Protein AF-0000000080279536 (afdb_homodimer)

Radius of gyration: 24.04 Å; Cα contacts (8 Å, |Δi|>4): 1475; chains: 2; bounding box: 51×72×48 Å

Secondary structure (DSSP, 8-state):
---EE-TT-EE-TTEEE-SS-EE-TT-EE-SSEEE-SS-EE-TT-EEEEPPS-TTS----TTTS---S-HHHH-SBEEE-SS-EE-TT-EEEPBSSS-EEE-SS-EE-TT-EE-TT-EE-TT-EE-TT-EE-TT-EE-TT-EEPTT-EE-TT-EE-TT-EEPTT-EE-S-B-TTEEEEETTEEEEEE-HHHHHHTT--HHHHHHHHHHHTTSSPPPTTTGGGG-STTHHHHHHHHHHS---/---EE-TT-EE-TTEEE-SS-EE-TT-EE-SSEEE-SS-EE-TT-EEEEPPS-TTS----TTTS---S-HHHH-SBEEE-SS-EE-TT-EEEPBSSS-EEE-SS-EE-TT-EE-TT-EE-TT-EE-TT-EE-TT-EE-TT-EEPTT-EE-TT-EE-TT-EEPTT-EE-SPBPTTEEEEETTEEEEEE-HHHHHHTT--HHHHHHHHHHHTTSSPPPTTTGGGG-STTHHHHHHHHHHS---

pLDDT: mean 96.36, std 4.26, range [58.25, 98.94]

InterPro domains:
  IPR010137 Acyl-[acyl-carrier-protein]--UDP-N-acetylglucosamine O-acyltransferase [PTHR43480] (77-205)
  IPR011004 Trimeric LpxA-like superfamily [SSF51161] (4-207)
  IPR018357 Hexapeptide transferase, conserved site [PS00101] (143-171)
  IPR029098 UDP N-acetylglucosamine O-acyltransferase, C-terminal [PF13720] (173-205)

Sequence (482 aa):
MVNRIHPTAVIGEGVELGDDNVIGPFTVIVGPTRVGDGNWIGPHVTIGTPGEDRGREHPAAWEAAPSGDPDHDGHGVVIGSRNRIREYVSVHQGTWRTTTIGDGGYFLRGSHIAHDCLVEDAVTVASNVITGGHCHIWSGANLGMGAILHQRVVIGPGAMVGMSSAVRKEVGAFTIAVGNPARVTGVNTVGLSRRGLDEATIEALGPWLKGKAGLPEDGLADRLPGDLSTLVKAWDARPREMVNRIHPTAVIGEGVELGDDNVIGPFTVIVGPTRVGDGNWIGPHVTIGTPGEDRGREHPAAWEAAPSGDPDHDGHGVVIGSRNRIREYVSVHQGTWRTTTIGDGGYFLRGSHIAHDCLVEDAVTVASNVITGGHCHIWSGANLGMGAILHQRVVIGPGAMVGMSSAVRKEVGAFTIAVGNPARVTGVNTVGLSRRGLDEATIEALGPWLKGKAGLPEDGLADRLPGDLSTLVKAWDARPRE

Foldseek 3Di:
DAEAAPPQEQEFALEAEEHQEYHEHPEYAFDVEYEYYNEYAYYAEYEEFAFPDPPAEGDPRSVPPDPPDCSHRNQTEYEYYNEYHYHQEYEYAANPHGHYHEEQEYHEHNEYHGHLEAHYANEYHYHNEYEAANEYEDAQEYEEACEYEDHNEYEAHNEYEYHNEYEDHHHFHQFYWYDDPTDTDGGNVVSLVVQPDDPVLCVQCRCVRVVNDADDPPCSLVPRDDCSSVRNVCRRVDDDD/DAEAADPQEQEFALEAEEHQEYAEHCEYAFDVEYEEYNEYHYYAEYEEFAFPDPPAEGDPRSVDPDPPDCSHRNQTEYEYHNEYHYHQEYEYAANPHGHYAEEQEYHEHNEYHGHLEAHYANEYHYACEYEAANEYEDAQEYEEACEYEDHNEYEAHNEYEYHNEDDDHHHFHQFYWYDDPTDTDGGNVVSLVVQPDDPVLCVQCVCVRVVNDADDPPCSLVPRDDCSSVRNVCRRPDDDD

Structure (mmCIF, N/CA/C/O backbone):
data_AF-0000000080279536-model_v1
#
loop_
_entity.id
_entity.type
_entity.pdbx_description
1 polymer 'UDP-N-acetylglucosamine acyltransferase'
#
loop_
_atom_site.group_PDB
_atom_site.id
_atom_site.type_symbol
_atom_site.label_atom_id
_atom_site.label_alt_id
_atom_site.label_comp_id
_atom_site.label_asym_id
_atom_site.label_entity_id
_atom_site.label_seq_id
_atom_site.pdbx_PDB_ins_code
_atom_site.Cartn_x
_atom_site.Cartn_y
_atom_site.Cartn_z
_atom_site.occupancy
_atom_site.B_iso_or_equiv
_atom_site.auth_seq_id
_atom_site.auth_comp_id
_atom_site.auth_asym_id
_atom_site.auth_atom_id
_atom_site.pdbx_PDB_model_num
ATOM 1 N N . MET A 1 1 ? -22.156 18.344 -7.152 1 75.94 1 MET A N 1
ATOM 2 C CA . MET A 1 1 ? -22.703 16.984 -7.184 1 75.94 1 MET A CA 1
ATOM 3 C C . MET A 1 1 ? -22.781 16.391 -5.781 1 75.94 1 MET A C 1
ATOM 5 O O . MET A 1 1 ? -22.031 16.812 -4.891 1 75.94 1 MET A O 1
ATOM 9 N N . VAL A 1 2 ? -23.688 15.508 -5.5 1 92.75 2 VAL A N 1
ATOM 10 C CA . VAL A 1 2 ? -24.062 15.008 -4.176 1 92.75 2 VAL A CA 1
ATOM 11 C C . VAL A 1 2 ? -23.016 13.992 -3.705 1 92.75 2 VAL A C 1
ATOM 13 O O . VAL A 1 2 ? -22.359 13.336 -4.52 1 92.75 2 VAL A O 1
ATOM 16 N N . ASN A 1 3 ? -22.656 14.086 -2.408 1 97.62 3 ASN A N 1
ATOM 17 C CA . ASN A 1 3 ? -21.812 13.062 -1.797 1 97.62 3 ASN A CA 1
ATOM 18 C C . ASN A 1 3 ? -22.469 11.688 -1.859 1 97.62 3 ASN A C 1
ATOM 20 O O . ASN A 1 3 ? -23.672 11.555 -1.677 1 97.62 3 ASN A O 1
ATOM 24 N N . ARG A 1 4 ? -21.781 10.719 -2.271 1 97.88 4 ARG A N 1
ATOM 25 C CA . ARG A 1 4 ? -22.188 9.32 -2.225 1 97.88 4 ARG A CA 1
ATOM 26 C C . ARG A 1 4 ? -21.562 8.609 -1.031 1 97.88 4 ARG A C 1
ATOM 28 O O . ARG A 1 4 ? -20.391 8.25 -1.064 1 97.88 4 ARG A O 1
ATOM 35 N N . ILE A 1 5 ? -22.281 8.32 0.027 1 98.5 5 ILE A N 1
ATOM 36 C CA . ILE A 1 5 ? -21.812 7.766 1.291 1 98.5 5 ILE A CA 1
ATOM 37 C C . ILE A 1 5 ? -22.453 6.395 1.519 1 98.5 5 ILE A C 1
ATOM 39 O O . ILE A 1 5 ? -23.672 6.273 1.58 1 98.5 5 ILE A O 1
ATOM 43 N N . HIS A 1 6 ? -21.672 5.359 1.586 1 98.62 6 HIS A N 1
ATOM 44 C CA . HIS A 1 6 ? -22.219 4.031 1.828 1 98.62 6 HIS A CA 1
ATOM 45 C C . HIS A 1 6 ? -23.031 3.998 3.121 1 98.62 6 HIS A C 1
ATOM 47 O O . HIS A 1 6 ? -22.625 4.594 4.125 1 98.62 6 HIS A O 1
ATOM 53 N N . PRO A 1 7 ? -24.062 3.287 3.207 1 98.06 7 PRO A N 1
ATOM 54 C CA . PRO A 1 7 ? -24.953 3.33 4.367 1 98.06 7 PRO A CA 1
ATOM 55 C C . PRO A 1 7 ? -24.297 2.811 5.641 1 98.06 7 PRO A C 1
ATOM 57 O O . PRO A 1 7 ? -24.734 3.131 6.746 1 98.06 7 PRO A O 1
ATOM 60 N N . THR A 1 8 ? -23.25 2.006 5.5 1 98.25 8 THR A N 1
ATOM 61 C CA . THR A 1 8 ? -22.625 1.446 6.695 1 98.25 8 THR A CA 1
ATOM 62 C C . THR A 1 8 ? -21.578 2.398 7.25 1 98.25 8 THR A C 1
ATOM 64 O O . THR A 1 8 ? -21 2.146 8.312 1 98.25 8 THR A O 1
ATOM 67 N N . ALA A 1 9 ? -21.25 3.453 6.555 1 98.5 9 ALA A N 1
ATOM 68 C CA . ALA A 1 9 ? -20.297 4.43 7.055 1 98.5 9 ALA A CA 1
ATOM 69 C C . ALA A 1 9 ? -20.844 5.188 8.258 1 98.5 9 ALA A C 1
ATOM 71 O O . ALA A 1 9 ? -22.062 5.398 8.359 1 98.5 9 ALA A O 1
ATOM 72 N N . VAL A 1 10 ? -19.953 5.559 9.148 1 98.5 10 VAL A N 1
ATOM 73 C CA . VAL A 1 10 ? -20.312 6.359 10.312 1 98.5 10 VAL A CA 1
ATOM 74 C C . VAL A 1 10 ? -19.766 7.777 10.156 1 98.5 10 VAL A C 1
ATOM 76 O O . VAL A 1 10 ? -18.547 7.977 10.117 1 98.5 10 VAL A O 1
ATOM 79 N N . ILE A 1 11 ? -20.672 8.758 10.047 1 98.38 11 ILE A N 1
ATOM 80 C CA . ILE A 1 11 ? -20.297 10.164 10 1 98.38 11 ILE A CA 1
ATOM 81 C C . ILE A 1 11 ? -20.734 10.859 11.289 1 98.38 11 ILE A C 1
ATOM 83 O O . ILE A 1 11 ? -21.938 11.047 11.523 1 98.38 11 ILE A O 1
ATOM 87 N N . GLY A 1 12 ? -19.734 11.164 12.039 1 97.75 12 GLY A N 1
ATOM 88 C CA . GLY A 1 12 ? -20.047 11.758 13.328 1 97.75 12 GLY A CA 1
ATOM 89 C C . GLY A 1 12 ? -20.422 13.219 13.242 1 97.75 12 GLY A C 1
ATOM 90 O O . GLY A 1 12 ? -20.219 13.859 12.211 1 97.75 12 GLY A O 1
ATOM 91 N N . GLU A 1 13 ? -20.922 13.719 14.398 1 96.75 13 GLU A N 1
ATOM 92 C CA . GLU A 1 13 ? -21.188 15.148 14.492 1 96.75 13 GLU A CA 1
ATOM 93 C C . GLU A 1 13 ? -19.891 15.961 14.391 1 96.75 13 GLU A C 1
ATOM 95 O O . GLU A 1 13 ? -18.828 15.5 14.805 1 96.75 13 GLU A O 1
ATOM 100 N N . GLY A 1 14 ? -19.969 17.094 13.797 1 96.75 14 GLY A N 1
ATOM 101 C CA . GLY A 1 14 ? -18.797 17.953 13.664 1 96.75 14 GLY A CA 1
ATOM 102 C C . GLY A 1 14 ? -18.031 17.719 12.383 1 96.75 14 GLY A C 1
ATOM 103 O O . GLY A 1 14 ? -17.016 18.375 12.133 1 96.75 14 GLY A O 1
ATOM 104 N N . VAL A 1 15 ? -18.516 16.766 11.594 1 98.44 15 VAL A N 1
ATOM 105 C CA . VAL A 1 15 ? -17.906 16.531 10.289 1 98.44 15 VAL A CA 1
ATOM 106 C C . VAL A 1 15 ? -18.578 17.406 9.234 1 98.44 15 VAL A C 1
ATOM 108 O O . VAL A 1 15 ? -19.812 17.438 9.156 1 98.44 15 VAL A O 1
ATOM 111 N N . GLU A 1 16 ? -17.797 18.109 8.531 1 98.38 16 GLU A N 1
ATOM 112 C CA . GLU A 1 16 ? -18.266 18.891 7.391 1 98.38 16 GLU A CA 1
ATOM 113 C C . GLU A 1 16 ? -17.703 18.344 6.078 1 98.38 16 GLU A C 1
ATOM 115 O O . GLU A 1 16 ? -16.484 18.219 5.918 1 98.38 16 GLU A O 1
ATOM 120 N N . LEU A 1 17 ? -18.547 18.031 5.141 1 98.56 17 LEU A N 1
ATOM 121 C CA . LEU A 1 17 ? -18.156 17.484 3.846 1 98.56 17 LEU A CA 1
ATOM 122 C C . LEU A 1 17 ? -18.453 18.484 2.727 1 98.56 17 LEU A C 1
ATOM 124 O O . LEU A 1 17 ? -19.516 19.094 2.709 1 98.56 17 LEU A O 1
ATOM 128 N N . GLY A 1 18 ? -17.453 18.641 1.876 1 98.69 18 GLY A N 1
ATOM 129 C CA . GLY A 1 18 ? -17.75 19.312 0.62 1 98.69 18 GLY A CA 1
ATOM 130 C C . GLY A 1 18 ? -18.641 18.5 -0.3 1 98.69 18 GLY A C 1
ATOM 131 O O . GLY A 1 18 ? -19.469 17.719 0.166 1 98.69 18 GLY A O 1
ATOM 132 N N . ASP A 1 19 ? -18.375 18.75 -1.648 1 98.38 19 ASP A N 1
ATOM 133 C CA . ASP A 1 19 ? -19.234 18.109 -2.631 1 98.38 19 ASP A CA 1
ATOM 134 C C . ASP A 1 19 ? -18.516 16.984 -3.359 1 98.38 19 ASP A C 1
ATOM 136 O O . ASP A 1 19 ? -17.281 16.969 -3.414 1 98.38 19 ASP A O 1
ATOM 140 N N . ASP A 1 20 ? -19.328 16.016 -3.855 1 98.12 20 ASP A N 1
ATOM 141 C CA . ASP A 1 20 ? -18.891 15 -4.812 1 98.12 20 ASP A CA 1
ATOM 142 C C . ASP A 1 20 ? -17.875 14.047 -4.184 1 98.12 20 ASP A C 1
ATOM 144 O O . ASP A 1 20 ? -16.891 13.656 -4.828 1 98.12 20 ASP A O 1
ATOM 148 N N . ASN A 1 21 ? -17.984 13.82 -2.885 1 98.62 21 ASN A N 1
ATOM 149 C CA . ASN A 1 21 ? -17.141 12.82 -2.221 1 98.62 21 ASN A CA 1
ATOM 150 C C . ASN A 1 21 ? -17.766 11.43 -2.299 1 98.62 21 ASN A C 1
ATOM 152 O O . ASN A 1 21 ? -19 11.297 -2.348 1 98.62 21 ASN A O 1
ATOM 156 N N . VAL A 1 22 ? -16.938 10.453 -2.428 1 98.38 22 VAL A N 1
ATOM 157 C CA . VAL A 1 22 ? -17.312 9.055 -2.293 1 98.38 22 VAL A CA 1
ATOM 158 C C . VAL A 1 22 ? -16.75 8.492 -0.985 1 98.38 22 VAL A C 1
ATOM 160 O O . VAL A 1 22 ? -15.562 8.617 -0.702 1 98.38 22 VAL A O 1
ATOM 163 N N . ILE A 1 23 ? -17.578 7.895 -0.128 1 98.75 23 ILE A N 1
ATOM 164 C CA . ILE A 1 23 ? -17.172 7.305 1.146 1 98.75 23 ILE A CA 1
ATOM 165 C C . ILE A 1 23 ? -17.625 5.848 1.209 1 98.75 23 ILE A C 1
ATOM 167 O O . ILE A 1 23 ? -18.828 5.562 1.137 1 98.75 23 ILE A O 1
ATOM 171 N N . GLY A 1 24 ? -16.719 4.945 1.405 1 98.69 24 GLY A N 1
ATOM 172 C CA . GLY A 1 24 ? -16.953 3.52 1.249 1 98.69 24 GLY A CA 1
ATOM 173 C C . GLY A 1 24 ? -17.484 2.861 2.506 1 98.69 24 GLY A C 1
ATOM 174 O O . GLY A 1 24 ? -17.672 3.525 3.527 1 98.69 24 GLY A O 1
ATOM 175 N N . PRO A 1 25 ? -17.719 1.528 2.393 1 98.88 25 PRO A N 1
ATOM 176 C CA . PRO A 1 25 ? -18.297 0.775 3.506 1 98.88 25 PRO A CA 1
ATOM 177 C C . PRO A 1 25 ? -17.422 0.78 4.75 1 98.88 25 PRO A C 1
ATOM 179 O O . PRO A 1 25 ? -16.188 0.668 4.641 1 98.88 25 PRO A O 1
ATOM 182 N N . PHE A 1 26 ? -18.047 0.975 5.918 1 98.88 26 PHE A N 1
ATOM 183 C CA . PHE A 1 26 ? -17.484 0.781 7.242 1 98.88 26 PHE A CA 1
ATOM 184 C C . PHE A 1 26 ? -16.422 1.838 7.535 1 98.88 26 PHE A C 1
ATOM 186 O O . PHE A 1 26 ? -15.594 1.667 8.438 1 98.88 26 PHE A O 1
ATOM 193 N N . THR A 1 27 ? -16.391 2.848 6.758 1 98.81 27 THR A N 1
ATOM 194 C CA . THR A 1 27 ? -15.555 4.012 7.035 1 98.81 27 THR A CA 1
ATOM 195 C C . THR A 1 27 ? -16.141 4.828 8.188 1 98.81 27 THR A C 1
ATOM 197 O O . THR A 1 27 ? -17.359 4.98 8.297 1 98.81 27 THR A O 1
ATOM 200 N N . VAL A 1 28 ? -15.242 5.305 9.016 1 98.88 28 VAL A N 1
ATOM 201 C CA . VAL A 1 28 ? -15.625 6.125 10.164 1 98.88 28 VAL A CA 1
ATOM 202 C C . VAL A 1 28 ? -14.945 7.492 10.07 1 98.88 28 VAL A C 1
ATOM 204 O O . VAL A 1 28 ? -13.719 7.582 10.023 1 98.88 28 VAL A O 1
ATOM 207 N N . ILE A 1 29 ? -15.727 8.547 10.016 1 98.88 29 ILE A N 1
ATOM 208 C CA . ILE A 1 29 ? -15.227 9.922 10.078 1 98.88 29 ILE A CA 1
ATOM 209 C C . ILE A 1 29 ? -15.898 10.656 11.234 1 98.88 29 ILE A C 1
ATOM 211 O O . ILE A 1 29 ? -17.125 10.758 11.289 1 98.88 29 ILE A O 1
ATOM 215 N N . VAL A 1 30 ? -15.094 11.125 12.133 1 98.44 30 VAL A N 1
ATOM 216 C CA . VAL A 1 30 ? -15.656 11.805 13.297 1 98.44 30 VAL A CA 1
ATOM 217 C C . VAL A 1 30 ? -15.109 13.227 13.375 1 98.44 30 VAL A C 1
ATOM 219 O O . VAL A 1 30 ? -14.07 13.539 12.781 1 98.44 30 VAL A O 1
ATOM 222 N N . GLY A 1 31 ? -15.758 14.07 14.117 1 96.81 31 GLY A N 1
ATOM 223 C CA . GLY A 1 31 ? -15.414 15.484 14.188 1 96.81 31 GLY A CA 1
ATOM 224 C C . GLY A 1 31 ? -14.555 15.836 15.383 1 96.81 31 GLY A C 1
ATOM 225 O O . GLY A 1 31 ? -14.469 15.062 16.344 1 96.81 31 GLY A O 1
ATOM 226 N N . PRO A 1 32 ? -13.992 17.109 15.305 1 97.31 32 PRO A N 1
ATOM 227 C CA . PRO A 1 32 ? -14.117 18.109 14.242 1 97.31 32 PRO A CA 1
ATOM 228 C C . PRO A 1 32 ? -13.297 17.75 13 1 97.31 32 PRO A C 1
ATOM 230 O O . PRO A 1 32 ? -12.086 17.547 13.102 1 97.31 32 PRO A O 1
ATOM 233 N N . THR A 1 33 ? -13.906 17.594 11.883 1 98.62 33 THR A N 1
ATOM 234 C CA . THR A 1 33 ? -13.25 17.234 10.633 1 98.62 33 THR A CA 1
ATOM 235 C C . THR A 1 33 ? -13.898 17.969 9.453 1 98.62 33 THR A C 1
ATOM 237 O O . THR A 1 33 ? -15.125 18.078 9.383 1 98.62 33 THR A O 1
ATOM 240 N N . ARG A 1 34 ? -13.086 18.594 8.648 1 98.88 34 ARG A N 1
ATOM 241 C CA . ARG A 1 34 ? -13.555 19.172 7.398 1 98.88 34 ARG A CA 1
ATOM 242 C C . ARG A 1 34 ? -12.914 18.484 6.199 1 98.88 34 ARG A C 1
ATOM 244 O O . ARG A 1 34 ? -11.695 18.344 6.133 1 98.88 34 ARG A O 1
ATOM 251 N N . VAL A 1 35 ? -13.711 18.047 5.234 1 98.88 35 VAL A N 1
ATOM 252 C CA . VAL A 1 35 ? -13.266 17.375 4.016 1 98.88 35 VAL A CA 1
ATOM 253 C C . VAL A 1 35 ? -13.727 18.172 2.793 1 98.88 35 VAL A C 1
ATOM 255 O O . VAL A 1 35 ? -14.906 18.547 2.695 1 98.88 35 VAL A O 1
ATOM 258 N N . GLY A 1 36 ? -12.859 18.469 1.903 1 98.88 36 GLY A N 1
ATOM 259 C CA . GLY A 1 36 ? -13.18 19.234 0.701 1 98.88 36 GLY A CA 1
ATOM 260 C C . GLY A 1 36 ? -14.008 18.438 -0.298 1 98.88 36 GLY A C 1
ATOM 261 O O . GLY A 1 36 ? -14.898 17.688 0.088 1 98.88 36 GLY A O 1
ATOM 262 N N . ASP A 1 37 ? -13.742 18.688 -1.622 1 98.81 37 ASP A N 1
ATOM 263 C CA . ASP A 1 37 ? -14.594 18.172 -2.688 1 98.81 37 ASP A CA 1
ATOM 264 C C . ASP A 1 37 ? -13.906 17.031 -3.43 1 98.81 37 ASP A C 1
ATOM 266 O O . ASP A 1 37 ? -12.68 17.031 -3.582 1 98.81 37 ASP A O 1
ATOM 270 N N . GLY A 1 38 ? -14.688 16.125 -3.924 1 98.44 38 GLY A N 1
ATOM 271 C CA . GLY A 1 38 ? -14.258 15.164 -4.926 1 98.44 38 GLY A CA 1
ATOM 272 C C . GLY A 1 38 ? -13.281 14.141 -4.387 1 98.44 38 GLY A C 1
ATOM 273 O O . GLY A 1 38 ? -12.383 13.695 -5.105 1 98.44 38 GLY A O 1
ATOM 274 N N . ASN A 1 39 ? -13.32 13.844 -3.104 1 98.75 39 ASN A N 1
ATOM 275 C CA . ASN A 1 39 ? -12.453 12.82 -2.523 1 98.75 39 ASN A CA 1
ATOM 276 C C . ASN A 1 39 ? -13.047 11.43 -2.684 1 98.75 39 ASN A C 1
ATOM 278 O O . ASN A 1 39 ? -14.266 11.258 -2.641 1 98.75 39 ASN A O 1
ATOM 282 N N . TRP A 1 40 ? -12.148 10.469 -3.008 1 98.56 40 TRP A N 1
ATOM 283 C CA . TRP A 1 40 ? -12.492 9.055 -2.932 1 98.56 40 TRP A CA 1
ATOM 284 C C . TRP A 1 40 ? -11.938 8.43 -1.654 1 98.56 40 TRP A C 1
ATOM 286 O O . TRP A 1 40 ? -10.727 8.273 -1.502 1 98.56 40 TRP A O 1
ATOM 296 N N . ILE A 1 41 ? -12.789 8.047 -0.722 1 98.88 41 ILE A N 1
ATOM 297 C CA . ILE A 1 41 ? -12.414 7.461 0.56 1 98.88 41 ILE A CA 1
ATOM 298 C C . ILE A 1 41 ? -12.93 6.023 0.637 1 98.88 41 ILE A C 1
ATOM 300 O O . ILE A 1 41 ? -14.141 5.797 0.718 1 98.88 41 ILE A O 1
ATOM 304 N N . GLY A 1 42 ? -12.062 5.086 0.677 1 98.38 42 GLY A N 1
ATOM 305 C CA . GLY A 1 42 ? -12.375 3.676 0.517 1 98.38 42 GLY A CA 1
ATOM 306 C C . GLY A 1 42 ? -12.938 3.041 1.776 1 98.38 42 GLY A C 1
ATOM 307 O O . GLY A 1 42 ? -13.25 3.74 2.742 1 98.38 42 GLY A O 1
ATOM 308 N N . PRO A 1 43 ? -13.062 1.7 1.73 1 98.81 43 PRO A N 1
ATOM 309 C CA . PRO A 1 43 ? -13.609 0.985 2.887 1 98.81 43 PRO A CA 1
ATOM 310 C C . PRO A 1 43 ? -12.664 0.994 4.086 1 98.81 43 PRO A C 1
ATOM 312 O O . PRO A 1 43 ? -11.438 0.979 3.914 1 98.81 43 PRO A O 1
ATOM 315 N N . HIS A 1 44 ? -13.242 0.994 5.262 1 98.88 44 HIS A N 1
ATOM 316 C CA . HIS A 1 44 ? -12.539 0.747 6.516 1 98.88 44 HIS A CA 1
ATOM 317 C C . HIS A 1 44 ? -11.539 1.86 6.816 1 98.88 44 HIS A C 1
ATOM 319 O O . HIS A 1 44 ? -10.555 1.643 7.527 1 98.88 44 HIS A O 1
ATOM 325 N N . VAL A 1 45 ? -11.773 3.045 6.258 1 98.94 45 VAL A N 1
ATOM 326 C CA . VAL A 1 45 ? -10.961 4.211 6.598 1 98.94 45 VAL A CA 1
ATOM 327 C C . VAL A 1 45 ? -11.461 4.812 7.914 1 98.94 45 VAL A C 1
ATOM 329 O O . VAL A 1 45 ? -12.656 4.797 8.195 1 98.94 45 VAL A O 1
ATOM 332 N N . THR A 1 46 ? -10.531 5.332 8.711 1 98.94 46 THR A N 1
ATOM 333 C CA . THR A 1 46 ? -10.883 6.02 9.945 1 98.94 46 THR A CA 1
ATOM 334 C C . THR A 1 46 ? -10.234 7.398 10.008 1 98.94 46 THR A C 1
ATOM 336 O O . THR A 1 46 ? -9.008 7.516 9.969 1 98.94 46 THR A O 1
ATOM 339 N N . ILE A 1 47 ? -11.023 8.484 10.156 1 98.88 47 ILE A N 1
ATOM 340 C CA . ILE A 1 47 ? -10.531 9.859 10.172 1 98.88 47 ILE A CA 1
ATOM 341 C C . ILE A 1 47 ? -11.086 10.586 11.398 1 98.88 47 ILE A C 1
ATOM 343 O O . ILE A 1 47 ? -12.281 10.531 11.672 1 98.88 47 ILE A O 1
ATOM 347 N N . GLY A 1 48 ? -10.172 11.195 12.133 1 98.56 48 GLY A N 1
ATOM 348 C CA . GLY A 1 48 ? -10.609 12.172 13.117 1 98.56 48 GLY A CA 1
ATOM 349 C C . GLY A 1 48 ? -10.57 11.648 14.539 1 98.56 48 GLY A C 1
ATOM 350 O O . GLY A 1 48 ? -10.898 12.375 15.477 1 98.56 48 GLY A O 1
ATOM 351 N N . THR A 1 49 ? -10.188 10.375 14.758 1 97.94 49 THR A N 1
ATOM 352 C CA . THR A 1 49 ? -10.055 9.875 16.125 1 97.94 49 THR A CA 1
ATOM 353 C C . THR A 1 49 ? -8.945 10.617 16.859 1 97.94 49 THR A C 1
ATOM 355 O O . THR A 1 49 ? -8.125 11.297 16.234 1 97.94 49 THR A O 1
ATOM 358 N N . PRO A 1 50 ? -8.891 10.547 18.203 1 97.06 50 PRO A N 1
ATOM 359 C CA . PRO A 1 50 ? -7.934 11.32 19 1 97.06 50 PRO A CA 1
ATOM 360 C C . PRO A 1 50 ? -6.484 11.031 18.625 1 97.06 50 PRO A C 1
ATOM 362 O O . PRO A 1 50 ? -6.152 9.898 18.25 1 97.06 50 PRO A O 1
ATOM 365 N N . GLY A 1 51 ? -5.688 12.055 18.75 1 96.81 51 GLY A N 1
ATOM 366 C CA . GLY A 1 51 ? -4.258 11.844 18.578 1 96.81 51 GLY A CA 1
ATOM 367 C C . GLY A 1 51 ? -3.684 10.859 19.594 1 96.81 51 GLY A C 1
ATOM 368 O O . GLY A 1 51 ? -4.285 10.617 20.641 1 96.81 51 GLY A O 1
ATOM 369 N N . GLU A 1 52 ? -2.641 10.258 19.188 1 94.38 52 GLU A N 1
ATOM 370 C CA . GLU A 1 52 ? -1.996 9.297 20.078 1 94.38 52 GLU A CA 1
ATOM 371 C C . GLU A 1 52 ? -1.182 10.008 21.156 1 94.38 52 GLU A C 1
ATOM 373 O O . GLU A 1 52 ? 0.045 10.094 21.062 1 94.38 52 GLU A O 1
ATOM 378 N N . ASP A 1 53 ? -1.808 10.547 22.016 1 93.75 53 ASP A N 1
ATOM 379 C CA . ASP A 1 53 ? -1.294 11.203 23.219 1 93.75 53 ASP A CA 1
ATOM 380 C C . ASP A 1 53 ? -1.923 10.609 24.469 1 93.75 53 ASP A C 1
ATOM 382 O O . ASP A 1 53 ? -3.072 10.914 24.797 1 93.75 53 ASP A O 1
ATOM 386 N N . ARG A 1 54 ? -1.131 9.797 25.078 1 92.62 54 ARG A N 1
ATOM 387 C CA . ARG A 1 54 ? -1.607 9.008 26.219 1 92.62 54 ARG A CA 1
ATOM 388 C C . ARG A 1 54 ? -2.176 9.906 27.312 1 92.62 54 ARG A C 1
ATOM 390 O O . ARG A 1 54 ? -3.051 9.492 28.062 1 92.62 54 ARG A O 1
ATOM 397 N N . GLY A 1 55 ? -1.677 11.094 27.375 1 91.19 55 GLY A N 1
ATOM 398 C CA . GLY A 1 55 ? -2.039 12 28.453 1 91.19 55 GLY A CA 1
ATOM 399 C C . GLY A 1 55 ? -3.273 12.828 28.141 1 91.19 55 GLY A C 1
ATOM 400 O O . GLY A 1 55 ? -3.744 13.586 28.984 1 91.19 55 GLY A O 1
ATOM 401 N N . ARG A 1 56 ? -3.814 12.711 27.078 1 92.12 56 ARG A N 1
ATOM 402 C CA . ARG A 1 56 ? -4.965 13.516 26.688 1 92.12 56 ARG A CA 1
ATOM 403 C C . ARG A 1 56 ? -6.238 12.672 26.656 1 92.12 56 ARG A C 1
ATOM 405 O O . ARG A 1 56 ? -6.172 11.445 26.672 1 92.12 56 ARG A O 1
ATOM 412 N N . GLU A 1 57 ? -7.328 13.336 26.609 1 91.62 57 GLU A N 1
ATOM 413 C CA . GLU A 1 57 ? -8.617 12.648 26.547 1 91.62 57 GLU A CA 1
ATOM 414 C C . GLU A 1 57 ? -8.781 11.93 25.219 1 91.62 57 GLU A C 1
ATOM 416 O O . GLU A 1 57 ? -8.234 12.352 24.188 1 91.62 57 GLU A O 1
ATOM 421 N N . HIS A 1 58 ? -9.484 10.844 25.25 1 95.12 58 HIS A N 1
ATOM 422 C CA . HIS A 1 58 ? -9.867 10.07 24.078 1 95.12 58 HIS A CA 1
ATOM 423 C C . HIS A 1 58 ? -11.391 9.977 23.938 1 95.12 58 HIS A C 1
ATOM 425 O O . HIS A 1 58 ? -11.977 8.945 24.266 1 95.12 58 HIS A O 1
ATOM 431 N N . PRO A 1 59 ? -12 11.086 23.5 1 92.75 59 PRO A N 1
ATOM 432 C CA . PRO A 1 59 ? -13.469 11.094 23.406 1 92.75 59 PRO A CA 1
ATOM 433 C C . PRO A 1 59 ? -14 10.109 22.375 1 92.75 59 PRO A C 1
ATOM 435 O O . PRO A 1 59 ? -13.352 9.859 21.359 1 92.75 59 PRO A O 1
ATOM 438 N N . ALA A 1 60 ? -15.172 9.539 22.672 1 93.94 60 ALA A N 1
ATOM 439 C CA . ALA A 1 60 ? -15.914 8.727 21.703 1 93.94 60 ALA A CA 1
ATOM 440 C C . ALA A 1 60 ? -16.781 9.609 20.812 1 93.94 60 ALA A C 1
ATOM 442 O O . ALA A 1 60 ? -18 9.625 20.953 1 93.94 60 ALA A O 1
ATOM 443 N N . ALA A 1 61 ? -16.188 10.172 19.891 1 92.94 61 ALA A N 1
ATOM 444 C CA . ALA A 1 61 ? -16.844 11.195 19.078 1 92.94 61 ALA A CA 1
ATOM 445 C C . ALA A 1 61 ? -17.875 10.578 18.156 1 92.94 61 ALA A C 1
ATOM 447 O O . ALA A 1 61 ? -18.672 11.297 17.547 1 92.94 61 ALA A O 1
ATOM 448 N N . TRP A 1 62 ? -17.891 9.211 18.031 1 92.88 62 TRP A N 1
ATOM 449 C CA . TRP A 1 62 ? -18.953 8.539 17.266 1 92.88 62 TRP A CA 1
ATOM 450 C C . TRP A 1 62 ? -20.234 8.477 18.078 1 92.88 62 TRP A C 1
ATOM 452 O O . TRP A 1 62 ? -21.297 8.109 17.547 1 92.88 62 TRP A O 1
ATOM 462 N N . GLU A 1 63 ? -20.219 8.797 19.297 1 92.56 63 GLU A N 1
ATOM 463 C CA . GLU A 1 63 ? -21.375 8.781 20.172 1 92.56 63 GLU A CA 1
ATOM 464 C C . GLU A 1 63 ? -21.766 10.188 20.594 1 92.56 63 GLU A C 1
ATOM 466 O O . GLU A 1 63 ? -22.938 10.445 20.922 1 92.56 63 GLU A O 1
ATOM 471 N N . ALA A 1 64 ? -20.75 11.055 20.703 1 90.75 64 ALA A N 1
ATOM 472 C CA . ALA A 1 64 ? -20.984 12.391 21.25 1 90.75 64 ALA A CA 1
ATOM 473 C C . ALA A 1 64 ? -20.453 13.461 20.312 1 90.75 64 ALA A C 1
ATOM 475 O O . ALA A 1 64 ? -19.406 13.297 19.672 1 90.75 64 ALA A O 1
ATOM 476 N N . ALA A 1 65 ? -21.141 14.586 20.359 1 93.31 65 ALA A N 1
ATOM 477 C CA . ALA A 1 65 ? -20.688 15.742 19.594 1 93.31 65 ALA A CA 1
ATOM 478 C C . ALA A 1 65 ? -19.469 16.391 20.234 1 93.31 65 ALA A C 1
ATOM 480 O O . ALA A 1 65 ? -19.312 16.344 21.453 1 93.31 65 ALA A O 1
ATOM 481 N N . PRO A 1 66 ? -18.672 16.969 19.344 1 94.25 66 PRO A N 1
ATOM 482 C CA . PRO A 1 66 ? -17.594 17.75 19.938 1 94.25 66 PRO A CA 1
ATOM 483 C C . PRO A 1 66 ? -18.109 18.859 20.844 1 94.25 66 PRO A C 1
ATOM 485 O O . PRO A 1 66 ? -19.141 19.469 20.562 1 94.25 66 PRO A O 1
ATOM 488 N N . SER A 1 67 ? -17.422 19.094 21.828 1 93.62 67 SER A N 1
ATOM 489 C CA . SER A 1 67 ? -17.812 20.141 22.781 1 93.62 67 SER A CA 1
ATOM 490 C C . SER A 1 67 ? -17.406 21.516 22.281 1 93.62 67 SER A C 1
ATOM 492 O O . SER A 1 67 ? -17.938 22.531 22.75 1 93.62 67 SER A O 1
ATOM 494 N N . GLY A 1 68 ? -16.469 21.594 21.453 1 93.69 68 GLY A N 1
ATOM 495 C CA . GLY A 1 68 ? -15.906 22.844 20.984 1 93.69 68 GLY A CA 1
ATOM 496 C C . GLY A 1 68 ? -14.617 23.234 21.688 1 93.69 68 GLY A C 1
ATOM 497 O O . GLY A 1 68 ? -13.992 24.234 21.344 1 93.69 68 GLY A O 1
ATOM 498 N N . ASP A 1 69 ? -14.188 22.453 22.609 1 94.56 69 ASP A N 1
ATOM 499 C CA . ASP A 1 69 ? -12.938 22.688 23.328 1 94.56 69 ASP A CA 1
ATOM 500 C C . ASP A 1 69 ? -11.805 21.828 22.781 1 94.56 69 ASP A C 1
ATOM 502 O O . ASP A 1 69 ? -11.773 20.609 22.984 1 94.56 69 ASP A O 1
ATOM 506 N N . PRO A 1 70 ? -10.867 22.438 22.172 1 93.75 70 PRO A N 1
ATOM 507 C CA . PRO A 1 70 ? -9.789 21.672 21.562 1 93.75 70 PRO A CA 1
ATOM 508 C C . PRO A 1 70 ? -8.984 20.859 22.578 1 93.75 70 PRO A C 1
ATOM 510 O O . PRO A 1 70 ? -8.383 19.844 22.234 1 93.75 70 PRO A O 1
ATOM 513 N N . ASP A 1 71 ? -8.977 21.281 23.766 1 92.75 71 ASP A N 1
ATOM 514 C CA . ASP A 1 71 ? -8.273 20.516 24.797 1 92.75 71 ASP A CA 1
ATOM 515 C C . ASP A 1 71 ? -8.953 19.188 25.047 1 92.75 71 ASP A C 1
ATOM 517 O O . ASP A 1 71 ? -8.305 18.219 25.453 1 92.75 71 ASP A O 1
ATOM 521 N N . HIS A 1 72 ? -10.227 19.234 24.797 1 92.88 72 HIS A N 1
ATOM 522 C CA . HIS A 1 72 ? -11 18.016 24.969 1 92.88 72 HIS A CA 1
ATOM 523 C C . HIS A 1 72 ? -11.172 17.281 23.641 1 92.88 72 HIS A C 1
ATOM 525 O O . HIS A 1 72 ? -10.914 16.078 23.562 1 92.88 72 HIS A O 1
ATOM 531 N N . ASP A 1 73 ? -11.562 18 22.641 1 94.44 73 ASP A N 1
ATOM 532 C CA . ASP A 1 73 ? -11.977 17.406 21.375 1 94.44 73 ASP A CA 1
ATOM 533 C C . ASP A 1 73 ? -10.773 17.109 20.484 1 94.44 73 ASP A C 1
ATOM 535 O O . ASP A 1 73 ? -10.852 16.266 19.594 1 94.44 73 ASP A O 1
ATOM 539 N N . GLY A 1 74 ? -9.586 17.703 20.703 1 95.62 74 GLY A N 1
ATOM 540 C CA . GLY A 1 74 ? -8.5 17.797 19.734 1 95.62 74 GLY A CA 1
ATOM 541 C C . GLY A 1 74 ? -8.648 18.953 18.766 1 95.62 74 GLY A C 1
ATOM 542 O O . GLY A 1 74 ? -9.656 19.672 18.797 1 95.62 74 GLY A O 1
ATOM 543 N N . HIS A 1 75 ? -7.582 19.203 17.984 1 97.38 75 HIS A N 1
ATOM 544 C CA . HIS A 1 75 ? -7.543 20.359 17.094 1 97.38 75 HIS A CA 1
ATOM 545 C C . HIS A 1 75 ? -8.141 20.031 15.727 1 97.38 75 HIS A C 1
ATOM 547 O O . HIS A 1 75 ? -8.148 20.875 14.828 1 97.38 75 HIS A O 1
ATOM 553 N N . GLY A 1 76 ? -8.586 18.812 15.516 1 98.31 76 GLY A N 1
ATOM 554 C CA . GLY A 1 76 ? -9.352 18.422 14.344 1 98.31 76 GLY A CA 1
ATOM 555 C C . GLY A 1 76 ? -8.477 17.984 13.18 1 98.31 76 GLY A C 1
ATOM 556 O O . GLY A 1 76 ? -7.262 17.844 13.328 1 98.31 76 GLY A O 1
ATOM 557 N N . VAL A 1 77 ? -9.164 17.609 12.055 1 98.88 77 VAL A N 1
ATOM 558 C CA . VAL A 1 77 ? -8.562 17.219 10.781 1 98.88 77 VAL A CA 1
ATOM 559 C C . VAL A 1 77 ? -9.141 18.062 9.648 1 98.88 77 VAL A C 1
ATOM 561 O O . VAL A 1 77 ? -10.336 18.344 9.625 1 98.88 77 VAL A O 1
ATOM 564 N N . VAL A 1 78 ? -8.281 18.547 8.789 1 98.94 78 VAL A N 1
ATOM 565 C CA . VAL A 1 78 ? -8.711 19.188 7.551 1 98.94 78 VAL A CA 1
ATOM 566 C C . VAL A 1 78 ? -8.133 18.438 6.352 1 98.94 78 VAL A C 1
ATOM 568 O O . VAL A 1 78 ? -6.914 18.234 6.266 1 98.94 78 VAL A O 1
ATOM 571 N N . ILE A 1 79 ? -8.953 17.984 5.469 1 98.94 79 ILE A N 1
ATOM 572 C CA . ILE A 1 79 ? -8.555 17.312 4.234 1 98.94 79 ILE A CA 1
ATOM 573 C C . ILE A 1 79 ? -9.055 18.109 3.029 1 98.94 79 ILE A C 1
ATOM 575 O O . ILE A 1 79 ? -10.227 18.469 2.961 1 98.94 79 ILE A O 1
ATOM 579 N N . GLY A 1 80 ? -8.203 18.422 2.127 1 98.94 80 GLY A N 1
ATOM 580 C CA . GLY A 1 80 ? -8.562 19.156 0.923 1 98.94 80 GLY A CA 1
ATOM 581 C C . GLY A 1 80 ? -9.398 18.344 -0.045 1 98.94 80 GLY A C 1
ATOM 582 O O . GLY A 1 80 ? -10.273 17.578 0.371 1 98.94 80 GLY A O 1
ATOM 583 N N . SER A 1 81 ? -9.109 18.578 -1.375 1 98.81 81 SER A N 1
ATOM 584 C CA . SER A 1 81 ? -9.977 18.047 -2.424 1 98.81 81 SER A CA 1
ATOM 585 C C . SER A 1 81 ? -9.227 17.047 -3.309 1 98.81 81 SER A C 1
ATOM 587 O O . SER A 1 81 ? -8 17.109 -3.404 1 98.81 81 SER A O 1
ATOM 589 N N . ARG A 1 82 ? -9.961 16.109 -3.922 1 98.5 82 ARG A N 1
ATOM 590 C CA . ARG A 1 82 ? -9.508 15.219 -4.98 1 98.5 82 ARG A CA 1
ATOM 591 C C . ARG A 1 82 ? -8.422 14.273 -4.473 1 98.5 82 ARG A C 1
ATOM 593 O O . ARG A 1 82 ? -7.434 14.031 -5.16 1 98.5 82 ARG A O 1
ATOM 600 N N . ASN A 1 83 ? -8.531 13.953 -3.215 1 98.81 83 ASN A N 1
ATOM 601 C CA . ASN A 1 83 ? -7.656 12.914 -2.674 1 98.81 83 ASN A CA 1
ATOM 602 C C . ASN A 1 83 ? -8.242 11.523 -2.883 1 98.81 83 ASN A C 1
ATOM 604 O O . ASN A 1 83 ? -9.461 11.367 -2.994 1 98.81 83 ASN A O 1
ATOM 608 N N . ARG A 1 84 ? -7.41 10.617 -3.07 1 98.81 84 ARG A N 1
ATOM 609 C CA . ARG A 1 84 ? -7.766 9.203 -2.967 1 98.81 84 ARG A CA 1
ATOM 610 C C . ARG A 1 84 ? -7.207 8.586 -1.687 1 98.81 84 ARG A C 1
ATOM 612 O O . ARG A 1 84 ? -5.988 8.484 -1.521 1 98.81 84 ARG A O 1
ATOM 619 N N . ILE A 1 85 ? -8.055 8.234 -0.788 1 98.88 85 ILE A N 1
ATOM 620 C CA . ILE A 1 85 ? -7.711 7.656 0.508 1 98.88 85 ILE A CA 1
ATOM 621 C C . ILE A 1 85 ? -8.188 6.207 0.571 1 98.88 85 ILE A C 1
ATOM 623 O O . ILE A 1 85 ? -9.383 5.941 0.674 1 98.88 85 ILE A O 1
ATOM 627 N N . ARG A 1 86 ? -7.258 5.309 0.514 1 98.69 86 ARG A N 1
ATOM 628 C CA . ARG A 1 86 ? -7.547 3.906 0.242 1 98.69 86 ARG A CA 1
ATOM 629 C C . ARG A 1 86 ? -7.875 3.154 1.528 1 98.69 86 ARG A C 1
ATOM 631 O O . ARG A 1 86 ? -7.926 3.75 2.605 1 98.69 86 ARG A O 1
ATOM 638 N N . GLU A 1 87 ? -8.117 1.856 1.424 1 98.5 87 GLU A N 1
ATOM 639 C CA . GLU A 1 87 ? -8.672 1.055 2.514 1 98.5 87 GLU A CA 1
ATOM 640 C C . GLU A 1 87 ? -7.734 1.045 3.719 1 98.5 87 GLU A C 1
ATOM 642 O O . GLU A 1 87 ? -6.512 1.053 3.562 1 98.5 87 GLU A O 1
ATOM 647 N N . TYR A 1 88 ? -8.25 1.102 4.918 1 98.81 88 TYR A N 1
ATOM 648 C CA . TYR A 1 88 ? -7.59 0.895 6.203 1 98.81 88 TYR A CA 1
ATOM 649 C C . TYR A 1 88 ? -6.688 2.074 6.547 1 98.81 88 TYR A C 1
ATOM 651 O O . TYR A 1 88 ? -5.898 2.006 7.492 1 98.81 88 TYR A O 1
ATOM 659 N N . VAL A 1 89 ? -6.762 3.141 5.82 1 98.88 89 VAL A N 1
ATOM 660 C CA . VAL A 1 89 ? -6.008 4.34 6.172 1 98.88 89 VAL A CA 1
ATOM 661 C C . VAL A 1 89 ? -6.582 4.957 7.445 1 98.88 89 VAL A C 1
ATOM 663 O O . VAL A 1 89 ? -7.793 4.918 7.672 1 98.88 89 VAL A O 1
ATOM 666 N N . SER A 1 90 ? -5.727 5.562 8.219 1 98.94 90 SER A N 1
ATOM 667 C CA . SER A 1 90 ? -6.18 6.324 9.375 1 98.94 90 SER A CA 1
ATOM 668 C C . SER A 1 90 ? -5.543 7.707 9.414 1 98.94 90 SER A C 1
ATOM 670 O O . SER A 1 90 ? -4.375 7.871 9.047 1 98.94 90 SER A O 1
ATOM 672 N N . VAL A 1 91 ? -6.273 8.719 9.867 1 98.94 91 VAL A N 1
ATOM 673 C CA . VAL A 1 91 ? -5.836 10.094 10.078 1 98.94 91 VAL A CA 1
ATOM 674 C C . VAL A 1 91 ? -6.297 10.57 11.453 1 98.94 91 VAL A C 1
ATOM 676 O O . VAL A 1 91 ? -7.496 10.641 11.719 1 98.94 91 VAL A O 1
ATOM 679 N N . HIS A 1 92 ? -5.383 10.914 12.242 1 98.62 92 HIS A N 1
ATOM 680 C CA . HIS A 1 92 ? -5.727 11.328 13.602 1 98.62 92 HIS A CA 1
ATOM 681 C C . HIS A 1 92 ? -5.887 12.844 13.688 1 98.62 92 HIS A C 1
ATOM 683 O O . HIS A 1 92 ? -5.234 13.586 12.945 1 98.62 92 HIS A O 1
ATOM 689 N N . GLN A 1 93 ? -6.633 13.289 14.633 1 96.62 93 GLN A N 1
ATOM 690 C CA . GLN A 1 93 ? -6.773 14.711 14.93 1 96.62 93 GLN A CA 1
ATOM 691 C C . GLN A 1 93 ? -5.484 15.281 15.523 1 96.62 93 GLN A C 1
ATOM 693 O O . GLN A 1 93 ? -4.66 14.531 16.047 1 96.62 93 GLN A O 1
ATOM 698 N N . GLY A 1 94 ? -5.477 16.641 15.477 1 97.75 94 GLY A N 1
ATOM 699 C CA . GLY A 1 94 ? -4.352 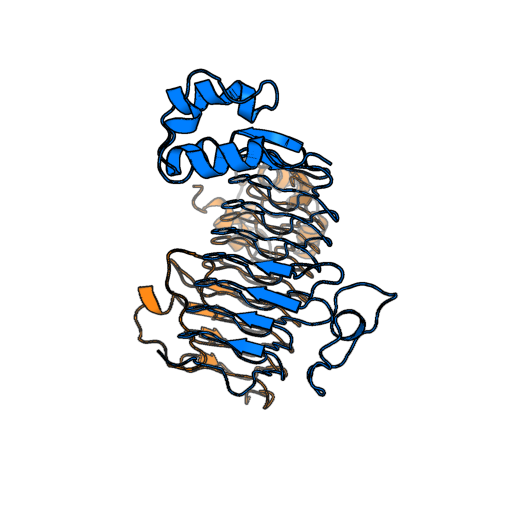17.344 16.062 1 97.75 94 GLY A CA 1
ATOM 700 C C . GLY A 1 94 ? -4.445 17.469 17.578 1 97.75 94 GLY A C 1
ATOM 701 O O . GLY A 1 94 ? -5.543 17.531 18.141 1 97.75 94 GLY A O 1
ATOM 702 N N . THR A 1 95 ? -3.271 17.469 18.219 1 96.38 95 THR A N 1
ATOM 703 C CA . THR A 1 95 ? -3.189 17.703 19.656 1 96.38 95 THR A CA 1
ATOM 704 C C . THR A 1 95 ? -2.734 19.141 19.938 1 96.38 95 THR A C 1
ATOM 706 O O . THR A 1 95 ? -2.961 19.656 21.031 1 96.38 95 THR A O 1
ATOM 709 N N . TRP A 1 96 ? -2.039 19.719 19 1 95.94 96 TRP A N 1
ATOM 710 C CA . TRP A 1 96 ? -1.466 21.047 19.125 1 95.94 96 TRP A CA 1
ATOM 711 C C . TRP A 1 96 ? -1.897 21.938 17.953 1 95.94 96 TRP A C 1
ATOM 713 O O . TRP A 1 96 ? -2.09 23.141 18.125 1 95.94 96 TRP A O 1
ATOM 723 N N . ARG A 1 97 ? -2 21.359 16.875 1 97.69 97 ARG A N 1
ATOM 724 C CA . ARG A 1 97 ? -2.498 22 15.672 1 97.69 97 ARG A CA 1
ATOM 725 C C . ARG A 1 97 ? -3.312 21.031 14.828 1 97.69 97 ARG A C 1
ATOM 727 O O . ARG A 1 97 ? -3.201 19.812 15 1 97.69 97 ARG A O 1
ATOM 734 N N . THR A 1 98 ? -4.117 21.594 13.953 1 98.69 98 THR A N 1
ATOM 735 C CA . THR A 1 98 ? -4.953 20.781 13.07 1 98.69 98 THR A CA 1
ATOM 736 C C . THR A 1 98 ? -4.09 19.891 12.18 1 98.69 98 THR A C 1
ATOM 738 O O . THR A 1 98 ? -3.094 20.359 11.617 1 98.69 98 THR A O 1
ATOM 741 N N . THR A 1 99 ? -4.32 18.516 12.188 1 98.81 99 THR A N 1
ATOM 742 C CA . THR A 1 99 ? -3.746 17.656 11.156 1 98.81 99 THR A CA 1
ATOM 743 C C . THR A 1 99 ? -4.32 18 9.789 1 98.81 99 THR A C 1
ATOM 745 O O . THR A 1 99 ? -5.539 18.031 9.609 1 98.81 99 THR A O 1
ATOM 748 N N . THR A 1 100 ? -3.422 18.297 8.844 1 98.94 100 THR A N 1
ATOM 749 C CA . THR A 1 100 ? -3.908 18.812 7.57 1 98.94 100 THR A CA 1
ATOM 750 C C . THR A 1 100 ? -3.381 17.969 6.41 1 98.94 100 THR A C 1
ATOM 752 O O . THR A 1 100 ? -2.203 17.609 6.383 1 98.94 100 THR A O 1
ATOM 755 N N . ILE A 1 101 ? -4.246 17.594 5.488 1 98.94 101 ILE A N 1
ATOM 756 C CA . ILE A 1 101 ? -3.932 16.984 4.203 1 98.94 101 ILE A CA 1
ATOM 757 C C . ILE A 1 101 ? -4.398 17.891 3.07 1 98.94 101 ILE A C 1
ATOM 759 O O . ILE A 1 101 ? -5.559 18.312 3.041 1 98.94 101 ILE A O 1
ATOM 763 N N . GLY A 1 102 ? -3.537 18.25 2.168 1 98.88 102 GLY A N 1
ATOM 764 C CA . GLY A 1 102 ? -3.857 19.141 1.058 1 98.88 102 GLY A CA 1
ATOM 765 C C . GLY A 1 102 ? -4.684 18.453 -0.022 1 98.88 102 GLY A C 1
ATOM 766 O O . GLY A 1 102 ? -5.578 17.672 0.279 1 98.88 102 GLY A O 1
ATOM 767 N N . ASP A 1 103 ? -4.434 18.891 -1.309 1 98.81 103 ASP A N 1
ATOM 768 C CA . ASP A 1 103 ? -5.223 18.438 -2.449 1 98.81 103 ASP A CA 1
ATOM 769 C C . ASP A 1 103 ? -4.457 17.391 -3.27 1 98.81 103 ASP A C 1
ATOM 771 O O . ASP A 1 103 ? -3.23 17.469 -3.391 1 98.81 103 ASP A O 1
ATOM 775 N N . GLY A 1 104 ? -5.199 16.5 -3.828 1 98.62 104 GLY A N 1
ATOM 776 C CA . GLY A 1 104 ? -4.668 15.625 -4.867 1 98.62 104 GLY A CA 1
ATOM 777 C C . GLY A 1 104 ? -3.705 14.578 -4.336 1 98.62 104 GLY A C 1
ATOM 778 O O . GLY A 1 104 ? -2.775 14.172 -5.039 1 98.62 104 GLY A O 1
ATOM 779 N N . GLY A 1 105 ? -3.803 14.289 -3.121 1 98.69 105 GLY A N 1
ATOM 780 C CA . GLY A 1 105 ? -2.959 13.266 -2.525 1 98.69 105 GLY A CA 1
ATOM 781 C C . GLY A 1 105 ? -3.439 11.859 -2.809 1 98.69 105 GLY A C 1
ATOM 782 O O . GLY A 1 105 ? -4.602 11.648 -3.162 1 98.69 105 GLY A O 1
ATOM 783 N N . TYR A 1 106 ? -2.521 11.008 -2.828 1 98.81 106 TYR A N 1
ATOM 784 C CA . TYR A 1 106 ? -2.766 9.578 -2.994 1 98.81 106 TYR A CA 1
ATOM 785 C C . TYR A 1 106 ? -2.281 8.797 -1.777 1 98.81 106 TYR A C 1
ATOM 787 O O . TYR A 1 106 ? -1.076 8.617 -1.589 1 98.81 106 TYR A O 1
ATOM 795 N N . PHE A 1 107 ? -3.182 8.281 -0.906 1 98.88 107 PHE A N 1
ATOM 796 C CA . PHE A 1 107 ? -2.889 7.555 0.323 1 98.88 107 PHE A CA 1
ATOM 797 C C . PHE A 1 107 ? -3.287 6.09 0.194 1 98.88 107 PHE A C 1
ATOM 799 O O . PHE A 1 107 ? -4.477 5.762 0.203 1 98.88 107 PHE A O 1
ATOM 806 N N . LEU A 1 108 ? -2.318 5.211 0.127 1 98.81 108 LEU A N 1
ATOM 807 C CA . LEU A 1 108 ? -2.572 3.818 -0.232 1 98.81 108 LEU A CA 1
ATOM 808 C C . LEU A 1 108 ? -2.869 2.982 1.009 1 98.81 108 LEU A C 1
ATOM 810 O O . LEU A 1 108 ? -2.793 3.484 2.133 1 98.81 108 LEU A O 1
ATOM 814 N N . ARG A 1 109 ? -3.271 1.811 0.771 1 98.44 109 ARG A N 1
ATOM 815 C CA . ARG A 1 109 ? -3.9 0.971 1.784 1 98.44 109 ARG A CA 1
ATOM 816 C C . ARG A 1 109 ? -3.031 0.875 3.033 1 98.44 109 ARG A C 1
ATOM 818 O O . ARG A 1 109 ? -1.825 0.643 2.939 1 98.44 109 ARG A O 1
ATOM 825 N N . GLY A 1 110 ? -3.674 1.078 4.145 1 98.62 110 GLY A N 1
ATOM 826 C CA . GLY A 1 110 ? -3.059 0.78 5.43 1 98.62 110 GLY A CA 1
ATOM 827 C C . GLY A 1 110 ? -2.094 1.855 5.891 1 98.62 110 GLY A C 1
ATOM 828 O O . GLY A 1 110 ? -1.405 1.686 6.898 1 98.62 110 GLY A O 1
ATOM 829 N N . SER A 1 111 ? -1.967 2.953 5.211 1 98.88 111 SER A N 1
ATOM 830 C CA . SER A 1 111 ? -1.09 4.031 5.66 1 98.88 111 SER A CA 1
ATOM 831 C C . SER A 1 111 ? -1.723 4.82 6.801 1 98.88 111 SER A C 1
ATOM 833 O O . SER A 1 111 ? -2.926 4.711 7.043 1 98.88 111 SER A O 1
ATOM 835 N N . HIS A 1 112 ? -0.844 5.57 7.512 1 98.94 112 HIS A N 1
ATOM 836 C CA . HIS A 1 112 ? -1.292 6.297 8.695 1 98.94 112 HIS A CA 1
ATOM 837 C C . HIS A 1 112 ? -0.708 7.703 8.734 1 98.94 112 HIS A C 1
ATOM 839 O O . HIS A 1 112 ? 0.505 7.883 8.602 1 98.94 112 HIS A O 1
ATOM 845 N N . ILE A 1 113 ? -1.558 8.688 8.906 1 98.94 113 ILE A N 1
ATOM 846 C CA . ILE A 1 113 ? -1.162 10.07 9.164 1 98.94 113 ILE A CA 1
ATOM 847 C C . ILE A 1 113 ? -1.441 10.422 10.625 1 98.94 113 ILE A C 1
ATOM 849 O O . ILE A 1 113 ? -2.6 10.57 11.023 1 98.94 113 ILE A O 1
ATOM 853 N N . ALA A 1 114 ? -0.419 10.594 11.367 1 98.88 114 ALA A N 1
ATOM 854 C CA . ALA A 1 114 ? -0.532 10.812 12.805 1 98.88 114 ALA A CA 1
ATOM 855 C C . ALA A 1 114 ? -0.958 12.242 13.109 1 98.88 114 ALA A C 1
ATOM 857 O O . ALA A 1 114 ? -1.108 13.062 12.195 1 98.88 114 ALA A O 1
ATOM 858 N N . HIS A 1 115 ? -1.107 12.516 14.359 1 98.62 115 HIS A N 1
ATOM 859 C CA . HIS A 1 115 ? -1.592 13.805 14.844 1 98.62 115 HIS A CA 1
ATOM 860 C C . HIS A 1 115 ? -0.633 14.93 14.461 1 98.62 115 HIS A C 1
ATOM 862 O O . HIS A 1 115 ? 0.584 14.734 14.453 1 98.62 115 HIS A O 1
ATOM 868 N N . ASP A 1 116 ? -1.16 16.094 14.133 1 98.75 116 ASP A N 1
ATOM 869 C CA . ASP A 1 116 ? -0.449 17.359 13.977 1 98.75 116 ASP A CA 1
ATOM 870 C C . ASP A 1 116 ? 0.395 17.359 12.703 1 98.75 116 ASP A C 1
ATOM 872 O O . ASP A 1 116 ? 1.235 18.25 12.508 1 98.75 116 ASP A O 1
ATOM 876 N N . CYS A 1 117 ? 0.22 16.344 11.891 1 98.88 117 CYS A N 1
ATOM 877 C CA . CYS A 1 117 ? 0.975 16.297 10.641 1 98.88 117 CYS A CA 1
ATOM 878 C C . CYS A 1 117 ? 0.438 17.297 9.633 1 98.88 117 CYS A C 1
ATOM 880 O O . CYS A 1 117 ? -0.754 17.609 9.625 1 98.88 117 CYS A O 1
ATOM 882 N N . LEU A 1 118 ? 1.309 17.844 8.875 1 98.88 118 LEU A N 1
ATOM 883 C CA . LEU A 1 118 ? 0.999 18.672 7.711 1 98.88 118 LEU A CA 1
ATOM 884 C C . LEU A 1 118 ? 1.404 17.953 6.422 1 98.88 118 LEU A C 1
ATOM 886 O O . LEU A 1 118 ? 2.596 17.797 6.148 1 98.88 118 LEU A O 1
ATOM 890 N N . VAL A 1 119 ? 0.474 17.484 5.68 1 98.94 119 VAL A N 1
ATOM 891 C CA . VAL A 1 119 ? 0.708 16.844 4.383 1 98.94 119 VAL A CA 1
ATOM 892 C C . VAL A 1 119 ? 0.233 17.781 3.268 1 98.94 119 VAL A C 1
ATOM 894 O O . VAL A 1 119 ? -0.951 18.109 3.191 1 98.94 119 VAL A O 1
ATOM 897 N N . GLU A 1 120 ? 1.085 18.172 2.43 1 98.69 120 GLU A N 1
ATOM 898 C CA . GLU A 1 120 ? 0.751 19.156 1.397 1 98.69 120 GLU A CA 1
ATOM 899 C C . GLU A 1 120 ? 0.171 18.469 0.161 1 98.69 120 GLU A C 1
ATOM 901 O O . GLU A 1 120 ? -0.354 17.359 0.248 1 98.69 120 GLU A O 1
ATOM 906 N N . ASP A 1 121 ? 0.182 19.219 -1.007 1 98.44 121 ASP A N 1
ATOM 907 C CA . ASP A 1 121 ? -0.538 18.797 -2.205 1 98.44 121 ASP A CA 1
ATOM 908 C C . ASP A 1 121 ? 0.235 17.719 -2.959 1 98.44 121 ASP A C 1
ATOM 910 O O . ASP A 1 121 ? 1.468 17.703 -2.949 1 98.44 121 ASP A O 1
ATOM 914 N N . ALA A 1 122 ? -0.521 16.812 -3.604 1 97.94 122 ALA A N 1
ATOM 915 C CA . ALA A 1 122 ? -0.007 15.883 -4.602 1 97.94 122 ALA A CA 1
ATOM 916 C C . ALA A 1 122 ? 1.03 14.945 -3.994 1 97.94 122 ALA A C 1
ATOM 918 O O . ALA A 1 122 ? 2.023 14.602 -4.641 1 97.94 122 ALA A O 1
ATOM 919 N N . VAL A 1 123 ? 0.859 14.641 -2.734 1 98.75 123 VAL A N 1
ATOM 920 C CA . VAL A 1 123 ? 1.739 13.703 -2.045 1 98.75 123 VAL A CA 1
ATOM 921 C C . VAL A 1 123 ? 1.254 12.273 -2.275 1 98.75 123 VAL A C 1
ATOM 923 O O . VAL A 1 123 ? 0.048 12.023 -2.346 1 98.75 123 VAL A O 1
ATOM 926 N N . THR A 1 124 ? 2.203 11.375 -2.451 1 98.81 124 THR A N 1
ATOM 927 C CA . THR A 1 124 ? 1.907 9.945 -2.451 1 98.81 124 THR A CA 1
ATOM 928 C C . THR A 1 124 ? 2.436 9.289 -1.181 1 98.81 124 THR A C 1
ATOM 930 O O . THR A 1 124 ? 3.633 9.352 -0.893 1 98.81 124 THR A O 1
ATOM 933 N N . VAL A 1 125 ? 1.538 8.711 -0.415 1 98.94 125 VAL A N 1
ATOM 934 C CA . VAL A 1 125 ? 1.864 7.887 0.744 1 98.94 125 VAL A CA 1
ATOM 935 C C . VAL A 1 125 ? 1.518 6.43 0.455 1 98.94 125 VAL A C 1
ATOM 937 O O . VAL A 1 125 ? 0.347 6.043 0.493 1 98.94 125 VAL A O 1
ATOM 940 N N . ALA A 1 126 ? 2.52 5.617 0.18 1 98.81 126 ALA A N 1
ATOM 941 C CA . ALA A 1 126 ? 2.289 4.254 -0.292 1 98.81 126 ALA A CA 1
ATOM 942 C C . ALA A 1 126 ? 1.793 3.357 0.84 1 98.81 126 ALA A C 1
ATOM 944 O O . ALA A 1 126 ? 1.589 3.822 1.964 1 98.81 126 ALA A O 1
ATOM 945 N N . SER A 1 127 ? 1.538 2.062 0.49 1 98.81 127 SER A N 1
ATOM 946 C CA . SER A 1 127 ? 0.899 1.123 1.406 1 98.81 127 SER A CA 1
ATOM 947 C C . SER A 1 127 ? 1.74 0.916 2.66 1 98.81 127 SER A C 1
ATOM 949 O O . SER A 1 127 ? 2.953 0.709 2.574 1 98.81 127 SER A O 1
ATOM 951 N N . ASN A 1 128 ? 1.058 0.988 3.832 1 98.75 128 ASN A N 1
ATOM 952 C CA . ASN A 1 128 ? 1.623 0.686 5.141 1 98.75 128 ASN A CA 1
ATOM 953 C C . ASN A 1 128 ? 2.732 1.665 5.516 1 98.75 128 ASN A C 1
ATOM 955 O O . ASN A 1 128 ? 3.625 1.331 6.297 1 98.75 128 ASN A O 1
ATOM 959 N N . VAL A 1 129 ? 2.742 2.854 4.922 1 98.88 129 VAL A N 1
ATOM 960 C CA . VAL A 1 129 ? 3.568 3.934 5.449 1 98.88 129 VAL A CA 1
ATOM 961 C C . VAL A 1 129 ? 2.971 4.449 6.758 1 98.88 129 VAL A C 1
ATOM 963 O O . VAL A 1 129 ? 1.755 4.617 6.867 1 98.88 129 VAL A O 1
ATOM 966 N N . ILE A 1 130 ? 3.852 4.727 7.711 1 98.88 130 ILE A N 1
ATOM 967 C CA . ILE A 1 130 ? 3.418 5.242 9 1 98.88 130 ILE A CA 1
ATOM 968 C C . ILE A 1 130 ? 4.16 6.539 9.312 1 98.88 130 ILE A C 1
ATOM 970 O O . ILE A 1 130 ? 5.391 6.59 9.258 1 98.88 130 ILE A O 1
ATOM 974 N N . THR A 1 131 ? 3.453 7.586 9.672 1 98.88 131 THR A N 1
ATOM 975 C CA . THR A 1 131 ? 4.074 8.828 10.117 1 98.88 131 THR A CA 1
ATOM 976 C C . THR A 1 131 ? 3.963 8.969 11.633 1 98.88 131 THR A C 1
ATOM 978 O O . THR A 1 131 ? 2.926 8.648 12.219 1 98.88 131 THR A O 1
ATOM 981 N N . GLY A 1 132 ? 5.051 9.398 12.234 1 98.69 132 GLY A N 1
ATOM 982 C CA . GLY A 1 132 ? 4.918 9.906 13.594 1 98.69 132 GLY A CA 1
ATOM 983 C C . GLY A 1 132 ? 4.207 11.242 13.664 1 98.69 132 GLY A C 1
ATOM 984 O O . GLY A 1 132 ? 3.857 11.82 12.625 1 98.69 132 GLY A O 1
ATOM 985 N N . GLY A 1 133 ? 4.031 11.672 14.828 1 98.5 133 GLY A N 1
ATOM 986 C CA . GLY A 1 133 ? 3.346 12.945 15.008 1 98.5 133 GLY A CA 1
ATOM 987 C C . GLY A 1 133 ? 4.145 14.133 14.5 1 98.5 133 GLY A C 1
ATOM 988 O O . GLY A 1 133 ? 5.375 14.086 14.453 1 98.5 133 GLY A O 1
ATOM 989 N N . HIS A 1 134 ? 3.488 15.195 14.047 1 98.31 134 HIS A N 1
ATOM 990 C CA . HIS A 1 134 ? 4.051 16.516 13.789 1 98.31 134 HIS A CA 1
ATOM 991 C C . HIS A 1 134 ? 4.906 16.516 12.523 1 98.31 134 HIS A C 1
ATOM 993 O O . HIS A 1 134 ? 5.699 17.438 12.305 1 98.31 134 HIS A O 1
ATOM 999 N N . CYS A 1 135 ? 4.824 15.492 11.727 1 98.69 135 CYS A N 1
ATOM 1000 C CA . CYS A 1 135 ? 5.605 15.461 10.492 1 98.69 135 CYS A CA 1
ATOM 1001 C C . CYS A 1 135 ? 5.086 16.5 9.5 1 98.69 135 CYS A C 1
ATOM 1003 O O . CYS A 1 135 ? 3.908 16.859 9.531 1 98.69 135 CYS A O 1
ATOM 1005 N N . HIS A 1 136 ? 5.957 17 8.758 1 98.75 136 HIS A N 1
ATOM 1006 C CA . HIS A 1 136 ? 5.609 17.859 7.629 1 98.75 136 HIS A CA 1
ATOM 1007 C C . HIS A 1 136 ? 6.066 17.25 6.309 1 98.75 136 HIS A C 1
ATOM 1009 O O . HIS A 1 136 ? 7.266 17.156 6.047 1 98.75 136 HIS A O 1
ATOM 1015 N N . ILE A 1 137 ? 5.172 16.844 5.473 1 98.94 137 ILE A N 1
ATOM 1016 C CA . ILE A 1 137 ? 5.434 16.266 4.164 1 98.94 137 ILE A CA 1
ATOM 1017 C C . ILE A 1 137 ? 5.074 17.266 3.068 1 98.94 137 ILE A C 1
ATOM 1019 O O . ILE A 1 137 ? 3.896 17.578 2.865 1 98.94 137 ILE A O 1
ATOM 1023 N N . TRP A 1 138 ? 6.031 17.719 2.35 1 98.62 138 TRP A N 1
ATOM 1024 C CA . TRP A 1 138 ? 5.836 18.797 1.382 1 98.62 138 TRP A CA 1
ATOM 1025 C C . TRP A 1 138 ? 5.293 18.25 0.065 1 98.62 138 TRP A C 1
ATOM 1027 O O . TRP A 1 138 ? 5.305 17.031 -0.163 1 98.62 138 TRP A O 1
ATOM 1037 N N . SER A 1 139 ? 4.891 19.25 -0.745 1 98.38 139 SER A N 1
ATOM 1038 C CA . SER A 1 139 ? 4.156 18.953 -1.972 1 98.38 139 SER A CA 1
ATOM 1039 C C . SER A 1 139 ? 4.965 18.047 -2.895 1 98.38 139 SER A C 1
ATOM 1041 O O . SER A 1 139 ? 6.164 18.266 -3.096 1 98.38 139 SER A O 1
ATOM 1043 N N . GLY A 1 140 ? 4.305 17 -3.365 1 97.81 140 GLY A N 1
ATOM 1044 C CA . GLY A 1 140 ? 4.871 16.172 -4.414 1 97.81 140 GLY A CA 1
ATOM 1045 C C . GLY A 1 140 ? 5.805 15.102 -3.889 1 97.81 140 GLY A C 1
ATOM 1046 O O . GLY A 1 140 ? 6.391 14.344 -4.664 1 97.81 140 GLY A O 1
ATOM 1047 N N . ALA A 1 141 ? 6 15.047 -2.611 1 98.69 141 ALA A N 1
ATOM 1048 C CA . ALA A 1 141 ? 6.82 13.984 -2.045 1 98.69 141 ALA A CA 1
ATOM 1049 C C . ALA A 1 141 ? 6.172 12.617 -2.26 1 98.69 141 ALA A C 1
ATOM 1051 O O . ALA A 1 141 ? 4.949 12.516 -2.385 1 98.69 141 ALA A O 1
ATOM 1052 N N . ASN A 1 142 ? 6.988 11.641 -2.377 1 98.69 142 ASN A N 1
ATOM 1053 C CA . ASN A 1 142 ? 6.582 10.242 -2.52 1 98.69 142 ASN A CA 1
ATOM 1054 C C . ASN A 1 142 ? 7.211 9.359 -1.446 1 98.69 142 ASN A C 1
ATOM 1056 O O . ASN A 1 142 ? 8.438 9.211 -1.398 1 98.69 142 ASN A O 1
ATOM 1060 N N . LEU A 1 143 ? 6.379 8.773 -0.591 1 98.88 143 LEU A N 1
ATOM 1061 C CA . LEU A 1 143 ? 6.832 7.875 0.466 1 98.88 143 LEU A CA 1
ATOM 1062 C C . LEU A 1 143 ? 6.57 6.422 0.094 1 98.88 143 LEU A C 1
ATOM 1064 O O . LEU A 1 143 ? 5.418 6.008 -0.037 1 98.88 143 LEU A O 1
ATOM 1068 N N . GLY A 1 144 ? 7.641 5.688 -0.015 1 98.69 144 GLY A N 1
ATOM 1069 C CA . GLY A 1 144 ? 7.555 4.32 -0.508 1 98.69 144 GLY A CA 1
ATOM 1070 C C . GLY A 1 144 ? 6.934 3.363 0.493 1 98.69 144 GLY A C 1
ATOM 1071 O O . GLY A 1 144 ? 6.922 3.635 1.695 1 98.69 144 GLY A O 1
ATOM 1072 N N . MET A 1 145 ? 6.523 2.193 -0.016 1 98.75 145 MET A N 1
ATOM 1073 C CA . MET A 1 145 ? 5.805 1.2 0.777 1 98.75 145 MET A CA 1
ATOM 1074 C C . MET A 1 145 ? 6.566 0.866 2.053 1 98.75 145 MET A C 1
ATOM 1076 O O . MET A 1 145 ? 7.773 0.606 2.012 1 98.75 145 MET A O 1
ATOM 1080 N N . GLY A 1 146 ? 5.805 0.905 3.15 1 98.62 146 GLY A N 1
ATOM 1081 C CA . GLY A 1 146 ? 6.359 0.432 4.41 1 98.62 146 GLY A CA 1
ATOM 1082 C C . GLY A 1 146 ? 7.344 1.406 5.031 1 98.62 146 GLY A C 1
ATOM 1083 O O . GLY A 1 146 ? 7.992 1.089 6.031 1 98.62 146 GLY A O 1
ATOM 1084 N N . ALA A 1 147 ? 7.551 2.566 4.484 1 98.81 147 ALA A N 1
ATOM 1085 C CA . ALA A 1 147 ? 8.414 3.559 5.117 1 98.81 147 ALA A CA 1
ATOM 1086 C C . ALA A 1 147 ? 7.828 4.035 6.441 1 98.81 147 ALA A C 1
ATOM 1088 O O . ALA A 1 147 ? 6.605 4.07 6.605 1 98.81 147 ALA A O 1
ATOM 1089 N N . ILE A 1 148 ? 8.68 4.402 7.355 1 98.88 148 ILE A N 1
ATOM 1090 C CA . ILE A 1 148 ? 8.266 4.91 8.664 1 98.88 148 ILE A CA 1
ATOM 1091 C C . ILE A 1 148 ? 8.961 6.242 8.938 1 98.88 148 ILE A C 1
ATOM 1093 O O . ILE A 1 148 ? 10.18 6.355 8.781 1 98.88 148 ILE A O 1
ATOM 1097 N N . LEU A 1 149 ? 8.234 7.199 9.328 1 98.88 149 LEU A N 1
ATOM 1098 C CA . LEU A 1 149 ? 8.766 8.516 9.672 1 98.88 149 LEU A CA 1
ATOM 1099 C C . LEU A 1 149 ? 8.758 8.727 11.18 1 98.88 149 LEU A C 1
ATOM 1101 O O . LEU A 1 149 ? 7.715 8.602 11.828 1 98.88 149 LEU A O 1
ATOM 1105 N N . HIS A 1 150 ? 9.906 9.062 11.703 1 98.75 150 HIS A N 1
ATOM 1106 C CA . HIS A 1 150 ? 9.953 9.492 13.094 1 98.75 150 HIS A CA 1
ATOM 1107 C C . HIS A 1 150 ? 9.148 10.766 13.305 1 98.75 150 HIS A C 1
ATOM 1109 O O . HIS A 1 150 ? 8.891 11.508 12.352 1 98.75 150 HIS A O 1
ATOM 1115 N N . GLN A 1 151 ? 8.734 10.969 14.5 1 98.31 151 GLN A N 1
ATOM 1116 C CA . GLN A 1 151 ? 7.973 12.18 14.789 1 98.31 151 GLN A CA 1
ATOM 1117 C C . GLN A 1 151 ? 8.742 13.43 14.375 1 98.31 151 GLN A C 1
ATOM 1119 O O . GLN A 1 151 ? 9.969 13.477 14.492 1 98.31 151 GLN A O 1
ATOM 1124 N N . ARG A 1 152 ? 8.047 14.422 13.844 1 97.94 152 ARG A N 1
ATOM 1125 C CA . ARG A 1 152 ? 8.539 15.766 13.555 1 97.94 152 ARG A CA 1
ATOM 1126 C C . ARG A 1 152 ? 9.414 15.773 12.312 1 97.94 152 ARG A C 1
ATOM 1128 O O . ARG A 1 152 ? 9.93 16.812 11.914 1 97.94 152 ARG A O 1
ATOM 1135 N N . VAL A 1 153 ? 9.586 14.664 11.672 1 98.19 153 VAL A N 1
ATOM 1136 C CA . VAL A 1 153 ? 10.398 14.602 10.461 1 98.19 153 VAL A CA 1
ATOM 1137 C C . VAL A 1 153 ? 9.773 15.484 9.383 1 98.19 153 VAL A C 1
ATOM 1139 O O . VAL A 1 153 ? 8.555 15.562 9.258 1 98.19 153 VAL A O 1
ATOM 1142 N N . VAL A 1 154 ? 10.68 16.094 8.656 1 98.38 154 VAL A N 1
ATOM 1143 C CA . VAL A 1 154 ? 10.273 16.922 7.523 1 98.38 154 VAL A CA 1
ATOM 1144 C C . VAL A 1 154 ? 10.734 16.266 6.223 1 98.38 154 VAL A C 1
ATOM 1146 O O . VAL A 1 154 ? 11.914 15.93 6.07 1 98.38 154 VAL A O 1
ATOM 1149 N N . ILE A 1 155 ? 9.852 16.047 5.273 1 98.81 155 ILE A N 1
ATOM 1150 C CA . ILE A 1 155 ? 10.141 15.539 3.938 1 98.81 155 ILE A CA 1
ATOM 1151 C C . ILE A 1 155 ? 9.992 16.672 2.914 1 98.81 155 ILE A C 1
ATOM 1153 O O . ILE A 1 155 ? 8.906 17.219 2.744 1 98.81 155 ILE A O 1
ATOM 1157 N N . GLY A 1 156 ? 11.047 16.969 2.201 1 98 156 GLY A N 1
ATOM 1158 C CA . GLY A 1 156 ? 11.039 18.094 1.278 1 98 156 GLY A CA 1
ATOM 1159 C C . GLY A 1 156 ? 10.18 17.844 0.053 1 98 156 GLY A C 1
ATOM 1160 O O . GLY A 1 156 ? 9.82 16.719 -0.245 1 98 156 GLY A O 1
ATOM 1161 N N . PRO A 1 157 ? 9.891 19.016 -0.632 1 98.12 157 PRO A N 1
ATOM 1162 C CA . PRO A 1 157 ? 9.062 18.875 -1.833 1 98.12 157 PRO A CA 1
ATOM 1163 C C . PRO A 1 157 ? 9.711 17.984 -2.891 1 98.12 157 PRO A C 1
ATOM 1165 O O . PRO A 1 157 ? 10.922 18.078 -3.125 1 98.12 157 PRO A O 1
ATOM 1168 N N . GLY A 1 158 ? 8.883 17.078 -3.467 1 97.94 158 GLY A N 1
ATOM 1169 C CA . GLY A 1 158 ? 9.328 16.234 -4.566 1 97.94 158 GLY A CA 1
ATOM 1170 C C . GLY A 1 158 ? 10.312 15.156 -4.137 1 97.94 158 GLY A C 1
ATOM 1171 O O . GLY A 1 158 ? 10.867 14.453 -4.977 1 97.94 158 GLY A O 1
ATOM 1172 N N . ALA A 1 159 ? 10.57 15.062 -2.861 1 98.56 159 ALA A N 1
ATOM 1173 C CA . ALA A 1 159 ? 11.477 14.031 -2.365 1 98.56 159 ALA A CA 1
ATOM 1174 C C . ALA A 1 159 ? 10.891 12.641 -2.564 1 98.56 159 ALA A C 1
ATOM 1176 O O . ALA A 1 159 ? 9.672 12.477 -2.629 1 98.56 159 ALA A O 1
ATOM 1177 N N . MET A 1 160 ? 11.766 11.672 -2.676 1 98.62 160 MET A N 1
ATOM 1178 C CA . MET A 1 160 ? 11.383 10.258 -2.744 1 98.62 160 MET A CA 1
ATOM 1179 C C . MET A 1 160 ? 12 9.477 -1.588 1 98.62 160 MET A C 1
ATOM 1181 O O . MET A 1 160 ? 13.219 9.461 -1.419 1 98.62 160 MET A O 1
ATOM 1185 N N . VAL A 1 161 ? 11.18 8.867 -0.804 1 98.75 161 VAL A N 1
ATOM 1186 C CA . VAL A 1 161 ? 11.625 7.945 0.233 1 98.75 161 VAL A CA 1
ATOM 1187 C C . VAL A 1 161 ? 11.398 6.508 -0.226 1 98.75 161 VAL A C 1
ATOM 1189 O O . VAL A 1 161 ? 10.281 6.125 -0.58 1 98.75 161 VAL A O 1
ATOM 1192 N N . GLY A 1 162 ? 12.422 5.727 -0.227 1 98.12 162 GLY A N 1
ATOM 1193 C CA . GLY A 1 162 ? 12.328 4.355 -0.706 1 98.12 162 GLY A CA 1
ATOM 1194 C C . GLY A 1 162 ? 11.547 3.451 0.229 1 98.12 162 GLY A C 1
ATOM 1195 O O . GLY A 1 162 ? 11.344 3.785 1.396 1 98.12 162 GLY A O 1
ATOM 1196 N N . MET A 1 163 ? 11.141 2.289 -0.358 1 98.12 163 MET A N 1
ATOM 1197 C CA . MET A 1 163 ? 10.375 1.314 0.415 1 98.12 163 MET A CA 1
ATOM 1198 C C . MET A 1 163 ? 11.172 0.841 1.63 1 98.12 163 MET A C 1
ATOM 1200 O O . MET A 1 163 ? 12.398 0.773 1.588 1 98.12 163 MET A O 1
ATOM 1204 N N . SER A 1 164 ? 10.445 0.55 2.717 1 98.25 164 SER A N 1
ATOM 1205 C CA . SER A 1 164 ? 10.969 -0.038 3.945 1 98.25 164 SER A CA 1
ATOM 1206 C C . SER A 1 164 ? 12.047 0.845 4.562 1 98.25 164 SER A C 1
ATOM 1208 O O . SER A 1 164 ? 12.984 0.343 5.188 1 98.25 164 SER A O 1
ATOM 1210 N N . SER A 1 165 ? 11.977 2.152 4.344 1 98.44 165 SER A N 1
ATOM 1211 C CA . SER A 1 165 ? 12.969 3.066 4.914 1 98.44 165 SER A CA 1
ATOM 1212 C C . SER A 1 165 ? 12.531 3.566 6.285 1 98.44 165 SER A C 1
ATOM 1214 O O . SER A 1 165 ? 11.336 3.746 6.535 1 98.44 165 SER A O 1
ATOM 1216 N N . ALA A 1 166 ? 13.422 3.777 7.125 1 98.69 166 ALA A N 1
ATOM 1217 C CA . ALA A 1 166 ? 13.211 4.449 8.406 1 98.69 166 ALA A CA 1
ATOM 1218 C C . ALA A 1 166 ? 13.797 5.859 8.391 1 98.69 166 ALA A C 1
ATOM 1220 O O . ALA A 1 166 ? 15.016 6.031 8.414 1 98.69 166 ALA A O 1
ATOM 1221 N N . VAL A 1 167 ? 12.984 6.855 8.414 1 98.81 167 VAL A N 1
ATOM 1222 C CA . VAL A 1 167 ? 13.43 8.242 8.273 1 98.81 167 VAL A CA 1
ATOM 1223 C C . VAL A 1 167 ? 13.469 8.914 9.641 1 98.81 167 VAL A C 1
ATOM 1225 O O . VAL A 1 167 ? 12.43 9.102 10.281 1 98.81 167 VAL A O 1
ATOM 1228 N N . ARG A 1 168 ? 14.609 9.328 10.008 1 98.38 168 ARG A N 1
ATOM 1229 C CA . ARG A 1 168 ? 14.789 9.891 11.336 1 98.38 168 ARG A CA 1
ATOM 1230 C C . ARG A 1 168 ? 15.148 11.375 11.258 1 98.38 168 ARG A C 1
ATOM 1232 O O . ARG A 1 168 ? 15.094 12.086 12.266 1 98.38 168 ARG A O 1
ATOM 1239 N N . LYS A 1 169 ? 15.625 11.758 10.055 1 96.56 169 LYS A N 1
ATOM 1240 C CA . LYS A 1 169 ? 16.031 13.141 9.844 1 96.56 169 LYS A CA 1
ATOM 1241 C C . LYS A 1 169 ? 15.359 13.734 8.609 1 96.56 169 LYS A C 1
ATOM 1243 O O . LYS A 1 169 ? 14.734 13.008 7.828 1 96.56 169 LYS A O 1
ATOM 1248 N N . GLU A 1 170 ? 15.578 14.992 8.539 1 97 170 GLU A N 1
ATOM 1249 C CA . GLU A 1 170 ? 15 15.703 7.406 1 97 170 GLU A CA 1
ATOM 1250 C C . GLU A 1 170 ? 15.492 15.125 6.082 1 97 170 GLU A C 1
ATOM 1252 O O . GLU A 1 170 ? 16.672 14.805 5.941 1 97 170 GLU A O 1
ATOM 1257 N N . VAL A 1 171 ? 14.594 15 5.105 1 98.19 171 VAL A N 1
ATOM 1258 C CA . VAL A 1 171 ? 14.93 14.641 3.73 1 98.19 171 VAL A CA 1
ATOM 1259 C C . VAL A 1 171 ? 14.812 15.875 2.838 1 98.19 171 VAL A C 1
ATOM 1261 O O . VAL A 1 171 ? 13.766 16.531 2.793 1 98.19 171 VAL A O 1
ATOM 1264 N N . GLY A 1 172 ? 15.828 16.156 2.129 1 96.81 172 GLY A N 1
ATOM 1265 C CA . GLY A 1 172 ? 15.898 17.391 1.347 1 96.81 172 GLY A CA 1
ATOM 1266 C C . GLY A 1 172 ? 14.969 17.375 0.147 1 96.81 172 GLY A C 1
ATOM 1267 O O . GLY A 1 172 ? 14.492 16.328 -0.268 1 96.81 172 GLY A O 1
ATOM 1268 N N . ALA A 1 173 ? 14.766 18.578 -0.371 1 97.19 173 ALA A N 1
ATOM 1269 C CA . ALA A 1 173 ? 13.93 18.766 -1.557 1 97.19 173 ALA A CA 1
ATOM 1270 C C . ALA A 1 173 ? 14.508 18.016 -2.752 1 97.19 173 ALA A C 1
ATOM 1272 O O . ALA A 1 173 ? 15.703 18.109 -3.035 1 97.19 173 ALA A O 1
ATOM 1273 N N . PHE A 1 174 ? 13.625 17.219 -3.443 1 97.88 174 PHE A N 1
ATOM 1274 C CA . PHE A 1 174 ? 13.922 16.562 -4.711 1 97.88 174 PHE A CA 1
ATOM 1275 C C . PHE A 1 174 ? 15.125 15.648 -4.574 1 97.88 174 PHE A C 1
ATOM 1277 O O . PHE A 1 174 ? 15.961 15.578 -5.477 1 97.88 174 PHE A O 1
ATOM 1284 N N . THR A 1 175 ? 15.242 15.016 -3.424 1 98.06 175 THR A N 1
ATOM 1285 C CA . THR A 1 175 ? 16.281 14.016 -3.197 1 98.06 175 THR A CA 1
ATOM 1286 C C . THR A 1 175 ? 15.672 12.633 -3.014 1 98.06 175 THR A C 1
ATOM 1288 O O . THR A 1 175 ? 14.453 12.5 -2.867 1 98.06 175 THR A O 1
ATOM 1291 N N . ILE A 1 176 ? 16.5 11.648 -3.115 1 98.25 176 ILE A N 1
ATOM 1292 C CA . ILE A 1 176 ? 16.109 10.266 -2.877 1 98.25 176 ILE A CA 1
ATOM 1293 C C . ILE A 1 176 ? 16.75 9.758 -1.589 1 98.25 176 ILE A C 1
ATOM 1295 O O . ILE A 1 176 ? 17.969 9.867 -1.413 1 98.25 176 ILE A O 1
ATOM 1299 N N . ALA A 1 177 ? 15.977 9.273 -0.665 1 98.31 177 ALA A N 1
ATOM 1300 C CA . ALA A 1 177 ? 16.469 8.703 0.583 1 98.31 177 ALA A CA 1
ATOM 1301 C C . ALA A 1 177 ? 16.031 7.25 0.731 1 98.31 177 ALA A C 1
ATOM 1303 O O . ALA A 1 177 ? 14.875 6.914 0.482 1 98.31 177 ALA A O 1
ATOM 1304 N N . VAL A 1 178 ? 16.938 6.348 1.085 1 97.38 178 VAL A N 1
ATOM 1305 C CA . VAL A 1 178 ? 16.625 4.93 1.225 1 97.38 178 VAL A CA 1
ATOM 1306 C C . VAL A 1 178 ? 17.344 4.359 2.445 1 97.38 178 VAL A C 1
ATOM 1308 O O . VAL A 1 178 ? 18.344 4.914 2.898 1 97.38 178 VAL A O 1
ATOM 1311 N N . GLY A 1 179 ? 16.656 3.344 3.029 1 96.25 179 GLY A N 1
ATOM 1312 C CA . GLY A 1 179 ? 17.391 2.547 3.996 1 96.25 179 GLY A CA 1
ATOM 1313 C C . GLY A 1 179 ? 16.906 2.727 5.418 1 96.25 179 GLY A C 1
ATOM 1314 O O . GLY A 1 179 ? 15.938 3.447 5.66 1 96.25 179 GLY A O 1
ATOM 1315 N N . ASN A 1 180 ? 17.625 2.049 6.383 1 95.62 180 ASN A N 1
ATOM 1316 C CA . ASN A 1 180 ? 17.375 2.062 7.82 1 95.62 180 ASN A CA 1
ATOM 1317 C C . ASN A 1 180 ? 18.672 2.125 8.609 1 95.62 180 ASN A C 1
ATOM 1319 O O . ASN A 1 180 ? 19.344 1.102 8.82 1 95.62 180 ASN A O 1
ATOM 1323 N N . PRO A 1 181 ? 19.047 3.195 8.977 1 96.38 181 PRO A N 1
ATOM 1324 C CA . PRO A 1 181 ? 18.344 4.465 8.781 1 96.38 181 PRO A CA 1
ATOM 1325 C C . PRO A 1 181 ? 18.438 4.977 7.352 1 96.38 181 PRO A C 1
ATOM 1327 O O . PRO A 1 181 ? 19.375 4.648 6.629 1 96.38 181 PRO A O 1
ATOM 1330 N N . ALA A 1 182 ? 17.5 5.766 6.988 1 97.38 182 ALA A N 1
ATOM 1331 C CA . ALA A 1 182 ? 17.453 6.316 5.637 1 97.38 182 ALA A CA 1
ATOM 1332 C C . ALA A 1 182 ? 18.578 7.332 5.422 1 97.38 182 ALA A C 1
ATOM 1334 O O . ALA A 1 182 ? 18.859 8.141 6.301 1 97.38 182 ALA A O 1
ATOM 1335 N N . ARG A 1 183 ? 19.188 7.305 4.262 1 97.06 183 ARG A N 1
ATOM 1336 C CA . ARG A 1 183 ? 20.188 8.273 3.814 1 97.06 183 ARG A CA 1
ATOM 1337 C C . ARG A 1 183 ? 19.891 8.75 2.396 1 97.06 183 ARG A C 1
ATOM 1339 O O . ARG A 1 183 ? 19.375 7.988 1.573 1 97.06 183 ARG A O 1
ATOM 1346 N N . VAL A 1 184 ? 20.25 9.93 2.242 1 96.31 184 VAL A N 1
ATOM 1347 C CA . VAL A 1 184 ? 20.094 10.469 0.897 1 96.31 184 VAL A CA 1
ATOM 1348 C C . VAL A 1 184 ? 21.094 9.82 -0.044 1 96.31 184 VAL A C 1
ATOM 1350 O O . VAL A 1 184 ? 22.297 9.789 0.252 1 96.31 184 VAL A O 1
ATOM 1353 N N . THR A 1 185 ? 20.641 9.359 -1.153 1 96.12 185 THR A N 1
ATOM 1354 C CA . THR A 1 185 ? 21.516 8.656 -2.074 1 96.12 185 THR A CA 1
ATOM 1355 C C . THR A 1 185 ? 21.641 9.414 -3.391 1 96.12 185 THR A C 1
ATOM 1357 O O . THR A 1 185 ? 22.484 9.086 -4.227 1 96.12 185 THR A O 1
ATOM 1360 N N . GLY A 1 186 ? 20.781 10.367 -3.641 1 96.38 186 GLY A N 1
ATOM 1361 C CA . GLY A 1 186 ? 20.875 11.102 -4.891 1 96.38 186 GLY A CA 1
ATOM 1362 C C . GLY A 1 186 ? 19.75 12.117 -5.07 1 96.38 186 GLY A C 1
ATOM 1363 O O . GLY A 1 186 ? 18.969 12.359 -4.148 1 96.38 186 GLY A O 1
ATOM 1364 N N . VAL A 1 187 ? 19.797 12.773 -6.262 1 97 187 VAL A N 1
ATOM 1365 C CA . VAL A 1 187 ? 18.781 13.742 -6.66 1 97 187 VAL A CA 1
ATOM 1366 C C . VAL A 1 187 ? 17.703 13.055 -7.496 1 97 187 VAL A C 1
ATOM 1368 O O . VAL A 1 187 ? 18 12.195 -8.328 1 97 187 VAL A O 1
ATOM 1371 N N . ASN A 1 188 ? 16.484 13.461 -7.316 1 97.5 188 ASN A N 1
ATOM 1372 C CA . ASN A 1 188 ? 15.359 12.938 -8.094 1 97.5 188 ASN A CA 1
ATOM 1373 C C . ASN A 1 188 ? 15.266 13.609 -9.461 1 97.5 188 ASN A C 1
ATOM 1375 O O . ASN A 1 188 ? 14.297 14.32 -9.742 1 97.5 188 ASN A O 1
ATOM 1379 N N . THR A 1 189 ? 16.172 13.297 -10.281 1 96.19 189 THR A N 1
ATOM 1380 C CA . THR A 1 189 ? 16.281 13.93 -11.594 1 96.19 189 THR A CA 1
ATOM 1381 C C . THR A 1 189 ? 15.055 13.641 -12.445 1 96.19 189 THR A C 1
ATOM 1383 O O . THR A 1 189 ? 14.594 14.508 -13.195 1 96.19 189 THR A O 1
ATOM 1386 N N . VAL A 1 190 ? 14.555 12.43 -12.305 1 94.19 190 VAL A N 1
ATOM 1387 C CA . VAL A 1 190 ? 13.375 12.047 -13.062 1 94.19 190 VAL A CA 1
ATOM 1388 C C . VAL A 1 190 ? 12.188 12.93 -12.664 1 94.19 190 VAL A C 1
ATOM 1390 O O . VAL A 1 190 ? 11.477 13.445 -13.523 1 94.19 190 VAL A O 1
AT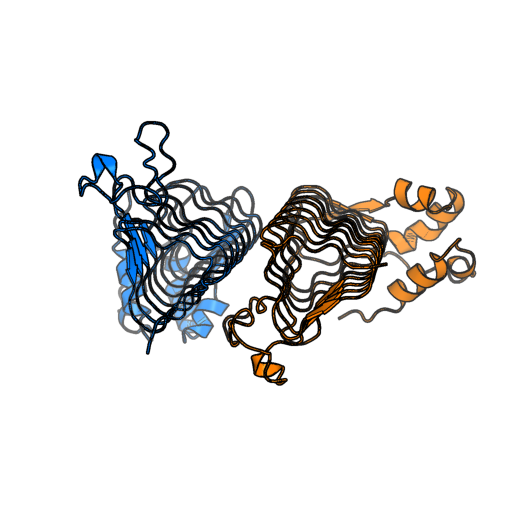OM 1393 N N . GLY A 1 191 ? 12.008 13.117 -11.32 1 94 191 GLY A N 1
ATOM 1394 C CA . GLY A 1 191 ? 10.93 13.969 -10.836 1 94 191 GLY A CA 1
ATOM 1395 C C . GLY A 1 191 ? 11.055 15.406 -11.312 1 94 191 GLY A C 1
ATOM 1396 O O . GLY A 1 191 ? 10.055 16.031 -11.656 1 94 191 GLY A O 1
ATOM 1397 N N . LEU A 1 192 ? 12.203 15.859 -11.297 1 96 192 LEU A N 1
ATOM 1398 C CA . LEU A 1 192 ? 12.445 17.219 -11.742 1 96 192 LEU A CA 1
ATOM 1399 C C . LEU A 1 192 ? 12.188 17.359 -13.242 1 96 192 LEU A C 1
ATOM 1401 O O . LEU A 1 192 ? 11.586 18.344 -13.68 1 96 192 LEU A O 1
ATOM 1405 N N . SER A 1 193 ? 12.664 16.344 -13.969 1 95.62 193 SER A N 1
ATOM 1406 C CA . SER A 1 193 ? 12.438 16.359 -15.414 1 95.62 193 SER A CA 1
ATOM 1407 C C . SER A 1 193 ? 10.945 16.344 -15.727 1 95.62 193 SER A C 1
ATOM 1409 O O . SER A 1 193 ? 10.492 17.047 -16.641 1 95.62 193 SER A O 1
ATOM 1411 N N . ARG A 1 194 ? 10.195 15.641 -15 1 93.5 194 ARG A N 1
ATOM 1412 C CA . ARG A 1 194 ? 8.758 15.539 -15.195 1 93.5 194 ARG A CA 1
ATOM 1413 C C . ARG A 1 194 ? 8.07 16.859 -14.883 1 93.5 194 ARG A C 1
ATOM 1415 O O . ARG A 1 194 ? 6.965 17.125 -15.359 1 93.5 194 ARG A O 1
ATOM 1422 N N . ARG A 1 195 ? 8.758 17.625 -14.125 1 93.12 195 ARG A N 1
ATOM 1423 C CA . ARG A 1 195 ? 8.219 18.938 -13.773 1 93.12 195 ARG A CA 1
ATOM 1424 C C . ARG A 1 195 ? 8.688 20 -14.758 1 93.12 195 ARG A C 1
ATOM 1426 O O . ARG A 1 195 ? 8.469 21.188 -14.539 1 93.12 195 ARG A O 1
ATOM 1433 N N . GLY A 1 196 ? 9.461 19.609 -15.773 1 93.31 196 GLY A N 1
ATOM 1434 C CA . GLY A 1 196 ? 9.766 20.5 -16.875 1 93.31 196 GLY A CA 1
ATOM 1435 C C . GLY A 1 196 ? 11.188 21.047 -16.844 1 93.31 196 GLY A C 1
ATOM 1436 O O . GLY A 1 196 ? 11.531 21.938 -17.609 1 93.31 196 GLY A O 1
ATOM 1437 N N . LEU A 1 197 ? 11.984 20.578 -15.953 1 95.62 197 LEU A N 1
ATOM 1438 C CA . LEU A 1 197 ? 13.359 21.062 -15.914 1 95.62 197 LEU A CA 1
ATOM 1439 C C . LEU A 1 197 ? 14.234 20.281 -16.891 1 95.62 197 LEU A C 1
ATOM 1441 O O . LEU A 1 197 ? 14.141 19.047 -16.969 1 95.62 197 LEU A O 1
ATOM 1445 N N . ASP A 1 198 ? 14.977 21.078 -17.578 1 95 198 ASP A N 1
ATOM 1446 C CA . ASP A 1 198 ? 15.945 20.406 -18.438 1 95 198 ASP A CA 1
ATOM 1447 C C . ASP A 1 198 ? 17.219 20.062 -17.656 1 95 198 ASP A C 1
ATOM 1449 O O . ASP A 1 198 ? 17.359 20.438 -16.5 1 95 198 ASP A O 1
ATOM 1453 N N . GLU A 1 199 ? 18.062 19.359 -18.281 1 95.31 199 GLU A N 1
ATOM 1454 C CA . GLU A 1 199 ? 19.281 18.859 -17.641 1 95.31 199 GLU A CA 1
ATOM 1455 C C . GLU A 1 199 ? 20.172 20 -17.156 1 95.31 199 GLU A C 1
ATOM 1457 O O . GLU A 1 199 ? 20.75 19.938 -16.078 1 95.31 199 GLU A O 1
ATOM 1462 N N . ALA A 1 200 ? 20.328 21.031 -17.875 1 95.25 200 ALA A N 1
ATOM 1463 C CA . ALA A 1 200 ? 21.172 22.188 -17.516 1 95.25 200 ALA A CA 1
ATOM 1464 C C . ALA A 1 200 ? 20.656 22.875 -16.266 1 95.25 200 ALA A C 1
ATOM 1466 O O . ALA A 1 200 ? 21.453 23.266 -15.398 1 95.25 200 ALA A O 1
ATOM 1467 N N . THR A 1 201 ? 19.391 23.047 -16.203 1 95 201 THR A N 1
ATOM 1468 C CA . THR A 1 201 ? 18.797 23.703 -15.031 1 95 201 THR A CA 1
ATOM 1469 C C . THR A 1 201 ? 19 22.844 -13.781 1 95 201 THR A C 1
ATOM 1471 O O . THR A 1 201 ? 19.312 23.359 -12.711 1 95 201 THR A O 1
ATOM 1474 N N . ILE A 1 202 ? 18.781 21.531 -13.938 1 96 202 ILE A N 1
ATOM 1475 C CA . ILE A 1 202 ? 18.953 20.609 -12.812 1 96 202 ILE A CA 1
ATOM 1476 C C . ILE A 1 202 ? 20.406 20.672 -12.336 1 96 202 ILE A C 1
ATOM 1478 O O . ILE A 1 202 ? 20.672 20.703 -11.125 1 96 202 ILE A O 1
ATOM 1482 N N . GLU A 1 203 ? 21.281 20.703 -13.234 1 94.81 203 GLU A N 1
ATOM 1483 C CA . GLU A 1 203 ? 22.703 20.797 -12.891 1 94.81 203 GLU A CA 1
ATOM 1484 C C . GLU A 1 203 ? 23 22.094 -12.133 1 94.81 203 GLU A C 1
ATOM 1486 O O . GLU A 1 203 ? 23.766 22.094 -11.172 1 94.81 203 GLU A O 1
ATOM 1491 N N . ALA A 1 204 ? 22.422 23.125 -12.531 1 94.5 204 ALA A N 1
ATOM 1492 C CA . ALA A 1 204 ? 22.625 24.422 -11.891 1 94.5 204 ALA A CA 1
ATOM 1493 C C . ALA A 1 204 ? 22.094 24.406 -10.461 1 94.5 204 ALA A C 1
ATOM 1495 O O . ALA A 1 204 ? 22.641 25.094 -9.594 1 94.5 204 ALA A O 1
ATOM 1496 N N . LEU A 1 205 ? 21.062 23.609 -10.258 1 94.62 205 LEU A N 1
ATOM 1497 C CA . LEU A 1 205 ? 20.453 23.516 -8.93 1 94.62 205 LEU A CA 1
ATOM 1498 C C . LEU A 1 205 ? 21.219 22.516 -8.062 1 94.62 205 LEU A C 1
ATOM 1500 O O . LEU A 1 205 ? 20.969 22.422 -6.855 1 94.62 205 LEU A O 1
ATOM 1504 N N . GLY A 1 206 ? 22.062 21.781 -8.602 1 94.44 206 GLY A N 1
ATOM 1505 C CA . GLY A 1 206 ? 22.766 20.672 -7.996 1 94.44 206 GLY A CA 1
ATOM 1506 C C . GLY A 1 206 ? 23.328 21 -6.625 1 94.44 206 GLY A C 1
ATOM 1507 O O . GLY A 1 206 ? 23.047 20.312 -5.648 1 94.44 206 GLY A O 1
ATOM 1508 N N . PRO A 1 207 ? 24.156 22.047 -6.523 1 93.94 207 PRO A N 1
ATOM 1509 C CA . PRO A 1 207 ? 24.734 22.391 -5.223 1 93.94 207 PRO A CA 1
ATOM 1510 C C . PRO A 1 207 ? 23.672 22.641 -4.152 1 93.94 207 PRO A C 1
ATOM 1512 O O . PRO A 1 207 ? 23.859 22.25 -3 1 93.94 207 PRO A O 1
ATOM 1515 N N . TRP A 1 208 ? 22.625 23.234 -4.59 1 94.31 208 TRP A N 1
ATOM 1516 C CA . TRP A 1 208 ? 21.531 23.484 -3.656 1 94.31 208 TRP A CA 1
ATOM 1517 C C . TRP A 1 208 ? 20.828 22.188 -3.279 1 94.31 208 TRP A C 1
ATOM 1519 O O . TRP A 1 208 ? 20.531 21.953 -2.104 1 94.31 208 TRP A O 1
ATOM 1529 N N . LEU A 1 209 ? 20.531 21.344 -4.211 1 94.56 209 LEU A N 1
ATOM 1530 C CA . LEU A 1 209 ? 19.859 20.062 -4.004 1 94.56 209 LEU A CA 1
ATOM 1531 C C . LEU A 1 209 ? 20.641 19.172 -3.057 1 94.56 209 LEU A C 1
ATOM 1533 O O . LEU A 1 209 ? 20.062 18.406 -2.287 1 94.56 209 LEU A O 1
ATOM 1537 N N . LYS A 1 210 ? 21.938 19.406 -3.109 1 92.38 210 LYS A N 1
ATOM 1538 C CA . LYS A 1 210 ? 22.812 18.562 -2.301 1 92.38 210 LYS A CA 1
ATOM 1539 C C . LYS A 1 210 ? 23.094 19.203 -0.944 1 92.38 210 LYS A C 1
ATOM 1541 O O . LYS A 1 210 ? 23.859 18.672 -0.145 1 92.38 210 LYS A O 1
ATOM 1546 N N . GLY A 1 211 ? 22.484 20.359 -0.767 1 88.88 211 GLY A N 1
ATOM 1547 C CA . GLY A 1 211 ? 22.641 21.031 0.506 1 88.88 211 GLY A CA 1
ATOM 1548 C C . GLY A 1 211 ? 24 21.688 0.672 1 88.88 211 GLY A C 1
ATOM 1549 O O . GLY A 1 211 ? 24.438 21.938 1.795 1 88.88 211 GLY A O 1
ATOM 1550 N N . LYS A 1 212 ? 24.672 21.922 -0.391 1 90.56 212 LYS A N 1
ATOM 1551 C CA . LYS A 1 212 ? 26.047 22.438 -0.327 1 90.56 212 LYS A CA 1
ATOM 1552 C C . LYS A 1 212 ? 26.062 23.953 -0.505 1 90.56 212 LYS A C 1
ATOM 1554 O O . LYS A 1 212 ? 27.078 24.594 -0.204 1 90.56 212 LYS A O 1
ATOM 1559 N N . ALA A 1 213 ? 25.016 24.406 -1.069 1 90.06 213 ALA A N 1
ATOM 1560 C CA . ALA A 1 213 ? 24.938 25.844 -1.305 1 90.06 213 ALA A CA 1
ATOM 1561 C C . ALA A 1 213 ? 23.484 26.328 -1.24 1 90.06 213 ALA A C 1
ATOM 1563 O O . ALA A 1 213 ? 22.547 25.516 -1.312 1 90.06 213 ALA A O 1
ATOM 1564 N N . GLY A 1 214 ? 23.328 27.625 -1.092 1 88.94 214 GLY A N 1
ATOM 1565 C CA . GLY A 1 214 ? 22.016 28.203 -1.208 1 88.94 214 GLY A CA 1
ATOM 1566 C C . GLY A 1 214 ? 21.516 28.281 -2.641 1 88.94 214 GLY A C 1
ATOM 1567 O O . GLY A 1 214 ? 22.234 27.922 -3.572 1 88.94 214 GLY A O 1
ATOM 1568 N N . LEU A 1 215 ? 20.281 28.641 -2.711 1 90.44 215 LEU A N 1
ATOM 1569 C CA . LEU A 1 215 ? 19.734 28.844 -4.043 1 90.44 215 LEU A CA 1
ATOM 1570 C C . LEU A 1 215 ? 20.562 29.844 -4.832 1 90.44 215 LEU A C 1
ATOM 1572 O O . LEU A 1 215 ? 20.984 30.875 -4.297 1 90.44 215 LEU A O 1
ATOM 1576 N N . PRO A 1 216 ? 20.781 29.484 -6.066 1 87.5 216 PRO A N 1
ATOM 1577 C CA . PRO A 1 216 ? 21.547 30.406 -6.883 1 87.5 216 PRO A CA 1
ATOM 1578 C C . PRO A 1 216 ? 20.953 31.812 -6.914 1 87.5 216 PRO A C 1
ATOM 1580 O O . PRO A 1 216 ? 19.719 31.969 -7.02 1 87.5 216 PRO A O 1
ATOM 1583 N N . GLU A 1 217 ? 21.766 32.844 -6.875 1 86.12 217 GLU A N 1
ATOM 1584 C CA . GLU A 1 217 ? 21.328 34.219 -6.801 1 86.12 217 GLU A CA 1
ATOM 1585 C C . GLU A 1 217 ? 21.188 34.844 -8.195 1 86.12 217 GLU A C 1
ATOM 1587 O O . GLU A 1 217 ? 20.891 36.031 -8.328 1 86.12 217 GLU A O 1
ATOM 1592 N N . ASP A 1 218 ? 21.328 34.062 -9.102 1 89.06 218 ASP A N 1
ATOM 1593 C CA . ASP A 1 218 ? 21.297 34.594 -10.469 1 89.06 218 ASP A CA 1
ATOM 1594 C C . ASP A 1 218 ? 19.875 34.625 -11.008 1 89.06 218 ASP A C 1
ATOM 1596 O O . ASP A 1 218 ? 19.656 34.812 -12.211 1 89.06 218 ASP A O 1
ATOM 1600 N N . GLY A 1 219 ? 18.797 34.344 -10.141 1 88.81 219 GLY A N 1
ATOM 1601 C CA . GLY A 1 219 ? 17.406 34.375 -10.562 1 88.81 219 GLY A CA 1
ATOM 1602 C C . GLY A 1 219 ? 16.906 33.031 -11.062 1 88.81 219 GLY A C 1
ATOM 1603 O O . GLY A 1 219 ? 15.797 32.938 -11.578 1 88.81 219 GLY A O 1
ATOM 1604 N N . LEU A 1 220 ? 17.734 32.125 -10.969 1 90.56 220 LEU A N 1
ATOM 1605 C CA . LEU A 1 220 ? 17.359 30.797 -11.453 1 90.56 220 LEU A CA 1
ATOM 1606 C C . LEU A 1 220 ? 16.047 30.344 -10.82 1 90.56 220 LEU A C 1
ATOM 1608 O O . LEU A 1 220 ? 15.156 29.859 -11.516 1 90.56 220 LEU A O 1
ATOM 1612 N N . ALA A 1 221 ? 15.891 30.531 -9.547 1 91.69 221 ALA A N 1
ATOM 1613 C CA . ALA A 1 221 ? 14.688 30.109 -8.836 1 91.69 221 ALA A CA 1
ATOM 1614 C C . ALA A 1 221 ? 13.445 30.781 -9.406 1 91.69 221 ALA A C 1
ATOM 1616 O O . ALA A 1 221 ? 12.375 30.188 -9.469 1 91.69 221 ALA A O 1
ATOM 1617 N N . ASP A 1 222 ? 13.57 31.953 -9.891 1 92.81 222 ASP A N 1
ATOM 1618 C CA . ASP A 1 222 ? 12.453 32.719 -10.422 1 92.81 222 ASP A CA 1
ATOM 1619 C C . ASP A 1 222 ? 12.031 32.219 -11.789 1 92.81 222 ASP A C 1
ATOM 1621 O O . ASP A 1 222 ? 10.906 32.469 -12.234 1 92.81 222 ASP A O 1
ATOM 1625 N N . ARG A 1 223 ? 12.914 31.531 -12.422 1 92.69 223 ARG A N 1
ATOM 1626 C CA . ARG A 1 223 ? 12.672 31.109 -13.797 1 92.69 223 ARG A CA 1
ATOM 1627 C C . ARG A 1 223 ? 12.211 29.656 -13.867 1 92.69 223 ARG A C 1
ATOM 1629 O O . ARG A 1 223 ? 11.977 29.125 -14.953 1 92.69 223 ARG A O 1
ATOM 1636 N N . LEU A 1 224 ? 12.133 29.125 -12.734 1 94.06 224 LEU A N 1
ATOM 1637 C CA . LEU A 1 224 ? 11.695 27.734 -12.742 1 94.06 224 LEU A CA 1
ATOM 1638 C C . LEU A 1 224 ? 10.25 27.609 -13.203 1 94.06 224 LEU A C 1
ATOM 1640 O O . LEU A 1 224 ? 9.43 28.5 -12.922 1 94.06 224 LEU A O 1
ATOM 1644 N N . PRO A 1 225 ? 9.945 26.562 -13.906 1 92.25 225 PRO A N 1
ATOM 1645 C CA . PRO A 1 225 ? 8.609 26.422 -14.484 1 92.25 225 PRO A CA 1
ATOM 1646 C C . PRO A 1 225 ? 7.547 26.078 -13.445 1 92.25 225 PRO A C 1
ATOM 1648 O O . PRO A 1 225 ? 7.875 25.547 -12.375 1 92.25 225 PRO A O 1
ATOM 1651 N N . GLY A 1 226 ? 6.273 26.375 -13.852 1 84.69 226 GLY A N 1
ATOM 1652 C CA . GLY A 1 226 ? 5.129 26.016 -13.031 1 84.69 226 GLY A CA 1
ATOM 1653 C C . GLY A 1 226 ? 5.16 26.641 -11.648 1 84.69 226 GLY A C 1
ATOM 1654 O O . GLY A 1 226 ? 5.434 27.844 -11.508 1 84.69 226 GLY A O 1
ATOM 1655 N N . ASP A 1 227 ? 4.824 25.812 -10.719 1 88.94 227 ASP A N 1
ATOM 1656 C CA . ASP A 1 227 ? 4.781 26.281 -9.336 1 88.94 227 ASP A CA 1
ATOM 1657 C C . ASP A 1 227 ? 6.086 25.969 -8.609 1 88.94 227 ASP A C 1
ATOM 1659 O O . ASP A 1 227 ? 6.168 26.109 -7.387 1 88.94 227 ASP A O 1
ATOM 1663 N N . LEU A 1 228 ? 7.02 25.609 -9.406 1 94.19 228 LEU A N 1
ATOM 1664 C CA . LEU A 1 228 ? 8.281 25.156 -8.812 1 94.19 228 LEU A CA 1
ATOM 1665 C C . LEU A 1 228 ? 9.023 26.344 -8.18 1 94.19 228 LEU A C 1
ATOM 1667 O O . LEU A 1 228 ? 9.68 26.172 -7.152 1 94.19 228 LEU A O 1
ATOM 1671 N N . SER A 1 229 ? 8.953 27.438 -8.875 1 94.06 229 SER A N 1
ATOM 1672 C CA . SER A 1 229 ? 9.594 28.641 -8.32 1 94.06 229 SER A CA 1
ATOM 1673 C C . SER A 1 229 ? 9.094 28.938 -6.914 1 94.06 229 SER A C 1
ATOM 1675 O O . SER A 1 229 ? 9.891 29.109 -5.992 1 94.06 229 SER A O 1
ATOM 1677 N N . THR A 1 230 ? 7.766 28.969 -6.816 1 94.81 230 THR A N 1
ATOM 1678 C CA . THR A 1 230 ? 7.148 29.234 -5.523 1 94.81 230 THR A CA 1
ATOM 1679 C C . THR A 1 230 ? 7.531 28.172 -4.504 1 94.81 230 THR A C 1
ATOM 1681 O O . THR A 1 230 ? 7.867 28.5 -3.359 1 94.81 230 THR A O 1
ATOM 1684 N N . LEU A 1 231 ? 7.5 26.984 -4.945 1 95.31 231 LEU A N 1
ATOM 1685 C CA . LEU A 1 231 ? 7.77 25.859 -4.066 1 95.31 231 LEU A CA 1
ATOM 1686 C C . LEU A 1 231 ? 9.211 25.875 -3.572 1 95.31 231 LEU A C 1
ATOM 1688 O O . LEU A 1 231 ? 9.461 25.719 -2.377 1 95.31 231 LEU A O 1
ATOM 1692 N N . VAL A 1 232 ? 10.125 26.078 -4.406 1 94.94 232 VAL A N 1
ATOM 1693 C CA . VAL A 1 232 ? 11.547 26.078 -4.09 1 94.94 232 VAL A CA 1
ATOM 1694 C C . VAL A 1 232 ? 11.867 27.25 -3.162 1 94.94 232 VAL A C 1
ATOM 1696 O O . VAL A 1 232 ? 12.609 27.094 -2.191 1 94.94 232 VAL A O 1
ATOM 1699 N N . LYS A 1 233 ? 11.297 28.328 -3.438 1 94.5 233 LYS A N 1
ATOM 1700 C CA . LYS A 1 233 ? 11.539 29.5 -2.607 1 94.5 233 LYS A CA 1
ATOM 1701 C C . LYS A 1 233 ? 10.953 29.312 -1.209 1 94.5 233 LYS A C 1
ATOM 1703 O O . LYS A 1 233 ? 11.578 29.703 -0.215 1 94.5 233 LYS A O 1
ATOM 1708 N N . ALA A 1 234 ? 9.766 28.781 -1.173 1 95.69 234 ALA A N 1
ATOM 1709 C CA . ALA A 1 234 ? 9.148 28.516 0.122 1 95.69 234 ALA A CA 1
ATOM 1710 C C . ALA A 1 234 ? 9.992 27.547 0.945 1 95.69 234 ALA A C 1
ATOM 1712 O O . ALA A 1 234 ? 10.172 27.734 2.15 1 95.69 234 ALA A O 1
ATOM 1713 N N . TRP A 1 235 ? 10.445 26.516 0.351 1 95.44 235 TRP A N 1
ATOM 1714 C CA . TRP A 1 235 ? 11.297 25.531 1.02 1 95.44 235 TRP A CA 1
ATOM 1715 C C . TRP A 1 235 ? 12.562 26.203 1.562 1 95.44 235 TRP A C 1
ATOM 1717 O O . TRP A 1 235 ? 12.961 25.938 2.699 1 95.44 235 TRP A O 1
ATOM 1727 N N . ASP A 1 236 ? 13.172 26.969 0.767 1 92.69 236 ASP A N 1
ATOM 1728 C CA . ASP A 1 236 ? 14.414 27.625 1.164 1 92.69 236 ASP A CA 1
ATOM 1729 C C . ASP A 1 236 ? 14.18 28.594 2.326 1 92.69 236 ASP A C 1
ATOM 1731 O O . ASP A 1 236 ? 15.047 28.766 3.182 1 92.69 236 ASP A O 1
ATOM 1735 N N . ALA A 1 237 ? 13.023 29.125 2.389 1 91.94 237 ALA A N 1
ATOM 1736 C CA . ALA A 1 237 ? 12.727 30.172 3.369 1 91.94 237 ALA A CA 1
ATOM 1737 C C . ALA A 1 237 ? 12.18 29.562 4.66 1 91.94 237 ALA A C 1
ATOM 1739 O O . ALA A 1 237 ? 12.016 30.281 5.66 1 91.94 237 ALA A O 1
ATOM 1740 N N . ARG A 1 238 ? 11.867 28.281 4.77 1 90.88 238 ARG A N 1
ATOM 1741 C CA . ARG A 1 238 ? 11.172 27.672 5.895 1 90.88 238 ARG A CA 1
ATOM 1742 C C . ARG A 1 238 ? 11.984 27.812 7.18 1 90.88 238 ARG A C 1
ATOM 1744 O O . ARG A 1 238 ? 13.219 27.828 7.148 1 90.88 238 ARG A O 1
ATOM 1751 N N . PRO A 1 239 ? 11.305 27.906 8.234 1 84.75 239 PRO A N 1
ATOM 1752 C CA . PRO A 1 239 ? 12.055 27.953 9.492 1 84.75 239 PRO A CA 1
ATOM 1753 C C . PRO A 1 239 ? 12.836 26.672 9.766 1 84.75 239 PRO A C 1
ATOM 1755 O O . PRO A 1 239 ? 12.359 25.578 9.445 1 84.75 239 PRO A O 1
ATOM 1758 N N . ARG A 1 240 ? 14.102 26.781 9.93 1 74.44 240 ARG A N 1
ATOM 1759 C CA . ARG A 1 240 ? 14.922 25.625 10.281 1 74.44 240 ARG A CA 1
ATOM 1760 C C . ARG A 1 240 ? 15.016 25.469 11.797 1 74.44 240 ARG A C 1
ATOM 1762 O O . ARG A 1 240 ? 15.242 26.438 12.516 1 74.44 240 ARG A O 1
ATOM 1769 N N . GLU A 1 241 ? 14.18 24.688 12.344 1 59.22 241 GLU A N 1
ATOM 1770 C CA . GLU A 1 241 ? 14.312 24.5 13.789 1 59.22 241 GLU A CA 1
ATOM 1771 C C . GLU A 1 241 ? 15.609 23.766 14.133 1 59.22 241 GLU A C 1
ATOM 1773 O O . GLU A 1 241 ? 16.109 22.969 13.344 1 59.22 241 GLU A O 1
ATOM 1778 N N . MET B 1 1 ? -21.875 -27.438 -1.329 1 78.44 1 MET B N 1
ATOM 1779 C CA . MET B 1 1 ? -22.281 -26.875 -0.043 1 78.44 1 MET B CA 1
ATOM 1780 C C . MET B 1 1 ? -22.438 -25.359 -0.142 1 78.44 1 MET B C 1
ATOM 1782 O O . MET B 1 1 ? -21.844 -24.719 -1.002 1 78.44 1 MET B O 1
ATOM 1786 N N . VAL B 1 2 ? -23.344 -24.797 0.704 1 93.44 2 VAL B N 1
ATOM 1787 C CA . VAL B 1 2 ? -23.812 -23.422 0.607 1 93.44 2 VAL B CA 1
ATOM 1788 C C . VAL B 1 2 ? -22.766 -22.484 1.204 1 93.44 2 VAL B C 1
ATOM 1790 O O . VAL B 1 2 ? -22.016 -22.875 2.113 1 93.44 2 VAL B O 1
ATOM 1793 N N . ASN B 1 3 ? -22.484 -21.422 0.547 1 97.88 3 ASN B N 1
ATOM 1794 C CA . ASN B 1 3 ? -21.641 -20.375 1.121 1 97.88 3 ASN B CA 1
ATOM 1795 C C . ASN B 1 3 ? -22.219 -19.859 2.432 1 97.88 3 ASN B C 1
ATOM 1797 O O . ASN B 1 3 ? -23.438 -19.703 2.561 1 97.88 3 ASN B O 1
ATOM 1801 N N . ARG B 1 4 ? -21.453 -19.75 3.455 1 98.69 4 ARG B N 1
ATOM 1802 C CA . ARG B 1 4 ? -21.797 -19.078 4.703 1 98.69 4 ARG B CA 1
ATOM 1803 C C . ARG B 1 4 ? -21.234 -17.656 4.738 1 98.69 4 ARG B C 1
ATOM 1805 O O . ARG B 1 4 ? -20.031 -17.469 4.891 1 98.69 4 ARG B O 1
ATOM 1812 N N . ILE B 1 5 ? -22.031 -16.672 4.551 1 98.75 5 ILE B N 1
ATOM 1813 C CA . ILE B 1 5 ? -21.641 -15.266 4.453 1 98.75 5 ILE B CA 1
ATOM 1814 C C . ILE B 1 5 ? -22.234 -14.484 5.625 1 98.75 5 ILE B C 1
ATOM 1816 O O . ILE B 1 5 ? -23.453 -14.438 5.801 1 98.75 5 ILE B O 1
ATOM 1820 N N . HIS B 1 6 ? -21.359 -13.906 6.418 1 98.88 6 HIS B N 1
ATOM 1821 C CA . HIS B 1 6 ? -21.875 -13.117 7.535 1 98.88 6 HIS B CA 1
ATOM 1822 C C . HIS B 1 6 ? -22.766 -11.984 7.051 1 98.88 6 HIS B C 1
ATOM 1824 O O . HIS B 1 6 ? -22.453 -11.336 6.047 1 98.88 6 HIS B O 1
ATOM 1830 N N . PRO B 1 7 ? -23.75 -11.617 7.766 1 98.5 7 PRO B N 1
ATOM 1831 C CA . PRO B 1 7 ? -24.734 -10.641 7.285 1 98.5 7 PRO B CA 1
ATOM 1832 C C . PRO B 1 7 ? -24.141 -9.234 7.141 1 98.5 7 PRO B C 1
ATOM 1834 O O . PRO B 1 7 ? -24.672 -8.406 6.398 1 98.5 7 PRO B O 1
ATOM 1837 N N . THR B 1 8 ? -23.078 -8.922 7.77 1 98.56 8 THR B N 1
ATOM 1838 C CA . THR B 1 8 ? -22.516 -7.578 7.691 1 98.56 8 THR B CA 1
ATOM 1839 C C . THR B 1 8 ? -21.531 -7.473 6.523 1 98.56 8 THR B C 1
ATOM 1841 O O . THR B 1 8 ? -21.031 -6.387 6.23 1 98.56 8 THR B O 1
ATOM 1844 N N . ALA B 1 9 ? -21.234 -8.602 5.898 1 98.81 9 ALA B N 1
ATOM 1845 C CA . ALA B 1 9 ? -20.344 -8.531 4.738 1 98.81 9 ALA B CA 1
ATOM 1846 C C . ALA B 1 9 ? -21.016 -7.781 3.588 1 98.81 9 ALA B C 1
ATOM 1848 O O . ALA B 1 9 ? -22.234 -7.844 3.418 1 98.81 9 ALA B O 1
ATOM 1849 N N . VAL B 1 10 ? -20.281 -7.016 2.883 1 98.75 10 VAL B N 1
ATOM 1850 C CA . VAL B 1 10 ? -20.75 -6.316 1.689 1 98.75 10 VAL B CA 1
ATOM 1851 C C . VAL B 1 10 ? -20.25 -7.039 0.439 1 98.75 10 VAL B C 1
ATOM 1853 O O . VAL B 1 10 ? -19.047 -7.074 0.173 1 98.75 10 VAL B O 1
ATOM 1856 N N . ILE B 1 11 ? -21.141 -7.652 -0.315 1 98.56 11 ILE B N 1
ATOM 1857 C CA . ILE B 1 11 ? -20.844 -8.328 -1.572 1 98.56 11 ILE B CA 1
ATOM 1858 C C . ILE B 1 11 ? -21.406 -7.52 -2.74 1 98.56 11 ILE B C 1
ATOM 1860 O O . ILE B 1 11 ? -22.625 -7.441 -2.916 1 98.56 11 ILE B O 1
AT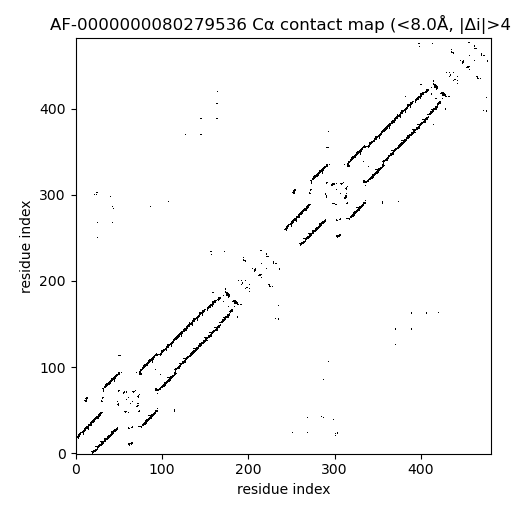OM 1864 N N . GLY B 1 12 ? -20.516 -6.934 -3.451 1 97.88 12 GLY B N 1
ATOM 1865 C CA . GLY B 1 12 ? -20.953 -6.078 -4.543 1 97.88 12 GLY B CA 1
ATOM 1866 C C . GLY B 1 12 ? -21.422 -6.855 -5.762 1 97.88 12 GLY B C 1
ATOM 1867 O O . GLY B 1 12 ? -21.156 -8.055 -5.871 1 97.88 12 GLY B O 1
ATOM 1868 N N . GLU B 1 13 ? -22.078 -6.09 -6.648 1 97 13 GLU B N 1
ATOM 1869 C CA . GLU B 1 13 ? -22.438 -6.684 -7.93 1 97 13 GLU B CA 1
ATOM 1870 C C . GLU B 1 13 ? -21.188 -7.074 -8.727 1 97 13 GLU B C 1
ATOM 1872 O O . GLU B 1 13 ? -20.141 -6.438 -8.594 1 97 13 GLU B O 1
ATOM 1877 N N . GLY B 1 14 ? -21.266 -8.102 -9.477 1 97.31 14 GLY B N 1
ATOM 1878 C CA . GLY B 1 14 ? -20.141 -8.555 -10.281 1 97.31 14 GLY B CA 1
ATOM 1879 C C . GLY B 1 14 ? -19.25 -9.547 -9.562 1 97.31 14 GLY B C 1
ATOM 1880 O O . GLY B 1 14 ? -18.266 -10.023 -10.125 1 97.31 14 GLY B O 1
ATOM 1881 N N . VAL B 1 15 ? -19.625 -9.852 -8.312 1 98.56 15 VAL B N 1
ATOM 1882 C CA . VAL B 1 15 ? -18.906 -10.883 -7.57 1 98.56 15 VAL B CA 1
ATOM 1883 C C . VAL B 1 15 ? -19.547 -12.242 -7.82 1 98.56 15 VAL B C 1
ATOM 1885 O O . VAL B 1 15 ? -20.766 -12.391 -7.707 1 98.56 15 VAL B O 1
ATOM 1888 N N . GLU B 1 16 ? -18.719 -13.156 -8.203 1 98.56 16 GLU B N 1
ATOM 1889 C CA . GLU B 1 16 ? -19.141 -14.547 -8.367 1 98.56 16 GLU B CA 1
ATOM 1890 C C . GLU B 1 16 ? -18.453 -15.453 -7.359 1 98.56 16 GLU B C 1
ATOM 1892 O O . GLU B 1 16 ? -17.219 -15.492 -7.285 1 98.56 16 GLU B O 1
ATOM 1897 N N . LEU B 1 17 ? -19.219 -16.188 -6.609 1 98.62 17 LEU B N 1
ATOM 1898 C CA . LEU B 1 17 ? -18.688 -17.094 -5.594 1 98.62 17 LEU B CA 1
ATOM 1899 C C . LEU B 1 17 ? -18.969 -18.547 -5.973 1 98.62 17 LEU B C 1
ATOM 1901 O O . LEU B 1 17 ? -20.047 -18.875 -6.441 1 98.62 17 LEU B O 1
ATOM 1905 N N . GLY B 1 18 ? -17.938 -19.359 -5.82 1 98.69 18 GLY B N 1
ATOM 1906 C CA . GLY B 1 18 ? -18.156 -20.797 -5.863 1 98.69 18 GLY B CA 1
ATOM 1907 C C . GLY B 1 18 ? -18.922 -21.312 -4.66 1 98.69 18 GLY B C 1
ATOM 1908 O O . GLY B 1 18 ? -19.766 -20.609 -4.105 1 98.69 18 GLY B O 1
ATOM 1909 N N . ASP B 1 19 ? -18.547 -22.594 -4.273 1 98.44 19 ASP B N 1
ATOM 1910 C CA . ASP B 1 19 ? -19.297 -23.234 -3.201 1 98.44 19 ASP B CA 1
ATOM 1911 C C . ASP B 1 19 ? -18.438 -23.375 -1.939 1 98.44 19 ASP B C 1
ATOM 1913 O O . ASP B 1 19 ? -17.219 -23.375 -2.01 1 98.44 19 ASP B O 1
ATOM 1917 N N . ASP B 1 20 ? -19.141 -23.391 -0.812 1 98.5 20 ASP B N 1
ATOM 1918 C CA . ASP B 1 20 ? -18.578 -23.781 0.47 1 98.5 20 ASP B CA 1
ATOM 1919 C C . ASP B 1 20 ? -17.562 -22.75 0.96 1 98.5 20 ASP B C 1
ATOM 1921 O O . ASP B 1 20 ? -16.516 -23.094 1.505 1 98.5 20 ASP B O 1
ATOM 1925 N N . ASN B 1 21 ? -17.75 -21.547 0.625 1 98.81 21 ASN B N 1
ATOM 1926 C CA . ASN B 1 21 ? -16.938 -20.469 1.161 1 98.81 21 ASN B CA 1
ATOM 1927 C C . ASN B 1 21 ? -17.484 -19.953 2.488 1 98.81 21 ASN B C 1
ATOM 1929 O O . ASN B 1 21 ? -18.688 -20.016 2.738 1 98.81 21 ASN B O 1
ATOM 1933 N N . VAL B 1 22 ? -16.594 -19.531 3.332 1 98.88 22 VAL B N 1
ATOM 1934 C CA . VAL B 1 22 ? -16.922 -18.781 4.543 1 98.88 22 VAL B CA 1
ATOM 1935 C C . VAL B 1 22 ? -16.438 -17.344 4.406 1 98.88 22 VAL B C 1
ATOM 1937 O O . VAL B 1 22 ? -15.266 -17.094 4.117 1 98.88 22 VAL B O 1
ATOM 1940 N N . ILE B 1 23 ? -17.297 -16.359 4.531 1 98.88 23 ILE B N 1
ATOM 1941 C CA . ILE B 1 23 ? -16.953 -14.945 4.469 1 98.88 23 ILE B CA 1
ATOM 1942 C C . ILE B 1 23 ? -17.328 -14.266 5.781 1 98.88 23 ILE B C 1
ATOM 1944 O O . ILE B 1 23 ? -18.5 -14.266 6.176 1 98.88 23 ILE B O 1
ATOM 1948 N N . GLY B 1 24 ? -16.375 -13.656 6.434 1 98.88 24 GLY B N 1
ATOM 1949 C CA . GLY B 1 24 ? -16.516 -13.156 7.789 1 98.88 24 GLY B CA 1
ATOM 1950 C C . GLY B 1 24 ? -17.156 -11.781 7.855 1 98.88 24 GLY B C 1
ATOM 1951 O O . GLY B 1 24 ? -17.438 -11.18 6.82 1 98.88 24 GLY B O 1
ATOM 1952 N N . PRO B 1 25 ? -17.391 -11.297 9.109 1 98.88 25 PRO B N 1
ATOM 1953 C CA . PRO B 1 25 ? -18.047 -10 9.312 1 98.88 25 PRO B CA 1
ATOM 1954 C C . PRO B 1 25 ? -17.219 -8.836 8.781 1 98.88 25 PRO B C 1
ATOM 1956 O O . PRO B 1 25 ? -15.984 -8.852 8.867 1 98.88 25 PRO B O 1
ATOM 1959 N N . PHE B 1 26 ? -17.922 -7.852 8.156 1 98.88 26 PHE B N 1
ATOM 1960 C CA . PHE B 1 26 ? -17.391 -6.555 7.754 1 98.88 26 PHE B CA 1
ATOM 1961 C C . PHE B 1 26 ? -16.438 -6.699 6.578 1 98.88 26 PHE B C 1
ATOM 1963 O O . PHE B 1 26 ? -15.703 -5.762 6.242 1 98.88 26 PHE B O 1
ATOM 1970 N N . THR B 1 27 ? -16.391 -7.891 6.027 1 98.88 27 THR B N 1
ATOM 1971 C CA . THR B 1 27 ? -15.633 -8.109 4.805 1 98.88 27 THR B CA 1
ATOM 1972 C C . THR B 1 27 ? -16.312 -7.434 3.617 1 98.88 27 THR B C 1
ATOM 1974 O O . THR B 1 27 ? -17.547 -7.43 3.521 1 98.88 27 THR B O 1
ATOM 1977 N N . VAL B 1 28 ? -15.562 -6.777 2.764 1 98.94 28 VAL B N 1
ATOM 1978 C CA . VAL B 1 28 ? -16.047 -6.109 1.562 1 98.94 28 VAL B CA 1
ATOM 1979 C C . VAL B 1 28 ? -15.453 -6.77 0.323 1 98.94 28 VAL B C 1
ATOM 1981 O O . VAL B 1 28 ? -14.227 -6.777 0.144 1 98.94 28 VAL B O 1
ATOM 1984 N N . ILE B 1 29 ? -16.234 -7.359 -0.539 1 98.94 29 ILE B N 1
ATOM 1985 C CA . ILE B 1 29 ? -15.828 -7.922 -1.821 1 98.94 29 ILE B CA 1
ATOM 1986 C C . ILE B 1 29 ? -16.609 -7.262 -2.951 1 98.94 29 ILE B C 1
ATOM 1988 O O . ILE B 1 29 ? -17.844 -7.316 -2.967 1 98.94 29 ILE B O 1
ATOM 1992 N N . VAL B 1 30 ? -15.93 -6.621 -3.84 1 98.62 30 VAL B N 1
ATOM 1993 C CA . VAL B 1 30 ? -16.609 -5.938 -4.93 1 98.62 30 VAL B CA 1
ATOM 1994 C C . VAL B 1 30 ? -16.156 -6.5 -6.27 1 98.62 30 VAL B C 1
ATOM 1996 O O . VAL B 1 30 ? -15.102 -7.145 -6.348 1 98.62 30 VAL B O 1
ATOM 1999 N N . GLY B 1 31 ? -16.906 -6.223 -7.312 1 97.44 31 GLY B N 1
ATOM 2000 C CA . GLY B 1 31 ? -16.641 -6.816 -8.617 1 97.44 31 GLY B CA 1
ATOM 2001 C C . GLY B 1 31 ? -15.914 -5.883 -9.562 1 97.44 31 GLY B C 1
ATOM 2002 O O . GLY B 1 31 ? -15.852 -4.672 -9.328 1 97.44 31 GLY B O 1
ATOM 2003 N N . PRO B 1 32 ? -15.43 -6.523 -10.688 1 97.88 32 PRO B N 1
ATOM 2004 C CA . PRO B 1 32 ? -15.523 -7.934 -11.07 1 97.88 32 PRO B CA 1
ATOM 2005 C C . PRO B 1 32 ? -14.578 -8.828 -10.273 1 97.88 32 PRO B C 1
ATOM 2007 O O . PRO B 1 32 ? -13.375 -8.562 -10.211 1 97.88 32 PRO B O 1
ATOM 2010 N N . THR B 1 33 ? -15.117 -9.773 -9.609 1 98.75 33 THR B N 1
ATOM 2011 C CA . THR B 1 33 ? -14.344 -10.711 -8.797 1 98.75 33 THR B CA 1
ATOM 2012 C C . THR B 1 33 ? -14.93 -12.117 -8.883 1 98.75 33 THR B C 1
ATOM 2014 O O . THR B 1 33 ? -16.156 -12.289 -8.836 1 98.75 33 THR B O 1
ATOM 2017 N N . ARG B 1 34 ? -14.102 -13.094 -9.102 1 98.88 34 ARG B N 1
ATOM 2018 C CA . ARG B 1 34 ? -14.492 -14.5 -9.039 1 98.88 34 ARG B CA 1
ATOM 2019 C C . ARG B 1 34 ? -13.719 -15.242 -7.961 1 98.88 34 ARG B C 1
ATOM 2021 O O . ARG B 1 34 ? -12.484 -15.18 -7.922 1 98.88 34 ARG B O 1
ATOM 2028 N N . VAL B 1 35 ? -14.414 -15.93 -7.078 1 98.88 35 VAL B N 1
ATOM 2029 C CA . VAL B 1 35 ? -13.828 -16.719 -5.992 1 98.88 35 VAL B CA 1
ATOM 2030 C C . VAL B 1 35 ? -14.227 -18.172 -6.133 1 98.88 35 VAL B C 1
ATOM 2032 O O . VAL B 1 35 ? -15.406 -18.484 -6.324 1 98.88 35 VAL B O 1
ATOM 2035 N N . GLY B 1 36 ? -13.305 -19.062 -6.078 1 98.88 36 GLY B N 1
ATOM 2036 C CA . GLY B 1 36 ? -13.555 -20.5 -6.207 1 98.88 36 GLY B CA 1
ATOM 2037 C C . GLY B 1 36 ? -14.258 -21.094 -5.004 1 98.88 36 GLY B C 1
ATOM 2038 O O . GLY B 1 36 ? -15.148 -20.453 -4.426 1 98.88 36 GLY B O 1
ATOM 2039 N N . ASP B 1 37 ? -13.875 -22.328 -4.633 1 98.88 37 ASP B N 1
ATOM 2040 C CA . ASP B 1 37 ? -14.609 -23.109 -3.637 1 98.88 37 ASP B CA 1
ATOM 2041 C C . ASP B 1 37 ? -13.812 -23.234 -2.344 1 98.88 37 ASP B C 1
ATOM 2043 O O . ASP B 1 37 ? -12.578 -23.312 -2.375 1 98.88 37 ASP B O 1
ATOM 2047 N N . GLY B 1 38 ? -14.484 -23.312 -1.261 1 98.81 38 GLY B N 1
ATOM 2048 C CA . GLY B 1 38 ? -13.922 -23.766 0.001 1 98.81 38 GLY B CA 1
ATOM 2049 C C . GLY B 1 38 ? -12.945 -22.766 0.608 1 98.81 38 GLY B C 1
ATOM 2050 O O . GLY B 1 38 ? -11.977 -23.156 1.257 1 98.81 38 GLY B O 1
ATOM 2051 N N . ASN B 1 39 ? -13.094 -21.516 0.318 1 98.94 39 ASN B N 1
ATOM 2052 C CA . ASN B 1 39 ? -12.227 -20.5 0.903 1 98.94 39 ASN B CA 1
ATOM 2053 C C . ASN B 1 39 ? -12.742 -20.047 2.27 1 98.94 39 ASN B C 1
ATOM 2055 O O . ASN B 1 39 ? -13.945 -20.016 2.506 1 98.94 39 ASN B O 1
ATOM 2059 N N . TRP B 1 40 ? -11.789 -19.797 3.17 1 98.94 40 TRP B N 1
ATOM 2060 C CA . TRP B 1 40 ? -12.07 -19.078 4.41 1 98.94 40 TRP B CA 1
ATOM 2061 C C . TRP B 1 40 ? -11.586 -17.625 4.324 1 98.94 40 TRP B C 1
ATOM 2063 O O . TRP B 1 40 ? -10.375 -17.375 4.305 1 98.94 40 TRP B O 1
ATOM 2073 N N . ILE B 1 41 ? -12.477 -16.719 4.223 1 98.94 41 ILE B N 1
ATOM 2074 C CA . ILE B 1 41 ? -12.172 -15.289 4.16 1 98.94 41 ILE B CA 1
ATOM 2075 C C . ILE B 1 41 ? -12.617 -14.602 5.449 1 98.94 41 ILE B C 1
ATOM 2077 O O . ILE B 1 41 ? -13.812 -14.477 5.711 1 98.94 41 ILE B O 1
ATOM 2081 N N . GLY B 1 42 ? -11.695 -14.133 6.215 1 98.81 42 GLY B N 1
ATOM 2082 C CA . GLY B 1 42 ? -11.93 -13.656 7.566 1 98.81 42 GLY B CA 1
ATOM 2083 C C . GLY B 1 42 ? -12.562 -12.273 7.613 1 98.81 42 GLY B C 1
ATOM 2084 O O . GLY B 1 42 ? -12.969 -11.742 6.582 1 98.81 42 GLY B O 1
ATOM 2085 N N . PRO B 1 43 ? -12.711 -11.766 8.852 1 98.88 43 PRO B N 1
ATOM 2086 C CA . PRO B 1 43 ? -13.344 -10.453 9.008 1 98.88 43 PRO B CA 1
ATOM 2087 C C . PRO B 1 43 ? -12.469 -9.305 8.5 1 98.88 43 PRO B C 1
ATOM 2089 O O . PRO B 1 43 ? -11.242 -9.391 8.562 1 98.88 43 PRO B O 1
ATOM 2092 N N . HIS B 1 44 ? -13.125 -8.273 7.988 1 98.88 44 HIS B N 1
ATOM 2093 C CA . HIS B 1 44 ? -12.5 -6.992 7.672 1 98.88 44 HIS B CA 1
ATOM 2094 C C . HIS B 1 44 ? -11.578 -7.113 6.461 1 98.88 44 HIS B C 1
ATOM 2096 O O . HIS B 1 44 ? -10.688 -6.281 6.266 1 98.88 44 HIS B O 1
ATOM 2102 N N . VAL B 1 45 ? -11.773 -8.172 5.66 1 98.94 45 VAL B N 1
ATOM 2103 C CA . VAL B 1 45 ? -11.031 -8.328 4.414 1 98.94 45 VAL B CA 1
ATOM 2104 C C . VAL B 1 45 ? -11.633 -7.426 3.34 1 98.94 45 VAL B C 1
ATOM 2106 O O . VAL B 1 45 ? -12.836 -7.184 3.326 1 98.94 45 VAL B O 1
ATOM 2109 N N . THR B 1 46 ? -10.836 -6.824 2.49 1 98.94 46 THR B N 1
ATOM 2110 C CA . THR B 1 46 ? -11.305 -6.062 1.337 1 98.94 46 THR B CA 1
ATOM 2111 C C . THR B 1 46 ? -10.75 -6.648 0.042 1 98.94 46 THR B C 1
ATOM 2113 O O . THR B 1 46 ? -9.531 -6.738 -0.134 1 98.94 46 THR B O 1
ATOM 2116 N N . ILE B 1 47 ? -11.594 -7.051 -0.956 1 98.94 47 ILE B N 1
ATOM 2117 C CA . ILE B 1 47 ? -11.203 -7.648 -2.227 1 98.94 47 ILE B CA 1
ATOM 2118 C C . ILE B 1 47 ? -11.883 -6.91 -3.377 1 98.94 47 ILE B C 1
ATOM 2120 O O . ILE B 1 47 ? -13.094 -6.676 -3.34 1 98.94 47 ILE B O 1
ATOM 2124 N N . GLY B 1 48 ? -11.039 -6.512 -4.305 1 98.69 48 GLY B N 1
ATOM 2125 C CA . GLY B 1 48 ? -11.625 -6.117 -5.578 1 98.69 48 GLY B CA 1
ATOM 2126 C C . GLY B 1 48 ? -11.68 -4.613 -5.766 1 98.69 48 GLY B C 1
ATOM 2127 O O . GLY B 1 48 ? -12.125 -4.129 -6.809 1 98.69 48 GLY B O 1
ATOM 2128 N N . THR B 1 49 ? -11.273 -3.822 -4.77 1 98.25 49 THR B N 1
ATOM 2129 C CA . THR B 1 49 ? -11.211 -2.377 -4.965 1 98.25 49 THR B CA 1
ATOM 2130 C C . THR B 1 49 ? -10.211 -2.023 -6.062 1 98.25 49 THR B C 1
ATOM 2132 O O . THR B 1 49 ? -9.406 -2.863 -6.469 1 98.25 49 THR B O 1
ATOM 2135 N N . PRO B 1 50 ? -10.258 -0.788 -6.605 1 97.56 50 PRO B N 1
ATOM 2136 C CA . PRO B 1 50 ? -9.414 -0.406 -7.742 1 97.56 50 PRO B CA 1
ATOM 2137 C C . PRO B 1 50 ? -7.93 -0.584 -7.457 1 97.56 50 PRO B C 1
ATOM 2139 O O . PRO B 1 50 ? -7.496 -0.446 -6.309 1 97.56 50 PRO B O 1
ATOM 2142 N N . GLY B 1 51 ? -7.18 -0.883 -8.5 1 97.44 51 GLY B N 1
ATOM 2143 C CA . GLY B 1 51 ? -5.73 -0.915 -8.367 1 97.44 51 GLY B CA 1
ATOM 2144 C C . GLY B 1 51 ? -5.137 0.431 -8 1 97.44 51 GLY B C 1
ATOM 2145 O O . GLY B 1 51 ? -5.77 1.471 -8.203 1 97.44 51 GLY B O 1
ATOM 2146 N N . GLU B 1 52 ? -3.99 0.342 -7.422 1 94.44 52 GLU B N 1
ATOM 2147 C CA . GLU B 1 52 ? -3.301 1.563 -7.016 1 94.44 52 GLU B CA 1
ATOM 2148 C C . GLU B 1 52 ? -2.594 2.215 -8.203 1 94.44 52 GLU B C 1
ATOM 2150 O O . GLU B 1 52 ? -1.369 2.131 -8.32 1 94.44 52 GLU B O 1
ATOM 2155 N N . ASP B 1 53 ? -3.285 2.756 -9.062 1 93.94 53 ASP B N 1
ATOM 2156 C CA . ASP B 1 53 ? -2.875 3.537 -10.227 1 93.94 53 ASP B CA 1
ATOM 2157 C C . ASP B 1 53 ? -3.572 4.895 -10.25 1 93.94 53 ASP B C 1
ATOM 2159 O O . ASP B 1 53 ? -4.758 4.988 -10.586 1 93.94 53 ASP B O 1
ATOM 2163 N N . ARG B 1 54 ? -2.816 5.938 -9.977 1 91 54 ARG B N 1
ATOM 2164 C CA . ARG B 1 54 ? -3.346 7.289 -9.812 1 91 54 ARG B CA 1
ATOM 2165 C C . ARG B 1 54 ? -4.039 7.766 -11.086 1 91 54 ARG B C 1
ATOM 2167 O O . ARG B 1 54 ? -4.984 8.555 -11.023 1 91 54 ARG B O 1
ATOM 2174 N N . GLY B 1 55 ? -3.586 7.301 -12.141 1 90 55 GLY B N 1
ATOM 2175 C CA . GLY B 1 55 ? -4.078 7.781 -13.422 1 90 55 GLY B CA 1
ATOM 2176 C C . GLY B 1 55 ? -5.355 7.09 -13.867 1 90 55 GLY B C 1
ATOM 2177 O O . GLY B 1 55 ? -5.949 7.461 -14.883 1 90 55 GLY B O 1
ATOM 2178 N N . ARG B 1 56 ? -5.812 6.188 -13.117 1 93.25 56 ARG B N 1
ATOM 2179 C CA . ARG B 1 56 ? -6.984 5.414 -13.516 1 93.25 56 ARG B CA 1
ATOM 2180 C C . ARG B 1 56 ? -8.188 5.754 -12.641 1 93.25 56 ARG B C 1
ATOM 2182 O O . ARG B 1 56 ? -8.039 6.359 -11.578 1 93.25 56 ARG B O 1
ATOM 2189 N N . GLU B 1 57 ? -9.297 5.344 -13.156 1 93.06 57 GLU B N 1
ATOM 2190 C CA . GLU B 1 57 ? -10.531 5.57 -12.414 1 93.06 57 GLU B CA 1
ATOM 2191 C C . GLU B 1 57 ? -10.57 4.75 -11.133 1 93.06 57 GLU B C 1
ATOM 2193 O O . GLU B 1 57 ? -9.977 3.668 -11.062 1 93.06 57 GLU B O 1
ATOM 2198 N N . HIS B 1 58 ? -11.234 5.309 -10.133 1 95.69 58 HIS B N 1
ATOM 2199 C CA . HIS B 1 58 ? -11.523 4.617 -8.883 1 95.69 58 HIS B CA 1
ATOM 2200 C C . HIS B 1 58 ? -13.023 4.449 -8.672 1 95.69 58 HIS B C 1
ATOM 2202 O O . HIS B 1 58 ? -13.625 5.176 -7.883 1 95.69 58 HIS B O 1
ATOM 2208 N N . PRO B 1 59 ? -13.586 3.463 -9.375 1 94.94 59 PRO B N 1
ATOM 2209 C CA . PRO B 1 59 ? -15.031 3.27 -9.227 1 94.94 59 PRO B CA 1
ATOM 2210 C C . PRO B 1 59 ? -15.422 2.797 -7.828 1 94.94 59 PRO B C 1
ATOM 2212 O O . PRO B 1 59 ? -14.641 2.107 -7.164 1 94.94 59 PRO B O 1
ATOM 2215 N N . ALA B 1 60 ? -16.562 3.211 -7.367 1 95.56 60 ALA B N 1
ATOM 2216 C CA . ALA B 1 60 ? -17.188 2.695 -6.148 1 95.56 60 ALA B CA 1
ATOM 2217 C C . ALA B 1 60 ? -18.047 1.48 -6.441 1 95.56 60 ALA B C 1
ATOM 2219 O O . ALA B 1 60 ? -19.281 1.562 -6.383 1 95.56 60 ALA B O 1
ATOM 2220 N N . ALA B 1 61 ? -17.484 0.421 -6.598 1 94.56 61 ALA B N 1
ATOM 2221 C CA . ALA B 1 61 ? -18.172 -0.77 -7.094 1 94.56 61 ALA B CA 1
ATOM 2222 C C . ALA B 1 61 ? -19.078 -1.354 -6.023 1 94.56 61 ALA B C 1
ATOM 2224 O O . ALA B 1 61 ? -19.875 -2.264 -6.301 1 94.56 61 ALA B O 1
ATOM 2225 N N . TRP B 1 62 ? -18.969 -0.811 -4.824 1 95.44 62 TRP B N 1
ATOM 2226 C CA . TRP B 1 62 ? -19.891 -1.232 -3.781 1 95.44 62 TRP B CA 1
ATOM 2227 C C . TRP B 1 62 ? -21.266 -0.583 -3.977 1 95.44 62 TRP B C 1
ATOM 2229 O O . TRP B 1 62 ? -22.219 -0.926 -3.285 1 95.44 62 TRP B O 1
ATOM 2239 N N . GLU B 1 63 ? -21.438 0.288 -4.871 1 92.12 63 GLU B N 1
ATOM 2240 C CA . GLU B 1 63 ? -22.688 1.014 -5.094 1 92.12 63 GLU B CA 1
ATOM 2241 C C . GLU B 1 63 ? -23.328 0.596 -6.41 1 92.12 63 GLU B C 1
ATOM 2243 O O . GLU B 1 63 ? -24.547 0.707 -6.566 1 92.12 63 GLU B O 1
ATOM 2248 N N . ALA B 1 64 ? -22.438 0.32 -7.32 1 89.56 64 ALA B N 1
ATOM 2249 C CA . ALA B 1 64 ? -22.984 0.019 -8.641 1 89.56 64 ALA B CA 1
ATOM 2250 C C . ALA B 1 64 ? -22.281 -1.18 -9.266 1 89.56 64 ALA B C 1
ATOM 2252 O O . ALA B 1 64 ? -21.141 -1.489 -8.914 1 89.56 64 ALA B O 1
ATOM 2253 N N . ALA B 1 65 ? -22.969 -1.723 -10.227 1 93.62 65 ALA B N 1
ATOM 2254 C CA . ALA B 1 65 ? -22.406 -2.844 -10.969 1 93.62 65 ALA B CA 1
ATOM 2255 C C . ALA B 1 65 ? -21.297 -2.373 -11.906 1 93.62 65 ALA B C 1
ATOM 2257 O O . ALA B 1 65 ? -21.344 -1.25 -12.414 1 93.62 65 ALA B O 1
ATOM 2258 N N . PRO B 1 66 ? -20.344 -3.254 -12.07 1 95.06 66 PRO B N 1
ATOM 2259 C CA . PRO B 1 66 ? -19.359 -2.916 -13.102 1 95.06 66 PRO B CA 1
ATOM 2260 C C . PRO B 1 66 ? -20.016 -2.686 -14.469 1 95.06 66 PRO B C 1
ATOM 2262 O O . PRO B 1 66 ? -21.016 -3.328 -14.797 1 95.06 66 PRO B O 1
ATOM 2265 N N . SER B 1 67 ? -19.516 -1.833 -15.18 1 94.94 67 SER B N 1
ATOM 2266 C CA . SER B 1 67 ? -20.031 -1.501 -16.5 1 94.94 67 SER B CA 1
ATOM 2267 C C . SER B 1 67 ? -19.625 -2.547 -17.531 1 94.94 67 SER B C 1
ATOM 2269 O O . SER B 1 67 ? -20.234 -2.629 -18.609 1 94.94 67 SER B O 1
ATOM 2271 N N . GLY B 1 68 ? -18.609 -3.293 -17.266 1 94.88 68 GLY B N 1
ATOM 2272 C CA . GLY B 1 68 ? -18.062 -4.238 -18.219 1 94.88 68 GLY B CA 1
ATOM 2273 C C . GLY B 1 68 ? -16.859 -3.689 -18.969 1 94.88 68 GLY B C 1
ATOM 2274 O O . GLY B 1 68 ? -16.25 -4.398 -19.781 1 94.88 68 GLY B O 1
ATOM 2275 N N . ASP B 1 69 ? -16.453 -2.455 -18.75 1 95.94 69 ASP B N 1
ATOM 2276 C CA . ASP B 1 69 ? -15.305 -1.81 -19.375 1 95.94 69 ASP B CA 1
ATOM 2277 C C . ASP B 1 69 ? -14.086 -1.866 -18.453 1 95.94 69 ASP B C 1
ATOM 2279 O O . ASP B 1 69 ? -14.016 -1.144 -17.469 1 95.94 69 ASP B O 1
ATOM 2283 N N . PRO B 1 70 ? -13.141 -2.609 -18.797 1 94.56 70 PRO B N 1
ATOM 2284 C CA . PRO B 1 70 ? -11.977 -2.764 -17.922 1 94.56 70 PRO B CA 1
ATOM 2285 C C . PRO B 1 70 ? -11.219 -1.453 -17.703 1 94.56 70 PRO B C 1
ATOM 2287 O O . PRO B 1 70 ? -10.539 -1.288 -16.688 1 94.56 70 PRO B O 1
ATOM 2290 N N . ASP B 1 71 ? -11.258 -0.557 -18.609 1 94.06 71 ASP B N 1
ATOM 2291 C CA . ASP B 1 71 ? -10.609 0.74 -18.422 1 94.06 71 ASP B CA 1
ATOM 2292 C C . ASP B 1 71 ? -11.258 1.521 -17.281 1 94.06 71 ASP B C 1
ATOM 2294 O O . ASP B 1 71 ? -10.602 2.332 -16.625 1 94.06 71 ASP B O 1
ATOM 2298 N N . HIS B 1 72 ? -12.523 1.204 -17.094 1 94.38 72 HIS B N 1
ATOM 2299 C CA . HIS B 1 72 ? -13.258 1.85 -16.016 1 94.38 72 HIS B CA 1
ATOM 2300 C C . HIS B 1 72 ? -13.281 0.976 -14.773 1 94.38 72 HIS B C 1
ATOM 2302 O O . HIS B 1 72 ? -12.977 1.447 -13.672 1 94.38 72 HIS B O 1
ATOM 2308 N N . ASP B 1 73 ? -13.625 -0.265 -14.938 1 95.56 73 ASP B N 1
ATOM 2309 C CA . ASP B 1 73 ? -13.922 -1.164 -13.828 1 95.56 73 ASP B CA 1
ATOM 2310 C C . ASP B 1 73 ? -12.648 -1.784 -13.266 1 95.56 73 ASP B C 1
ATOM 2312 O O . ASP B 1 73 ? -12.625 -2.242 -12.117 1 95.56 73 ASP B O 1
ATOM 2316 N N . GLY B 1 74 ? -11.539 -1.764 -14.008 1 96.62 74 GLY B N 1
ATOM 2317 C CA . GLY B 1 74 ? -10.391 -2.621 -13.742 1 96.62 74 GLY B CA 1
ATOM 2318 C C . GLY B 1 74 ? -10.523 -4 -14.359 1 96.62 74 GLY B C 1
ATOM 2319 O O . GLY B 1 74 ? -11.562 -4.332 -14.93 1 96.62 74 GLY B O 1
ATOM 2320 N N . HIS B 1 75 ? -9.461 -4.824 -14.32 1 97.94 75 HIS B N 1
ATOM 2321 C CA . HIS B 1 75 ? -9.414 -6.137 -14.953 1 97.94 75 HIS B CA 1
ATOM 2322 C C . HIS B 1 75 ? -9.883 -7.23 -14 1 97.94 75 HIS B C 1
ATOM 2324 O O . HIS B 1 75 ? -9.859 -8.414 -14.344 1 97.94 75 HIS B O 1
ATOM 2330 N N . GLY B 1 76 ? -10.203 -6.93 -12.82 1 98.44 76 GLY B N 1
ATOM 2331 C CA . GLY B 1 76 ? -10.844 -7.836 -11.883 1 98.44 76 GLY B CA 1
ATOM 2332 C C . GLY B 1 76 ? -9.852 -8.617 -11.039 1 98.44 76 GLY B C 1
ATOM 2333 O O . GLY B 1 76 ? -8.648 -8.367 -11.086 1 98.44 76 GLY B O 1
ATOM 2334 N N . VAL B 1 77 ? -10.414 -9.438 -10.148 1 98.88 77 VAL B N 1
ATOM 2335 C CA . VAL B 1 77 ? -9.695 -10.359 -9.273 1 98.88 77 VAL B CA 1
ATOM 2336 C C . VAL B 1 77 ? -10.211 -11.781 -9.477 1 98.88 77 VAL B C 1
ATOM 2338 O O . VAL B 1 77 ? -11.422 -11.992 -9.609 1 98.88 77 VAL B O 1
ATOM 2341 N N . VAL B 1 78 ? -9.312 -12.758 -9.547 1 98.94 78 VAL B N 1
ATOM 2342 C CA . VAL B 1 78 ? -9.68 -14.172 -9.523 1 98.94 78 VAL B CA 1
ATOM 2343 C C . VAL B 1 78 ? -8.953 -14.875 -8.383 1 98.94 78 VAL B C 1
ATOM 2345 O O . VAL B 1 78 ? -7.723 -14.812 -8.289 1 98.94 78 VAL B O 1
ATOM 2348 N N . ILE B 1 79 ? -9.68 -15.477 -7.512 1 98.94 79 ILE B N 1
ATOM 2349 C CA . ILE B 1 79 ? -9.156 -16.266 -6.398 1 98.94 79 ILE B CA 1
ATOM 2350 C C . ILE B 1 79 ? -9.586 -17.719 -6.547 1 98.94 79 ILE B C 1
ATOM 2352 O O . ILE B 1 79 ? -10.773 -18 -6.73 1 98.94 79 ILE B O 1
ATOM 2356 N N . GLY B 1 80 ? -8.68 -18.641 -6.496 1 98.94 80 GLY B N 1
ATOM 2357 C CA . GLY B 1 80 ? -8.977 -20.062 -6.59 1 98.94 80 GLY B CA 1
ATOM 2358 C C . GLY B 1 80 ? -9.688 -20.609 -5.363 1 98.94 80 GLY B C 1
ATOM 2359 O O . GLY B 1 80 ? -10.562 -19.938 -4.805 1 98.94 80 GLY B O 1
ATOM 2360 N N . SER B 1 81 ? -9.273 -21.859 -4.957 1 98.94 81 SER B N 1
ATOM 2361 C CA . SER B 1 81 ? -10.023 -22.594 -3.949 1 98.94 81 SER B CA 1
ATOM 2362 C C . SER B 1 81 ? -9.164 -22.906 -2.732 1 98.94 81 SER B C 1
ATOM 2364 O O . SER B 1 81 ? -7.934 -22.969 -2.834 1 98.94 81 SER B O 1
ATOM 2366 N N . ARG B 1 82 ? -9.797 -23.031 -1.597 1 98.88 82 ARG B N 1
ATOM 2367 C CA . ARG B 1 82 ? -9.219 -23.547 -0.362 1 98.88 82 ARG B CA 1
ATOM 2368 C C . ARG B 1 82 ? -8.133 -22.625 0.172 1 98.88 82 ARG B C 1
ATOM 2370 O O . ARG B 1 82 ? -7.09 -23.078 0.639 1 98.88 82 ARG B O 1
ATOM 2377 N N . ASN B 1 83 ? -8.281 -21.406 -0.088 1 98.94 83 ASN B N 1
ATOM 2378 C CA . ASN B 1 83 ? -7.406 -20.406 0.527 1 98.94 83 ASN B CA 1
ATOM 2379 C C . ASN B 1 83 ? -7.906 -20 1.91 1 98.94 83 ASN B C 1
ATOM 2381 O O . ASN B 1 83 ? -9.094 -20.109 2.203 1 98.94 83 ASN B O 1
ATOM 2385 N N . ARG B 1 84 ? -7.02 -19.672 2.738 1 98.94 84 ARG B N 1
ATOM 2386 C CA . ARG B 1 84 ? -7.301 -18.984 3.994 1 98.94 84 ARG B CA 1
ATOM 2387 C C . ARG B 1 84 ? -6.812 -17.531 3.947 1 98.94 84 ARG B C 1
ATOM 2389 O O . ARG B 1 84 ? -5.605 -17.281 3.906 1 98.94 84 ARG B O 1
ATOM 2396 N N . ILE B 1 85 ? -7.707 -16.641 3.887 1 98.94 85 ILE B N 1
ATOM 2397 C CA . ILE B 1 85 ? -7.43 -15.219 3.803 1 98.94 85 ILE B CA 1
ATOM 2398 C C . ILE B 1 85 ? -7.82 -14.539 5.113 1 98.94 85 ILE B C 1
ATOM 2400 O O . ILE B 1 85 ? -9.008 -14.391 5.414 1 98.94 85 ILE B O 1
ATOM 2404 N N . ARG B 1 86 ? -6.863 -14.141 5.898 1 98.94 86 ARG B N 1
ATOM 2405 C CA . ARG B 1 86 ? -7.055 -13.734 7.289 1 98.94 86 ARG B CA 1
ATOM 2406 C C . ARG B 1 86 ? -7.453 -12.258 7.379 1 98.94 86 ARG B C 1
ATOM 2408 O O . ARG B 1 86 ? -7.629 -11.594 6.355 1 98.94 86 ARG B O 1
ATOM 2415 N N . GLU B 1 87 ? -7.629 -11.781 8.594 1 98.81 87 GLU B N 1
ATOM 2416 C CA . GLU B 1 87 ? -8.219 -10.469 8.867 1 98.81 87 GLU B CA 1
ATOM 2417 C C . GLU B 1 87 ? -7.387 -9.352 8.25 1 98.81 87 GLU B C 1
ATOM 2419 O O . GLU B 1 87 ? -6.156 -9.43 8.219 1 98.81 87 GLU B O 1
ATOM 2424 N N . TYR B 1 88 ? -8.055 -8.336 7.66 1 98.81 88 TYR B N 1
ATOM 2425 C CA . TYR B 1 88 ? -7.477 -7.07 7.215 1 98.81 88 TYR B CA 1
ATOM 2426 C C . TYR B 1 88 ? -6.633 -7.266 5.961 1 98.81 88 TYR B C 1
ATOM 2428 O O . TYR B 1 88 ? -5.855 -6.387 5.586 1 98.81 88 TYR B O 1
ATOM 2436 N N . VAL B 1 89 ? -6.707 -8.422 5.312 1 98.94 89 VAL B N 1
ATOM 2437 C CA . VAL B 1 89 ? -6.055 -8.609 4.023 1 98.94 89 VAL B CA 1
ATOM 2438 C C . VAL B 1 89 ? -6.754 -7.77 2.957 1 98.94 89 VAL B C 1
ATOM 2440 O O . VAL B 1 89 ? -7.973 -7.582 3.008 1 98.94 89 VAL B O 1
ATOM 2443 N N . SER B 1 90 ? -6.035 -7.254 2.039 1 98.88 90 SER B N 1
ATOM 2444 C CA . SER B 1 90 ? -6.621 -6.59 0.88 1 98.88 90 SER B CA 1
ATOM 2445 C C . SER B 1 90 ? -6.066 -7.156 -0.423 1 98.88 90 SER B C 1
ATOM 2447 O O . SER B 1 90 ? -4.887 -7.496 -0.504 1 98.88 90 SER B O 1
ATOM 2449 N N . VAL B 1 91 ? -6.875 -7.277 -1.467 1 98.94 91 VAL B N 1
ATOM 2450 C CA . VAL B 1 91 ? -6.531 -7.688 -2.824 1 98.94 91 VAL B CA 1
ATOM 2451 C C . VAL B 1 91 ? -7.121 -6.703 -3.828 1 98.94 91 VAL B C 1
ATOM 2453 O O . VAL B 1 91 ? -8.336 -6.516 -3.885 1 98.94 91 VAL B O 1
ATOM 2456 N N . HIS B 1 92 ? -6.297 -6.09 -4.602 1 98.75 92 HIS B N 1
ATOM 2457 C CA . HIS B 1 92 ? -6.773 -5.086 -5.551 1 98.75 92 HIS B CA 1
ATOM 2458 C C . HIS B 1 92 ? -7.016 -5.699 -6.926 1 98.75 92 HIS B C 1
ATOM 2460 O O . HIS B 1 92 ? -6.332 -6.652 -7.312 1 98.75 92 HIS B O 1
ATOM 2466 N N . GLN B 1 93 ? -7.91 -5.129 -7.664 1 96.94 93 GLN B N 1
ATOM 2467 C CA . GLN B 1 93 ? -8.141 -5.539 -9.047 1 96.94 93 GLN B CA 1
ATOM 2468 C C . GLN B 1 93 ? -6.949 -5.176 -9.93 1 96.94 93 GLN B C 1
ATOM 2470 O O . GLN B 1 93 ? -6.156 -4.305 -9.586 1 96.94 93 GLN B O 1
ATOM 2475 N N . GLY B 1 94 ? -6.969 -5.82 -11.141 1 98.06 94 GLY B N 1
ATOM 2476 C CA . GLY B 1 94 ? -5.938 -5.551 -12.125 1 98.06 94 GLY B CA 1
ATOM 2477 C C . GLY B 1 94 ? -6.168 -4.258 -12.891 1 98.06 94 GLY B C 1
ATOM 2478 O O . GLY B 1 94 ? -7.309 -3.838 -13.078 1 98.06 94 GLY B O 1
ATOM 2479 N N . THR B 1 95 ? -5.098 -3.619 -13.297 1 97.19 95 THR B N 1
ATOM 2480 C CA . THR B 1 95 ? -5.152 -2.441 -14.156 1 97.19 95 THR B CA 1
ATOM 2481 C C . THR B 1 95 ? -4.82 -2.807 -15.602 1 97.19 95 THR B C 1
ATOM 2483 O O . THR B 1 95 ? -5.191 -2.084 -16.531 1 97.19 95 THR B O 1
ATOM 2486 N N . TRP B 1 96 ? -4.082 -3.877 -15.766 1 96.69 96 TRP B N 1
ATOM 2487 C CA . TRP B 1 96 ? -3.611 -4.34 -17.062 1 96.69 96 TRP B CA 1
ATOM 2488 C C . TRP B 1 96 ? -3.986 -5.801 -17.297 1 96.69 96 TRP B C 1
ATOM 2490 O O . TRP B 1 96 ? -4.289 -6.203 -18.422 1 96.69 96 TRP B O 1
ATOM 2500 N N . ARG B 1 97 ? -3.961 -6.531 -16.281 1 98 97 ARG B N 1
ATOM 2501 C CA . ARG B 1 97 ? -4.387 -7.926 -16.25 1 98 97 ARG B CA 1
ATOM 2502 C C . ARG B 1 97 ? -5.07 -8.258 -14.922 1 98 97 ARG B C 1
ATOM 2504 O O . ARG B 1 97 ? -4.906 -7.539 -13.938 1 98 97 ARG B O 1
ATOM 2511 N N . THR B 1 98 ? -5.809 -9.359 -15 1 98.75 98 THR B N 1
ATOM 2512 C CA . THR B 1 98 ? -6.516 -9.812 -13.805 1 98.75 98 THR B CA 1
ATOM 2513 C C . THR B 1 98 ? -5.531 -10.156 -12.688 1 98.75 98 THR B C 1
ATOM 2515 O O . THR B 1 98 ? -4.52 -10.82 -12.93 1 98.75 98 THR B O 1
ATOM 2518 N N . THR B 1 99 ? -5.691 -9.523 -11.43 1 98.88 99 THR B N 1
ATOM 2519 C CA . THR B 1 99 ? -4.988 -10.023 -10.25 1 98.88 99 THR B CA 1
ATOM 2520 C C . THR B 1 99 ? -5.453 -11.438 -9.898 1 98.88 99 THR B C 1
ATOM 2522 O O . THR B 1 99 ? -6.648 -11.672 -9.734 1 98.88 99 THR B O 1
ATOM 2525 N N . THR B 1 100 ? -4.488 -12.375 -9.789 1 98.94 100 THR B N 1
ATOM 2526 C CA . THR B 1 100 ? -4.887 -13.766 -9.641 1 98.94 100 THR B CA 1
ATOM 2527 C C . THR B 1 100 ? -4.219 -14.391 -8.414 1 98.94 100 THR B C 1
ATOM 2529 O O . THR B 1 100 ? -3.023 -14.195 -8.188 1 98.94 100 THR B O 1
ATOM 2532 N N . ILE B 1 101 ? -4.965 -15.07 -7.582 1 98.94 101 ILE B N 1
ATOM 2533 C CA . ILE B 1 101 ? -4.516 -15.922 -6.488 1 98.94 101 ILE B CA 1
ATOM 2534 C C . ILE B 1 101 ? -4.938 -17.359 -6.758 1 98.94 101 ILE B C 1
ATOM 2536 O O . ILE B 1 101 ? -6.113 -17.641 -7.0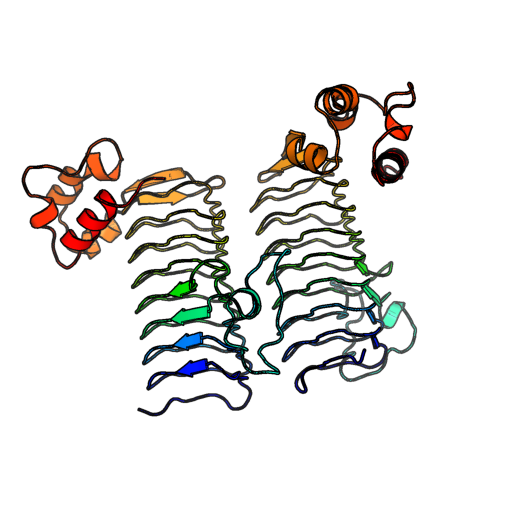16 1 98.94 101 ILE B O 1
ATOM 2540 N N . GLY B 1 102 ? -4.023 -18.297 -6.754 1 98.88 102 GLY B N 1
ATOM 2541 C CA . GLY B 1 102 ? -4.297 -19.703 -7.016 1 98.88 102 GLY B CA 1
ATOM 2542 C C . GLY B 1 102 ? -5 -20.391 -5.863 1 98.88 102 GLY B C 1
ATOM 2543 O O . GLY B 1 102 ? -5.891 -19.812 -5.238 1 98.88 102 GLY B O 1
ATOM 2544 N N . ASP B 1 103 ? -4.629 -21.688 -5.629 1 98.88 103 ASP B N 1
ATOM 2545 C CA . ASP B 1 103 ? -5.305 -22.547 -4.652 1 98.88 103 ASP B CA 1
ATOM 2546 C C . ASP B 1 103 ? -4.422 -22.781 -3.426 1 98.88 103 ASP B C 1
ATOM 2548 O O . ASP B 1 103 ? -3.197 -22.875 -3.545 1 98.88 103 ASP B O 1
ATOM 2552 N N . GLY B 1 104 ? -5.051 -22.891 -2.334 1 98.88 104 GLY B N 1
ATOM 2553 C CA . GLY B 1 104 ? -4.395 -23.406 -1.142 1 98.88 104 GLY B CA 1
ATOM 2554 C C . GLY B 1 104 ? -3.418 -22.422 -0.529 1 98.88 104 GLY B C 1
ATOM 2555 O O . GLY B 1 104 ? -2.414 -22.828 0.066 1 98.88 104 GLY B O 1
ATOM 2556 N N . GLY B 1 105 ? -3.586 -21.25 -0.807 1 98.88 105 GLY B N 1
ATOM 2557 C CA . GLY B 1 105 ? -2.746 -20.219 -0.22 1 98.88 105 GLY B CA 1
ATOM 2558 C C . GLY B 1 105 ? -3.143 -19.859 1.2 1 98.88 105 GLY B C 1
ATOM 2559 O O . GLY B 1 105 ? -4.258 -20.156 1.634 1 98.88 105 GLY B O 1
ATOM 2560 N N . TYR B 1 106 ? -2.209 -19.344 1.924 1 98.94 106 TYR B N 1
ATOM 2561 C CA . TYR B 1 106 ? -2.377 -18.875 3.295 1 98.94 106 TYR B CA 1
ATOM 2562 C C . TYR B 1 106 ? -1.942 -17.422 3.432 1 98.94 106 TYR B C 1
ATOM 2564 O O . TYR B 1 106 ? -0.747 -17.109 3.4 1 98.94 106 TYR B O 1
ATOM 2572 N N . PHE B 1 107 ? -2.863 -16.5 3.529 1 98.94 107 PHE B N 1
ATOM 2573 C CA . PHE B 1 107 ? -2.629 -15.062 3.615 1 98.94 107 PHE B CA 1
ATOM 2574 C C . PHE B 1 107 ? -2.932 -14.547 5.016 1 98.94 107 PHE B C 1
ATOM 2576 O O . PHE B 1 107 ? -4.094 -14.469 5.418 1 98.94 107 PHE B O 1
ATOM 2583 N N . LEU B 1 108 ? -1.954 -14.164 5.723 1 98.94 108 LEU B N 1
ATOM 2584 C CA . LEU B 1 108 ? -2.096 -13.828 7.137 1 98.94 108 LEU B CA 1
ATOM 2585 C C . LEU B 1 108 ? -2.445 -12.352 7.312 1 98.94 108 LEU B C 1
ATOM 2587 O O . LEU B 1 108 ? -2.451 -11.594 6.348 1 98.94 108 LEU B O 1
ATOM 2591 N N . ARG B 1 109 ? -2.736 -12.047 8.5 1 98.75 109 ARG B N 1
ATOM 2592 C CA . ARG B 1 109 ? -3.424 -10.805 8.844 1 98.75 109 ARG B CA 1
ATOM 2593 C C . ARG B 1 109 ? -2.672 -9.594 8.305 1 98.75 109 ARG B C 1
ATOM 2595 O O . ARG B 1 109 ? -1.457 -9.477 8.484 1 98.75 109 ARG B O 1
ATOM 2602 N N . GLY B 1 110 ? -3.42 -8.734 7.641 1 98.75 110 GLY B N 1
ATOM 2603 C CA . GLY B 1 110 ? -2.902 -7.418 7.285 1 98.75 110 GLY B CA 1
ATOM 2604 C C . GLY B 1 110 ? -2.037 -7.438 6.039 1 98.75 110 GLY B C 1
ATOM 2605 O O . GLY B 1 110 ? -1.437 -6.422 5.68 1 98.75 110 GLY B O 1
ATOM 2606 N N . SER B 1 111 ? -1.892 -8.57 5.328 1 98.88 111 SER B N 1
ATOM 2607 C CA . SER B 1 111 ? -1.114 -8.625 4.094 1 98.88 111 SER B CA 1
ATOM 2608 C C . SER B 1 111 ? -1.892 -8.023 2.928 1 98.88 111 SER B C 1
ATOM 2610 O O . SER B 1 111 ? -3.1 -7.801 3.029 1 98.88 111 SER B O 1
ATOM 2612 N N . HIS B 1 112 ? -1.14 -7.66 1.871 1 98.94 112 HIS B N 1
ATOM 2613 C CA . HIS B 1 112 ? -1.742 -6.977 0.733 1 98.94 112 HIS B CA 1
ATOM 2614 C C . HIS B 1 112 ? -1.225 -7.539 -0.586 1 98.94 112 HIS B C 1
ATOM 2616 O O . HIS B 1 112 ? -0.013 -7.645 -0.788 1 98.94 112 HIS B O 1
ATOM 2622 N N . ILE B 1 113 ? -2.139 -7.918 -1.479 1 98.94 113 ILE B N 1
ATOM 2623 C CA . ILE B 1 113 ? -1.833 -8.289 -2.855 1 98.94 113 ILE B CA 1
ATOM 2624 C C . ILE B 1 113 ? -2.26 -7.172 -3.801 1 98.94 113 ILE B C 1
ATOM 2626 O O . ILE B 1 113 ? -3.455 -6.957 -4.016 1 98.94 113 ILE B O 1
ATOM 2630 N N . ALA B 1 114 ? -1.297 -6.5 -4.371 1 98.88 114 ALA B N 1
ATOM 2631 C CA . ALA B 1 114 ? -1.55 -5.328 -5.203 1 98.88 114 ALA B CA 1
ATOM 2632 C C . ALA B 1 114 ? -2.074 -5.73 -6.578 1 98.88 114 ALA B C 1
ATOM 2634 O O . ALA B 1 114 ? -2.188 -6.918 -6.883 1 98.88 114 ALA B O 1
ATOM 2635 N N . HIS B 1 115 ? -2.363 -4.727 -7.324 1 98.69 115 HIS B N 1
ATOM 2636 C CA . HIS B 1 115 ? -2.951 -4.898 -8.648 1 98.69 115 HIS B CA 1
ATOM 2637 C C . HIS B 1 115 ? -2.029 -5.699 -9.555 1 98.69 115 HIS B C 1
ATOM 2639 O O . HIS B 1 115 ? -0.805 -5.578 -9.477 1 98.69 115 HIS B O 1
ATOM 2645 N N . ASP B 1 116 ? -2.6 -6.539 -10.445 1 98.81 116 ASP B N 1
ATOM 2646 C CA . ASP B 1 116 ? -1.94 -7.219 -11.555 1 98.81 116 ASP B CA 1
ATOM 2647 C C . ASP B 1 116 ? -1 -8.312 -11.047 1 98.81 116 ASP B C 1
ATOM 2649 O O . ASP B 1 116 ? -0.194 -8.844 -11.812 1 98.81 116 ASP B O 1
ATOM 2653 N N . CYS B 1 117 ? -1.006 -8.602 -9.758 1 98.88 117 CYS B N 1
ATOM 2654 C CA . CYS B 1 117 ? -0.142 -9.648 -9.211 1 98.88 117 CYS B CA 1
ATOM 2655 C C . CYS B 1 117 ? -0.64 -11.031 -9.609 1 98.88 117 CYS B C 1
ATOM 2657 O O . CYS B 1 117 ? -1.844 -11.234 -9.773 1 98.88 117 CYS B O 1
ATOM 2659 N N . LEU B 1 118 ? 0.255 -11.906 -9.828 1 98.88 118 LEU B N 1
ATOM 2660 C CA . LEU B 1 118 ? 0.009 -13.336 -10.008 1 98.88 118 LEU B CA 1
ATOM 2661 C C . LEU B 1 118 ? 0.561 -14.133 -8.836 1 98.88 118 LEU B C 1
ATOM 2663 O O . LEU B 1 118 ? 1.777 -14.242 -8.672 1 98.88 118 LEU B O 1
ATOM 2667 N N . VAL B 1 119 ? -0.287 -14.625 -7.969 1 98.94 119 VAL B N 1
ATOM 2668 C CA . VAL B 1 119 ? 0.088 -15.477 -6.848 1 98.94 119 VAL B CA 1
ATOM 2669 C C . VAL B 1 119 ? -0.334 -16.922 -7.125 1 98.94 119 VAL B C 1
ATOM 2671 O O . VAL B 1 119 ? -1.523 -17.203 -7.289 1 98.94 119 VAL B O 1
ATOM 2674 N N . GLU B 1 120 ? 0.571 -17.781 -7.188 1 98.75 120 GLU B N 1
ATOM 2675 C CA . GLU B 1 120 ? 0.28 -19.156 -7.551 1 98.75 120 GLU B CA 1
ATOM 2676 C C . GLU B 1 120 ? -0.161 -19.969 -6.34 1 98.75 120 GLU B C 1
ATOM 2678 O O . GLU B 1 120 ? -0.62 -19.406 -5.34 1 98.75 120 GLU B O 1
ATOM 2683 N N . ASP B 1 121 ? -0.085 -21.344 -6.438 1 98.56 121 ASP B N 1
ATOM 2684 C CA . ASP B 1 121 ? -0.681 -22.25 -5.461 1 98.56 121 ASP B CA 1
ATOM 2685 C C . ASP B 1 121 ? 0.213 -22.391 -4.234 1 98.56 121 ASP B C 1
ATOM 2687 O O . ASP B 1 121 ? 1.439 -22.328 -4.336 1 98.56 121 ASP B O 1
ATOM 2691 N N . ALA B 1 122 ? -0.419 -22.578 -3.098 1 98.25 122 ALA B N 1
ATOM 2692 C CA . ALA B 1 122 ? 0.236 -23.016 -1.866 1 98.25 122 ALA B CA 1
ATOM 2693 C C . ALA B 1 122 ? 1.271 -22 -1.405 1 98.25 122 ALA B C 1
ATOM 2695 O O . ALA B 1 122 ? 2.344 -22.375 -0.92 1 98.25 122 ALA B O 1
ATOM 2696 N N . VAL B 1 123 ? 0.991 -20.781 -1.664 1 98.88 123 VAL B N 1
ATOM 2697 C CA . VAL B 1 123 ? 1.848 -19.703 -1.211 1 98.88 123 VAL B CA 1
ATOM 2698 C C . VAL B 1 123 ? 1.456 -19.281 0.207 1 98.88 123 VAL B C 1
ATOM 2700 O O . VAL B 1 123 ? 0.274 -19.281 0.557 1 98.88 123 VAL B O 1
ATOM 2703 N N . THR B 1 124 ? 2.441 -18.969 0.978 1 98.94 124 THR B N 1
ATOM 2704 C CA . THR B 1 124 ? 2.215 -18.359 2.285 1 98.94 124 THR B CA 1
ATOM 2705 C C . THR B 1 124 ? 2.68 -16.906 2.293 1 98.94 124 THR B C 1
ATOM 2707 O O . THR B 1 124 ? 3.85 -16.625 2.029 1 98.94 124 THR B O 1
ATOM 2710 N N . VAL B 1 125 ? 1.794 -16.016 2.529 1 98.94 125 VAL B N 1
ATOM 2711 C CA . VAL B 1 125 ? 2.068 -14.594 2.709 1 98.94 125 VAL B CA 1
ATOM 2712 C C . VAL B 1 125 ? 1.85 -14.203 4.168 1 98.94 125 VAL B C 1
ATOM 2714 O O . VAL B 1 125 ? 0.708 -14.078 4.621 1 98.94 125 VAL B O 1
ATOM 2717 N N . ALA B 1 126 ? 2.879 -14.008 4.875 1 98.94 126 ALA B N 1
ATOM 2718 C CA . ALA B 1 126 ? 2.785 -13.789 6.316 1 98.94 126 ALA B CA 1
ATOM 2719 C C . ALA B 1 126 ? 2.24 -12.398 6.621 1 98.94 126 ALA B C 1
ATOM 2721 O O . ALA B 1 126 ? 1.939 -11.625 5.711 1 98.94 126 ALA B O 1
ATOM 2722 N N . SER B 1 127 ? 2.08 -12.117 7.992 1 98.88 127 SER B N 1
ATOM 2723 C CA . SER B 1 127 ? 1.41 -10.906 8.445 1 98.88 127 SER B CA 1
ATOM 2724 C C . SER B 1 127 ? 2.148 -9.656 7.973 1 98.88 127 SER B C 1
ATOM 2726 O O . SER B 1 127 ? 3.371 -9.562 8.102 1 98.88 127 SER B O 1
ATOM 2728 N N . ASN B 1 128 ? 1.347 -8.727 7.379 1 98.75 128 ASN B N 1
ATOM 2729 C CA . ASN B 1 128 ? 1.809 -7.391 7.023 1 98.75 128 ASN B CA 1
ATOM 2730 C C . ASN B 1 128 ? 2.822 -7.43 5.887 1 98.75 128 ASN B C 1
ATOM 2732 O O . ASN B 1 128 ? 3.619 -6.504 5.727 1 98.75 128 ASN B O 1
ATOM 2736 N N . VAL B 1 129 ? 2.834 -8.531 5.125 1 98.88 129 VAL B N 1
ATOM 2737 C CA . VAL B 1 129 ? 3.541 -8.508 3.852 1 98.88 129 VAL B CA 1
ATOM 2738 C C . VAL B 1 129 ? 2.803 -7.609 2.865 1 98.88 129 VAL B C 1
ATOM 2740 O O . VAL B 1 129 ? 1.572 -7.648 2.781 1 98.88 129 VAL B O 1
ATOM 2743 N N . ILE B 1 130 ? 3.545 -6.75 2.146 1 98.88 130 ILE B N 1
ATOM 2744 C CA . ILE B 1 130 ? 2.969 -5.848 1.154 1 98.88 130 ILE B CA 1
ATOM 2745 C C . ILE B 1 130 ? 3.602 -6.113 -0.21 1 98.88 130 ILE B C 1
ATOM 2747 O O . ILE B 1 130 ? 4.824 -6.059 -0.355 1 98.88 130 ILE B O 1
ATOM 2751 N N . THR B 1 131 ? 2.807 -6.363 -1.236 1 98.88 131 THR B N 1
ATOM 2752 C CA . THR B 1 131 ? 3.312 -6.5 -2.598 1 98.88 131 THR B CA 1
ATOM 2753 C C . THR B 1 131 ? 3.059 -5.23 -3.398 1 98.88 131 THR B C 1
ATOM 2755 O O . THR B 1 131 ? 1.994 -4.617 -3.281 1 98.88 131 THR B O 1
ATOM 2758 N N . GLY B 1 132 ? 4.098 -4.801 -4.168 1 98.62 132 GLY B N 1
ATOM 2759 C CA . GLY B 1 132 ? 3.818 -3.842 -5.227 1 98.62 132 GLY B CA 1
ATOM 2760 C C . GLY B 1 132 ? 3.041 -4.441 -6.383 1 98.62 132 GLY B C 1
ATOM 2761 O O . GLY B 1 132 ? 2.748 -5.637 -6.387 1 98.62 132 GLY B O 1
ATOM 2762 N N . GLY B 1 133 ? 2.727 -3.605 -7.277 1 98.56 133 GLY B N 1
ATOM 2763 C CA . GLY B 1 133 ? 1.957 -4.07 -8.422 1 98.56 133 GLY B CA 1
ATOM 2764 C C . GLY B 1 133 ? 2.73 -5.02 -9.312 1 98.56 133 GLY B C 1
ATOM 2765 O O . GLY B 1 133 ? 3.963 -4.973 -9.359 1 98.56 133 GLY B O 1
ATOM 2766 N N . HIS B 1 134 ? 2.092 -5.938 -9.984 1 98.56 134 HIS B N 1
ATOM 2767 C CA . HIS B 1 134 ? 2.6 -6.734 -11.094 1 98.56 134 HIS B CA 1
ATOM 2768 C C . HIS B 1 134 ? 3.553 -7.82 -10.602 1 98.56 134 HIS B C 1
ATOM 2770 O O . HIS B 1 134 ? 4.32 -8.383 -11.383 1 98.56 134 HIS B O 1
ATOM 2776 N N . CYS B 1 135 ? 3.596 -8.094 -9.312 1 98.81 135 CYS B N 1
ATOM 2777 C CA . CYS B 1 135 ? 4.484 -9.133 -8.805 1 98.81 135 CYS B CA 1
ATOM 2778 C C . CYS B 1 135 ? 4.004 -10.516 -9.242 1 98.81 135 CYS B C 1
ATOM 2780 O O . CYS B 1 135 ? 2.809 -10.719 -9.461 1 98.81 135 CYS B O 1
ATOM 2782 N N . HIS B 1 136 ? 4.914 -11.375 -9.414 1 98.81 136 HIS B N 1
ATOM 2783 C CA . HIS B 1 136 ? 4.633 -12.789 -9.633 1 98.81 136 HIS B CA 1
ATOM 2784 C C . HIS B 1 136 ? 5.234 -13.648 -8.531 1 98.81 136 HIS B C 1
ATOM 2786 O O . HIS B 1 136 ? 6.457 -13.766 -8.422 1 98.81 136 HIS B O 1
ATOM 2792 N N . ILE B 1 137 ? 4.441 -14.234 -7.711 1 98.94 137 ILE B N 1
ATOM 2793 C CA . ILE B 1 137 ? 4.848 -15.109 -6.613 1 98.94 137 ILE B CA 1
ATOM 2794 C C . ILE B 1 137 ? 4.535 -16.562 -6.973 1 98.94 137 ILE B C 1
ATOM 2796 O O . ILE B 1 137 ? 3.367 -16.953 -7.047 1 98.94 137 ILE B O 1
ATOM 2800 N N . TRP B 1 138 ? 5.539 -17.344 -7.145 1 98.69 138 TRP B N 1
ATOM 2801 C CA . TRP B 1 138 ? 5.379 -18.719 -7.641 1 98.69 138 TRP B CA 1
ATOM 2802 C C . TRP B 1 138 ? 4.98 -19.656 -6.516 1 98.69 138 TRP B C 1
ATOM 2804 O O . TRP B 1 138 ? 5.078 -19.312 -5.336 1 98.69 138 TRP B O 1
ATOM 2814 N N . SER B 1 139 ? 4.582 -20.875 -6.977 1 98.38 139 SER B N 1
ATOM 2815 C CA . SER B 1 139 ? 3.973 -21.875 -6.098 1 98.38 139 SER B CA 1
ATOM 2816 C C . SER B 1 139 ? 4.902 -22.234 -4.945 1 98.38 139 SER B C 1
ATOM 2818 O O . SER B 1 139 ? 6.098 -22.453 -5.148 1 98.38 139 SER B O 1
ATOM 2820 N N . GLY B 1 140 ? 4.32 -22.203 -3.787 1 97.94 140 GLY B N 1
ATOM 2821 C CA . GLY B 1 140 ? 5.012 -22.734 -2.621 1 97.94 140 GLY B CA 1
ATOM 2822 C C . GLY B 1 140 ? 5.949 -21.719 -1.98 1 97.94 140 GLY B C 1
ATOM 2823 O O . GLY B 1 140 ? 6.633 -22.047 -1.004 1 97.94 140 GLY B O 1
ATOM 2824 N N . ALA B 1 141 ? 6.062 -20.562 -2.521 1 98.69 141 ALA B N 1
ATOM 2825 C CA . ALA B 1 141 ? 6.887 -19.531 -1.898 1 98.69 141 ALA B CA 1
ATOM 2826 C C . ALA B 1 141 ? 6.332 -19.141 -0.531 1 98.69 141 ALA B C 1
ATOM 2828 O O . ALA B 1 141 ? 5.133 -19.281 -0.279 1 98.69 141 ALA B O 1
ATOM 2829 N N . ASN B 1 142 ? 7.188 -18.719 0.309 1 98.81 142 ASN B N 1
ATOM 2830 C CA . ASN B 1 142 ? 6.867 -18.25 1.649 1 98.81 142 ASN B CA 1
ATOM 2831 C C . ASN B 1 142 ? 7.445 -16.859 1.896 1 98.81 142 ASN B C 1
ATOM 2833 O O . ASN B 1 142 ? 8.664 -16.672 1.894 1 98.81 142 ASN B O 1
ATOM 2837 N N . LEU B 1 143 ? 6.613 -15.906 2.092 1 98.94 143 LEU B N 1
ATOM 2838 C CA . LEU B 1 143 ? 7.027 -14.531 2.352 1 98.94 143 LEU B CA 1
ATOM 2839 C C . LEU B 1 143 ? 6.906 -14.195 3.834 1 98.94 143 LEU B C 1
ATOM 2841 O O . LEU B 1 143 ? 5.805 -14.195 4.391 1 98.94 143 LEU B O 1
ATOM 2845 N N . GLY B 1 144 ? 7.988 -13.875 4.41 1 98.81 144 GLY B N 1
ATOM 2846 C CA . GLY B 1 144 ? 8.055 -13.672 5.848 1 98.81 144 GLY B CA 1
ATOM 2847 C C . GLY B 1 144 ? 7.398 -12.383 6.301 1 98.81 144 GLY B C 1
ATOM 2848 O O . GLY B 1 144 ? 7.223 -11.461 5.504 1 98.81 144 GLY B O 1
ATOM 2849 N N . MET B 1 145 ? 7.125 -12.32 7.637 1 98.75 145 MET B N 1
ATOM 2850 C CA . MET B 1 145 ? 6.383 -11.219 8.234 1 98.75 145 MET B CA 1
ATOM 2851 C C . MET B 1 145 ? 7.023 -9.875 7.883 1 98.75 145 MET B C 1
ATOM 2853 O O . MET B 1 145 ? 8.242 -9.719 8 1 98.75 145 MET B O 1
ATOM 2857 N N . GLY B 1 146 ? 6.125 -9 7.391 1 98.56 146 GLY B N 1
ATOM 2858 C CA . GLY B 1 146 ? 6.578 -7.637 7.195 1 98.56 146 GLY B CA 1
ATOM 2859 C C . GLY B 1 146 ? 7.438 -7.465 5.957 1 98.56 146 GLY B C 1
ATOM 2860 O O . GLY B 1 146 ? 7.988 -6.387 5.719 1 98.56 146 GLY B O 1
ATOM 2861 N N . ALA B 1 147 ? 7.648 -8.5 5.129 1 98.75 147 ALA B N 1
ATOM 2862 C CA . ALA B 1 147 ? 8.391 -8.336 3.885 1 98.75 147 ALA B CA 1
ATOM 2863 C C . ALA B 1 147 ? 7.664 -7.402 2.926 1 98.75 147 ALA B C 1
ATOM 2865 O O . ALA B 1 147 ? 6.43 -7.352 2.916 1 98.75 147 ALA B O 1
ATOM 2866 N N . ILE B 1 148 ? 8.406 -6.645 2.143 1 98.81 148 ILE B N 1
ATOM 2867 C CA . ILE B 1 148 ? 7.863 -5.727 1.144 1 98.81 148 ILE B CA 1
ATOM 2868 C C . ILE B 1 148 ? 8.445 -6.062 -0.229 1 98.81 148 ILE B C 1
ATOM 2870 O O . ILE B 1 148 ? 9.664 -6.191 -0.38 1 98.81 148 ILE B O 1
ATOM 2874 N N . LEU B 1 149 ? 7.594 -6.234 -1.189 1 98.88 149 LEU B N 1
ATOM 2875 C CA . LEU B 1 149 ? 8.008 -6.512 -2.561 1 98.88 149 LEU B CA 1
ATOM 2876 C C . LEU B 1 149 ? 7.852 -5.273 -3.436 1 98.88 149 LEU B C 1
ATOM 2878 O O . LEU B 1 149 ? 6.758 -4.719 -3.549 1 98.88 149 LEU B O 1
ATOM 2882 N N . HIS B 1 150 ? 8.969 -4.895 -4.078 1 98.5 150 HIS B N 1
ATOM 2883 C CA . HIS B 1 150 ? 8.883 -3.836 -5.078 1 98.5 150 HIS B CA 1
ATOM 2884 C C . HIS B 1 150 ? 8.016 -4.262 -6.254 1 98.5 150 HIS B C 1
ATOM 2886 O O . HIS B 1 150 ? 7.809 -5.453 -6.48 1 98.5 150 HIS B O 1
ATOM 2892 N N . GLN B 1 151 ? 7.488 -3.271 -6.91 1 98.06 151 GLN B N 1
ATOM 2893 C CA . GLN B 1 151 ? 6.645 -3.613 -8.047 1 98.06 151 GLN B CA 1
ATOM 2894 C C . GLN B 1 151 ? 7.383 -4.523 -9.031 1 98.06 151 GLN B C 1
ATOM 2896 O O . GLN B 1 151 ? 8.594 -4.387 -9.219 1 98.06 151 GLN B O 1
ATOM 2901 N N . ARG B 1 152 ? 6.691 -5.5 -9.656 1 98 152 ARG B N 1
ATOM 2902 C CA . ARG B 1 152 ? 7.129 -6.355 -10.758 1 98 152 ARG B CA 1
ATOM 2903 C C . ARG B 1 152 ? 8.109 -7.418 -10.273 1 98 152 ARG B C 1
ATOM 2905 O O . ARG B 1 152 ? 8.602 -8.227 -11.062 1 98 152 ARG B O 1
ATOM 2912 N N . VAL B 1 153 ? 8.383 -7.477 -8.992 1 98.31 153 VAL B N 1
ATOM 2913 C CA . VAL B 1 153 ? 9.289 -8.484 -8.461 1 98.31 153 VAL B CA 1
ATOM 2914 C C . VAL B 1 153 ? 8.727 -9.883 -8.711 1 98.31 153 VAL B C 1
ATOM 2916 O O . VAL B 1 153 ? 7.512 -10.094 -8.609 1 98.31 153 VAL B O 1
ATOM 2919 N N . VAL B 1 154 ? 9.664 -10.789 -8.969 1 98.44 154 VAL B N 1
ATOM 2920 C CA . VAL B 1 154 ? 9.328 -12.195 -9.141 1 98.44 154 VAL B CA 1
ATOM 2921 C C . VAL B 1 154 ? 9.93 -13.016 -8 1 98.44 154 VAL B C 1
ATOM 2923 O O . VAL B 1 154 ? 11.133 -12.922 -7.73 1 98.44 154 VAL B O 1
ATOM 2926 N N . ILE B 1 155 ? 9.117 -13.797 -7.309 1 98.81 155 ILE B N 1
ATOM 2927 C CA . ILE B 1 155 ? 9.547 -14.727 -6.27 1 98.81 155 ILE B CA 1
ATOM 2928 C C . ILE B 1 155 ? 9.445 -16.156 -6.785 1 98.81 155 ILE B C 1
ATOM 2930 O O . ILE B 1 155 ? 8.352 -16.625 -7.113 1 98.81 155 ILE B O 1
ATOM 2934 N N . GLY B 1 156 ? 10.547 -16.859 -6.824 1 98.12 156 GLY B N 1
ATOM 2935 C CA . GLY B 1 156 ? 10.57 -18.188 -7.402 1 98.12 156 GLY B CA 1
ATOM 2936 C C . GLY B 1 156 ? 9.836 -19.219 -6.559 1 98.12 156 GLY B C 1
ATOM 2937 O O . GLY B 1 156 ? 9.57 -18.984 -5.375 1 98.12 156 GLY B O 1
ATOM 2938 N N . PRO B 1 157 ? 9.555 -20.406 -7.227 1 98.19 157 PRO B N 1
ATOM 2939 C CA . PRO B 1 157 ? 8.852 -21.453 -6.484 1 98.19 157 PRO B CA 1
ATOM 2940 C C . PRO B 1 157 ? 9.633 -21.938 -5.273 1 98.19 157 PRO B C 1
ATOM 2942 O O . PRO B 1 157 ? 10.852 -22.125 -5.352 1 98.19 157 PRO B O 1
ATOM 2945 N N . GLY B 1 158 ? 8.875 -22.047 -4.184 1 98 158 GLY B N 1
ATOM 2946 C CA . GLY B 1 158 ? 9.461 -22.609 -2.977 1 98 158 GLY B CA 1
ATOM 2947 C C . GLY B 1 158 ? 10.461 -21.688 -2.307 1 98 158 GLY B C 1
ATOM 2948 O O . GLY B 1 158 ? 11.125 -22.078 -1.344 1 98 158 GLY B O 1
ATOM 2949 N N . ALA B 1 159 ? 10.617 -20.516 -2.814 1 98.56 159 ALA B N 1
ATOM 2950 C CA . ALA B 1 159 ? 11.531 -19.547 -2.205 1 98.56 159 ALA B CA 1
ATOM 2951 C C . ALA B 1 159 ? 11.039 -19.141 -0.822 1 98.56 159 ALA B C 1
ATOM 2953 O O . ALA B 1 159 ? 9.844 -19.203 -0.533 1 98.56 159 ALA B O 1
ATOM 2954 N N . MET B 1 160 ? 11.938 -18.703 0.002 1 98.75 160 MET B N 1
ATOM 2955 C CA . MET B 1 160 ? 11.648 -18.156 1.322 1 98.75 160 MET B CA 1
ATOM 2956 C C . MET B 1 160 ? 12.195 -16.734 1.451 1 98.75 160 MET B C 1
ATOM 2958 O O . MET B 1 160 ? 13.398 -16.516 1.275 1 98.75 160 MET B O 1
ATOM 2962 N N . VAL B 1 161 ? 11.383 -15.852 1.701 1 98.81 161 VAL B N 1
ATOM 2963 C CA . VAL B 1 161 ? 11.781 -14.484 1.993 1 98.81 161 VAL B CA 1
ATOM 2964 C C . VAL B 1 161 ? 11.703 -14.227 3.496 1 98.81 161 VAL B C 1
ATOM 2966 O O . VAL B 1 161 ? 10.656 -14.43 4.113 1 98.81 161 VAL B O 1
ATOM 2969 N N . GLY B 1 162 ? 12.758 -13.781 4.051 1 98.5 162 GLY B N 1
ATOM 2970 C CA . GLY B 1 162 ? 12.805 -13.562 5.488 1 98.5 162 GLY B CA 1
ATOM 2971 C C . GLY B 1 162 ? 12 -12.359 5.934 1 98.5 162 GLY B C 1
ATOM 2972 O O . GLY B 1 162 ? 11.617 -11.523 5.113 1 98.5 162 GLY B O 1
ATOM 2973 N N . MET B 1 163 ? 11.734 -12.312 7.293 1 98.25 163 MET B N 1
ATOM 2974 C CA . MET B 1 163 ? 10.938 -11.234 7.875 1 98.25 163 MET B CA 1
ATOM 2975 C C . MET B 1 163 ? 11.594 -9.875 7.629 1 98.25 163 MET B C 1
ATOM 2977 O O . MET B 1 163 ? 12.82 -9.773 7.605 1 98.25 163 MET B O 1
ATOM 2981 N N . SER B 1 164 ? 10.75 -8.914 7.398 1 97.62 164 SER B N 1
ATOM 2982 C CA . SER B 1 164 ? 11.133 -7.508 7.281 1 97.62 164 SER B CA 1
ATOM 2983 C C . SER B 1 164 ? 12.078 -7.289 6.105 1 97.62 164 SER B C 1
ATOM 2985 O O . SER B 1 164 ? 12.867 -6.348 6.105 1 97.62 164 SER B O 1
ATOM 2987 N N . SER B 1 165 ? 12.086 -8.203 5.102 1 98.25 165 SER B N 1
ATOM 2988 C CA . SER B 1 165 ? 12.945 -8.047 3.934 1 98.25 165 SER B CA 1
ATOM 2989 C C . SER B 1 165 ? 12.352 -7.066 2.93 1 98.25 165 SER B C 1
ATOM 2991 O O . SER B 1 165 ? 11.133 -7.008 2.764 1 98.25 165 SER B O 1
ATOM 2993 N N . ALA B 1 166 ? 13.148 -6.262 2.326 1 98.5 166 ALA B N 1
ATOM 2994 C CA . ALA B 1 166 ? 12.789 -5.438 1.175 1 98.5 166 ALA B CA 1
ATOM 2995 C C . ALA B 1 166 ? 13.289 -6.066 -0.124 1 98.5 166 ALA B C 1
ATOM 2997 O O . ALA B 1 166 ? 14.477 -6.016 -0.429 1 98.5 166 ALA B O 1
ATOM 2998 N N . VAL B 1 167 ? 12.422 -6.613 -0.915 1 98.69 167 VAL B N 1
ATOM 2999 C CA 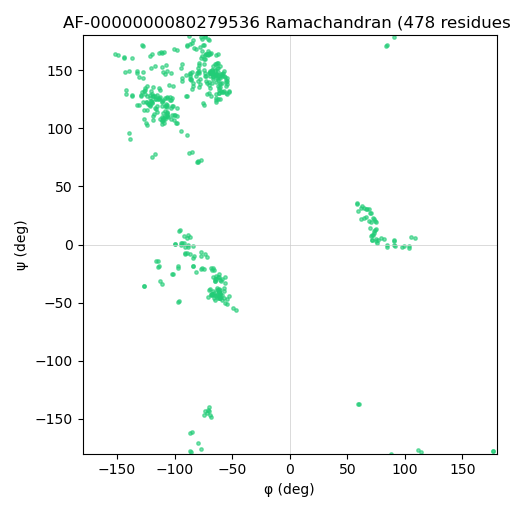. VAL B 1 167 ? 12.805 -7.348 -2.117 1 98.69 167 VAL B CA 1
ATOM 3000 C C . VAL B 1 167 ? 12.688 -6.438 -3.338 1 98.69 167 VAL B C 1
ATOM 3002 O O . VAL B 1 167 ? 11.594 -6.02 -3.709 1 98.69 167 VAL B O 1
ATOM 3005 N N . ARG B 1 168 ? 13.773 -6.211 -3.965 1 97.5 168 ARG B N 1
ATOM 3006 C CA . ARG B 1 168 ? 13.82 -5.273 -5.082 1 97.5 168 ARG B CA 1
ATOM 3007 C C . ARG B 1 168 ? 14.125 -5.992 -6.391 1 97.5 168 ARG B C 1
ATOM 3009 O O . ARG B 1 168 ? 13.961 -5.422 -7.473 1 97.5 168 ARG B O 1
ATOM 3016 N N . LYS B 1 169 ? 14.672 -7.207 -6.223 1 96.38 169 LYS B N 1
ATOM 3017 C CA . LYS B 1 169 ? 15.039 -8.023 -7.379 1 96.38 169 LYS B CA 1
ATOM 3018 C C . LYS B 1 169 ? 14.438 -9.422 -7.273 1 96.38 169 LYS B C 1
ATOM 3020 O O . LYS B 1 169 ? 13.906 -9.797 -6.227 1 96.38 169 LYS B O 1
ATOM 3025 N N . GLU B 1 170 ? 14.625 -10.094 -8.383 1 97.25 170 GLU B N 1
ATOM 3026 C CA . GLU B 1 170 ? 14.109 -11.453 -8.438 1 97.25 170 GLU B CA 1
ATOM 3027 C C . GLU B 1 170 ? 14.75 -12.328 -7.367 1 97.25 170 GLU B C 1
ATOM 3029 O O . GLU B 1 170 ? 15.961 -12.25 -7.125 1 97.25 170 GLU B O 1
ATOM 3034 N N . VAL B 1 171 ? 13.93 -13.164 -6.707 1 98.31 171 VAL B N 1
ATOM 3035 C CA . VAL B 1 171 ? 14.398 -14.203 -5.797 1 98.31 171 VAL B CA 1
ATOM 3036 C C . VAL B 1 171 ? 14.305 -15.57 -6.473 1 98.31 171 VAL B C 1
ATOM 3038 O O . VAL B 1 171 ? 13.234 -15.961 -6.941 1 98.31 171 VAL B O 1
ATOM 3041 N N . GLY B 1 172 ? 15.344 -16.266 -6.492 1 96.94 172 GLY B N 1
ATOM 3042 C CA . GLY B 1 172 ? 15.422 -17.531 -7.227 1 96.94 172 GLY B CA 1
ATOM 3043 C C . GLY B 1 172 ? 14.602 -18.641 -6.598 1 96.94 172 GLY B C 1
ATOM 3044 O O . GLY B 1 172 ? 14.211 -18.547 -5.434 1 96.94 172 GLY B O 1
ATOM 3045 N N . ALA B 1 173 ? 14.422 -19.703 -7.398 1 97.31 173 ALA B N 1
ATOM 3046 C CA . ALA B 1 173 ? 13.695 -20.875 -6.945 1 97.31 173 ALA B CA 1
ATOM 3047 C C . ALA B 1 173 ? 14.414 -21.562 -5.789 1 97.31 173 ALA B C 1
ATOM 3049 O O . ALA B 1 173 ? 15.625 -21.797 -5.852 1 97.31 173 ALA B O 1
ATOM 3050 N N . PHE B 1 174 ? 13.617 -21.812 -4.727 1 97.94 174 PHE B N 1
ATOM 3051 C CA . PHE B 1 174 ? 14.062 -22.609 -3.596 1 97.94 174 PHE B CA 1
ATOM 3052 C C . PHE B 1 174 ? 15.297 -22 -2.953 1 97.94 174 PHE B C 1
ATOM 3054 O O . PHE B 1 174 ? 16.219 -22.719 -2.549 1 97.94 174 PHE B O 1
ATOM 3061 N N . THR B 1 175 ? 15.359 -20.719 -2.943 1 98.06 175 THR B N 1
ATOM 3062 C CA . THR B 1 175 ? 16.422 -19.984 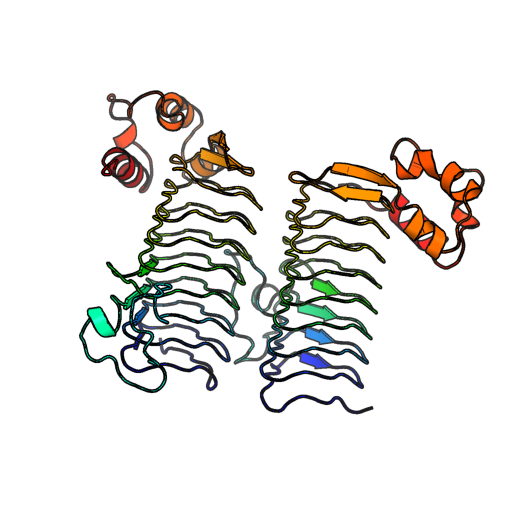-2.25 1 98.06 175 THR B CA 1
ATOM 3063 C C . THR B 1 175 ? 15.859 -19.219 -1.055 1 98.06 175 THR B C 1
ATOM 3065 O O . THR B 1 175 ? 14.641 -19.109 -0.895 1 98.06 175 THR B O 1
ATOM 3068 N N . ILE B 1 176 ? 16.734 -18.781 -0.208 1 98.5 176 ILE B N 1
ATOM 3069 C CA . ILE B 1 176 ? 16.391 -17.953 0.945 1 98.5 176 ILE B CA 1
ATOM 3070 C C . ILE B 1 176 ? 16.938 -16.547 0.75 1 98.5 176 ILE B C 1
ATOM 3072 O O . ILE B 1 176 ? 18.125 -16.375 0.459 1 98.5 176 ILE B O 1
ATOM 3076 N N . ALA B 1 177 ? 16.109 -15.562 0.8 1 98.5 177 ALA B N 1
ATOM 3077 C CA . ALA B 1 177 ? 16.531 -14.172 0.693 1 98.5 177 ALA B CA 1
ATOM 3078 C C . ALA B 1 177 ? 16.172 -13.391 1.955 1 98.5 177 ALA B C 1
ATOM 3080 O O . ALA B 1 177 ? 15.062 -13.531 2.482 1 98.5 177 ALA B O 1
ATOM 3081 N N . VAL B 1 178 ? 17.062 -12.57 2.486 1 98.19 178 VAL B N 1
ATOM 3082 C CA . VAL B 1 178 ? 16.828 -11.797 3.701 1 98.19 178 VAL B CA 1
ATOM 3083 C C . VAL B 1 178 ? 17.484 -10.422 3.582 1 98.19 178 VAL B C 1
ATOM 3085 O O . VAL B 1 178 ? 18.422 -10.242 2.814 1 98.19 178 VAL B O 1
ATOM 3088 N N . GLY B 1 179 ? 16.812 -9.461 4.25 1 97.31 179 GLY B N 1
ATOM 3089 C CA . GLY B 1 179 ? 17.516 -8.203 4.441 1 97.31 179 GLY B CA 1
ATOM 3090 C C . GLY B 1 179 ? 16.875 -7.043 3.703 1 97.31 179 GLY B C 1
ATOM 3091 O O . GLY B 1 179 ? 15.852 -7.211 3.035 1 97.31 179 GLY B O 1
ATOM 3092 N N . ASN B 1 180 ? 17.516 -5.828 3.816 1 95.88 180 ASN B N 1
ATOM 3093 C CA . ASN B 1 180 ? 17.094 -4.566 3.209 1 95.88 180 ASN B CA 1
ATOM 3094 C C . ASN B 1 180 ? 18.297 -3.797 2.654 1 95.88 180 ASN B C 1
ATOM 3096 O O . ASN B 1 180 ? 18.953 -3.061 3.387 1 95.88 180 ASN B O 1
ATOM 3100 N N . PRO B 1 181 ? 18.578 -4.051 1.435 1 95.31 181 PRO B N 1
ATOM 3101 C CA . PRO B 1 181 ? 17.828 -4.855 0.471 1 95.31 181 PRO B CA 1
ATOM 3102 C C . PRO B 1 181 ? 18.031 -6.355 0.665 1 95.31 181 PRO B C 1
ATOM 3104 O O . PRO B 1 181 ? 19.062 -6.777 1.188 1 95.31 181 PRO B O 1
ATOM 3107 N N . ALA B 1 182 ? 17.078 -7.066 0.242 1 97.44 182 ALA B N 1
ATOM 3108 C CA . ALA B 1 182 ? 17.125 -8.523 0.367 1 97.44 182 ALA B CA 1
ATOM 3109 C C . ALA B 1 182 ? 18.219 -9.109 -0.531 1 97.44 182 ALA B C 1
ATOM 3111 O O . ALA B 1 182 ? 18.375 -8.672 -1.675 1 97.44 182 ALA B O 1
ATOM 3112 N N . ARG B 1 183 ? 18.938 -10.094 0.012 1 97.44 183 ARG B N 1
ATOM 3113 C CA . ARG B 1 183 ? 19.922 -10.875 -0.723 1 97.44 183 ARG B CA 1
ATOM 3114 C C . ARG B 1 183 ? 19.734 -12.367 -0.47 1 97.44 183 ARG B C 1
ATOM 3116 O O . ARG B 1 183 ? 19.328 -12.773 0.622 1 97.44 183 ARG B O 1
ATOM 3123 N N . VAL B 1 184 ? 20.078 -13.07 -1.477 1 96.81 184 VAL B N 1
ATOM 3124 C CA . VAL B 1 184 ? 20.016 -14.516 -1.325 1 96.81 184 VAL B CA 1
ATOM 3125 C C . VAL B 1 184 ? 21.141 -14.984 -0.403 1 96.81 184 VAL B C 1
ATOM 3127 O O . VAL B 1 184 ? 22.312 -14.633 -0.605 1 96.81 184 VAL B O 1
ATOM 3130 N N . THR B 1 185 ? 20.766 -15.758 0.575 1 97.19 185 THR B N 1
ATOM 3131 C CA . THR B 1 185 ? 21.766 -16.203 1.548 1 97.19 185 THR B CA 1
ATOM 3132 C C . THR B 1 185 ? 21.969 -17.703 1.468 1 97.19 185 THR B C 1
ATOM 3134 O O . THR B 1 185 ? 22.891 -18.25 2.07 1 97.19 185 THR B O 1
ATOM 3137 N N . GLY B 1 186 ? 21.078 -18.375 0.806 1 96.69 186 GLY B N 1
ATOM 3138 C CA . GLY B 1 186 ? 21.25 -19.812 0.721 1 96.69 186 GLY B CA 1
ATOM 3139 C C . GLY B 1 186 ? 20.109 -20.516 -0.008 1 96.69 186 GLY B C 1
ATOM 3140 O O . GLY B 1 186 ? 19.234 -19.844 -0.57 1 96.69 186 GLY B O 1
ATOM 3141 N N . VAL B 1 187 ? 20.25 -21.875 -0.042 1 97.06 187 VAL B N 1
ATOM 3142 C CA . VAL B 1 187 ? 19.234 -22.75 -0.63 1 97.06 187 VAL B CA 1
ATOM 3143 C C . VAL B 1 187 ? 18.281 -23.234 0.457 1 97.06 187 VAL B C 1
ATOM 3145 O O . VAL B 1 187 ? 18.703 -23.547 1.571 1 97.06 187 VAL B O 1
ATOM 3148 N N . ASN B 1 188 ? 17 -23.297 0.122 1 97.56 188 ASN B N 1
ATOM 3149 C CA . ASN B 1 188 ? 15.992 -23.797 1.041 1 97.56 188 ASN B CA 1
ATOM 3150 C C . ASN B 1 188 ? 15.984 -25.328 1.076 1 97.56 188 ASN B C 1
ATOM 3152 O O . ASN B 1 188 ? 15 -25.953 0.689 1 97.56 188 ASN B O 1
ATOM 3156 N N . THR B 1 189 ? 17 -25.891 1.643 1 96.25 189 THR B N 1
ATOM 3157 C CA . THR B 1 189 ? 17.188 -27.328 1.666 1 96.25 189 THR B CA 1
ATOM 3158 C C . THR B 1 189 ? 16.062 -28.016 2.422 1 96.25 189 THR B C 1
ATOM 3160 O O . THR B 1 189 ? 15.633 -29.109 2.045 1 96.25 189 THR B O 1
ATOM 3163 N N . VAL B 1 190 ? 15.656 -27.375 3.504 1 94.56 190 VAL B N 1
ATOM 3164 C CA . VAL B 1 190 ? 14.57 -27.938 4.305 1 94.56 190 VAL B CA 1
ATOM 3165 C C . VAL B 1 190 ? 13.312 -28.047 3.453 1 94.56 190 VAL B C 1
ATOM 3167 O O . VAL B 1 190 ? 12.648 -29.094 3.453 1 94.56 190 VAL B O 1
ATOM 3170 N N . GLY B 1 191 ? 12.984 -27.016 2.715 1 93.88 191 GLY B N 1
ATOM 3171 C CA . GLY B 1 191 ? 11.82 -27.031 1.839 1 93.88 191 GLY B CA 1
ATOM 3172 C C . GLY B 1 191 ? 11.906 -28.094 0.761 1 93.88 191 GLY B C 1
ATOM 3173 O O . GLY B 1 191 ? 10.914 -28.75 0.449 1 93.88 191 GLY B O 1
ATOM 3174 N N . LEU B 1 192 ? 13.047 -28.234 0.227 1 95.81 192 LEU B N 1
ATOM 3175 C CA . LEU B 1 192 ? 13.25 -29.234 -0.81 1 95.81 192 LEU B CA 1
ATOM 3176 C C . LEU B 1 192 ? 13.117 -30.641 -0.234 1 95.81 192 LEU B C 1
ATOM 3178 O O . LEU B 1 192 ? 12.508 -31.516 -0.852 1 95.81 192 LEU B O 1
ATOM 3182 N N . SER B 1 193 ? 13.719 -30.75 0.937 1 95.44 193 SER B N 1
ATOM 3183 C CA . SER B 1 193 ? 13.617 -32.031 1.591 1 95.44 193 SER B CA 1
ATOM 3184 C C . SER B 1 193 ? 12.164 -32.406 1.886 1 95.44 193 SER B C 1
ATOM 3186 O O . SER B 1 193 ? 11.75 -33.562 1.71 1 95.44 193 SER B O 1
ATOM 3188 N N . ARG B 1 194 ? 11.414 -31.484 2.264 1 93.62 194 ARG B N 1
ATOM 3189 C CA . ARG B 1 194 ? 10.008 -31.688 2.58 1 93.62 194 ARG B CA 1
ATOM 3190 C C . ARG B 1 194 ? 9.211 -32.062 1.329 1 93.62 194 ARG B C 1
ATOM 3192 O O . ARG B 1 194 ? 8.148 -32.656 1.419 1 93.62 194 ARG B O 1
ATOM 3199 N N . ARG B 1 195 ? 9.797 -31.734 0.284 1 92.81 195 ARG B N 1
ATOM 3200 C CA . ARG B 1 195 ? 9.156 -32.062 -0.986 1 92.81 195 ARG B CA 1
ATOM 3201 C C . ARG B 1 195 ? 9.648 -33.375 -1.535 1 92.81 195 ARG B C 1
ATOM 3203 O O . ARG B 1 195 ? 9.344 -33.75 -2.676 1 92.81 195 ARG B O 1
ATOM 3210 N N . GLY B 1 196 ? 10.562 -34 -0.812 1 93.38 196 GLY B N 1
ATOM 3211 C CA . GLY B 1 196 ? 10.914 -35.375 -1.131 1 93.38 196 GLY B CA 1
ATOM 3212 C C . GLY B 1 196 ? 12.289 -35.531 -1.752 1 93.38 196 GLY B C 1
ATOM 3213 O O . GLY B 1 196 ? 12.656 -36.594 -2.232 1 93.38 196 GLY B O 1
ATOM 3214 N N . LEU B 1 197 ? 13.023 -34.469 -1.826 1 95.5 197 LEU B N 1
ATOM 3215 C CA . LEU B 1 197 ? 14.367 -34.594 -2.396 1 95.5 197 LEU B CA 1
ATOM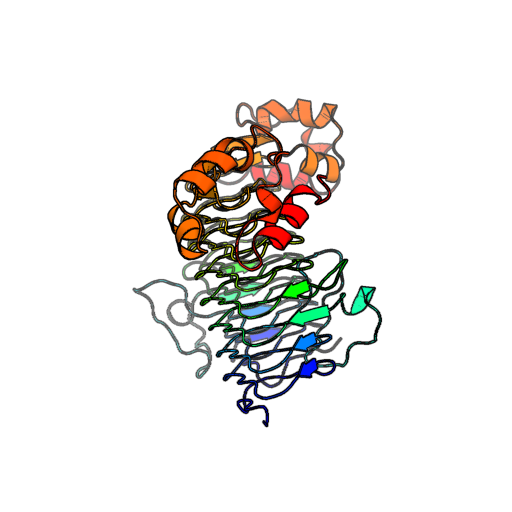 3216 C C . LEU B 1 197 ? 15.367 -35.062 -1.344 1 95.5 197 LEU B C 1
ATOM 3218 O O . LEU B 1 197 ? 15.352 -34.562 -0.212 1 95.5 197 LEU B O 1
ATOM 3222 N N . ASP B 1 198 ? 16.141 -35.969 -1.812 1 94.88 198 ASP B N 1
ATOM 3223 C CA . ASP B 1 198 ? 17.219 -36.344 -0.917 1 94.88 198 ASP B CA 1
ATOM 3224 C C . ASP B 1 198 ? 18.438 -35.438 -1.083 1 94.88 198 ASP B C 1
ATOM 3226 O O . ASP B 1 198 ? 18.453 -34.562 -1.961 1 94.88 198 ASP B O 1
ATOM 3230 N N . GLU B 1 199 ? 19.375 -35.594 -0.246 1 95.25 199 GLU B N 1
ATOM 3231 C CA . GLU B 1 199 ? 20.547 -34.75 -0.203 1 95.25 199 GLU B CA 1
ATOM 3232 C C . GLU B 1 199 ? 21.312 -34.781 -1.521 1 95.25 199 GLU B C 1
ATOM 3234 O O . GLU B 1 199 ? 21.781 -33.75 -2.008 1 95.25 199 GLU B O 1
ATOM 3239 N N . ALA B 1 200 ? 21.484 -35.875 -2.094 1 95.19 200 ALA B N 1
ATOM 3240 C CA . ALA B 1 200 ? 22.219 -36.062 -3.338 1 95.19 200 ALA B CA 1
ATOM 3241 C C . ALA B 1 200 ? 21.562 -35.281 -4.48 1 95.19 200 ALA B C 1
ATOM 3243 O O . ALA B 1 200 ? 22.25 -34.656 -5.289 1 95.19 200 ALA B O 1
ATOM 3244 N N . THR B 1 201 ? 20.281 -35.406 -4.543 1 94.88 201 THR B N 1
ATOM 3245 C CA . THR B 1 201 ? 19.547 -34.719 -5.59 1 94.88 201 THR B CA 1
ATOM 3246 C C . THR B 1 201 ? 19.672 -33.219 -5.418 1 94.88 201 THR B C 1
ATOM 3248 O O . THR B 1 201 ? 19.859 -32.5 -6.398 1 94.88 201 THR B O 1
ATOM 3251 N N . ILE B 1 202 ? 19.531 -32.75 -4.164 1 96 202 ILE B N 1
ATOM 3252 C CA . ILE B 1 202 ? 19.656 -31.328 -3.877 1 96 202 ILE B CA 1
ATOM 3253 C C . ILE B 1 202 ? 21.047 -30.844 -4.273 1 96 202 ILE B C 1
ATOM 3255 O O . ILE B 1 202 ? 21.188 -29.781 -4.875 1 96 202 ILE B O 1
ATOM 3259 N N . GLU B 1 203 ? 22.016 -31.609 -3.984 1 94.81 203 GLU B N 1
ATOM 3260 C CA . GLU B 1 203 ? 23.391 -31.25 -4.352 1 94.81 203 GLU B CA 1
ATOM 3261 C C . GLU B 1 203 ? 23.547 -31.172 -5.867 1 94.81 203 GLU B C 1
ATOM 3263 O O . GLU B 1 203 ? 24.234 -30.266 -6.371 1 94.81 203 GLU B O 1
ATOM 3268 N N . ALA B 1 204 ? 22.953 -32.031 -6.527 1 94.31 204 ALA B N 1
ATOM 3269 C CA . ALA B 1 204 ? 23.031 -32.031 -7.984 1 94.31 204 ALA B CA 1
ATOM 3270 C C . ALA B 1 204 ? 22.375 -30.797 -8.586 1 94.31 204 ALA B C 1
ATOM 3272 O O . ALA B 1 204 ? 22.797 -30.312 -9.641 1 94.31 204 ALA B O 1
ATOM 3273 N N . LEU B 1 205 ? 21.359 -30.328 -7.891 1 94.44 205 LEU B N 1
ATOM 3274 C CA . LEU B 1 205 ? 20.641 -29.156 -8.359 1 94.44 205 LEU B CA 1
ATOM 3275 C C . LEU B 1 205 ? 21.359 -27.875 -7.949 1 94.44 205 LEU B C 1
ATOM 3277 O O . LEU B 1 205 ? 21 -26.781 -8.406 1 94.44 205 LEU B O 1
ATOM 3281 N N . GLY B 1 206 ? 22.297 -27.953 -7.156 1 94.44 206 GLY B N 1
ATOM 3282 C CA . GLY B 1 206 ? 22.984 -26.859 -6.512 1 94.44 206 GLY B CA 1
ATOM 3283 C C . GLY B 1 206 ? 23.406 -25.766 -7.48 1 94.44 206 GLY B C 1
ATOM 3284 O O . GLY B 1 206 ? 23.062 -24.594 -7.289 1 94.44 206 GLY B O 1
ATOM 3285 N N . PRO B 1 207 ? 24.125 -26.125 -8.508 1 94.12 207 PRO B N 1
ATOM 3286 C CA . PRO B 1 207 ? 24.547 -25.109 -9.469 1 94.12 207 PRO B CA 1
ATOM 3287 C C . PRO B 1 207 ? 23.391 -24.328 -10.078 1 94.12 207 PRO B C 1
ATOM 3289 O O . PRO B 1 207 ? 23.469 -23.125 -10.273 1 94.12 207 PRO B O 1
ATOM 3292 N N . TRP B 1 208 ? 22.344 -25.047 -10.359 1 94.31 208 TRP B N 1
ATOM 3293 C CA . TRP B 1 208 ? 21.156 -24.406 -10.914 1 94.31 208 TRP B CA 1
ATOM 3294 C C . TRP B 1 208 ? 20.484 -23.5 -9.883 1 94.31 208 TRP B C 1
ATOM 3296 O O . TRP B 1 208 ? 20.094 -22.375 -10.188 1 94.31 208 TRP B O 1
ATOM 3306 N N . LEU B 1 209 ? 20.359 -23.969 -8.633 1 94.75 209 LEU B N 1
ATOM 3307 C CA . LEU B 1 209 ? 19.719 -23.234 -7.539 1 94.75 209 LEU B CA 1
ATOM 3308 C C . LEU B 1 209 ? 20.469 -21.938 -7.258 1 94.75 209 LEU B C 1
ATOM 3310 O O . LEU B 1 209 ? 19.859 -20.938 -6.871 1 94.75 209 LEU B O 1
ATOM 3314 N N . LYS B 1 210 ? 21.75 -21.984 -7.562 1 91.31 210 LYS B N 1
ATOM 3315 C CA . LYS B 1 210 ? 22.594 -20.828 -7.273 1 91.31 210 LYS B CA 1
ATOM 3316 C C . LYS B 1 210 ? 22.703 -19.922 -8.484 1 91.31 210 LYS B C 1
ATOM 3318 O O . LYS B 1 210 ? 23.422 -18.922 -8.453 1 91.31 210 LYS B O 1
ATOM 3323 N N . GLY B 1 211 ? 22 -20.344 -9.508 1 89.44 211 GLY B N 1
ATOM 3324 C CA . GLY B 1 211 ? 22 -19.531 -10.719 1 89.44 211 GLY B CA 1
ATOM 3325 C C . GLY B 1 211 ? 23.297 -19.609 -11.5 1 89.44 211 GLY B C 1
ATOM 3326 O O . GLY B 1 211 ? 23.594 -18.734 -12.297 1 89.44 211 GLY B O 1
ATOM 3327 N N . LYS B 1 212 ? 24.078 -20.641 -11.266 1 89.75 212 LYS B N 1
ATOM 3328 C CA . LYS B 1 212 ? 25.406 -20.75 -11.875 1 89.75 212 LYS B CA 1
ATOM 3329 C C . LYS B 1 212 ? 25.359 -21.625 -13.133 1 89.75 212 LYS B C 1
ATOM 3331 O O . LYS B 1 212 ? 26.297 -21.609 -13.93 1 89.75 212 LYS B O 1
ATOM 3336 N N . ALA B 1 213 ? 24.328 -22.344 -13.18 1 89.5 213 ALA B N 1
ATOM 3337 C CA . ALA B 1 213 ? 24.188 -23.219 -14.336 1 89.5 213 ALA B CA 1
ATOM 3338 C C . ALA B 1 213 ? 22.703 -23.484 -14.648 1 89.5 213 ALA B C 1
ATOM 3340 O O . ALA B 1 213 ? 21.844 -23.219 -13.812 1 89.5 213 ALA B O 1
ATOM 3341 N N . GLY B 1 214 ? 22.531 -23.984 -15.867 1 89 214 GLY B N 1
ATOM 3342 C CA . GLY B 1 214 ? 21.203 -24.453 -16.203 1 89 214 GLY B CA 1
ATOM 3343 C C . GLY B 1 214 ? 20.844 -25.781 -15.562 1 89 214 GLY B C 1
ATOM 3344 O O . GLY B 1 214 ? 21.672 -26.391 -14.875 1 89 214 GLY B O 1
ATOM 3345 N N . LEU B 1 215 ? 19.625 -26.078 -15.734 1 90.62 215 LEU B N 1
ATOM 3346 C CA . LEU B 1 215 ? 19.203 -27.391 -15.242 1 90.62 215 LEU B CA 1
ATOM 3347 C C . LEU B 1 215 ? 20.062 -28.484 -15.828 1 90.62 215 LEU B C 1
ATOM 3349 O O . LEU B 1 215 ? 20.375 -28.469 -17.016 1 90.62 215 LEU B O 1
ATOM 3353 N N . PRO B 1 216 ? 20.406 -29.406 -14.961 1 87.62 216 PRO B N 1
ATOM 3354 C CA . PRO B 1 216 ? 21.203 -30.516 -15.484 1 87.62 216 PRO B CA 1
ATOM 3355 C C . PRO B 1 216 ? 20.547 -31.234 -16.656 1 87.62 216 PRO B C 1
ATOM 3357 O O . PRO B 1 216 ? 19.328 -31.453 -16.625 1 87.62 216 PRO B O 1
ATOM 3360 N N . GLU B 1 217 ? 21.328 -31.594 -17.625 1 86.31 217 GLU B N 1
ATOM 3361 C CA . GLU B 1 217 ? 20.812 -32.219 -18.859 1 86.31 217 GLU B CA 1
ATOM 3362 C C . GLU B 1 217 ? 20.75 -33.719 -18.734 1 86.31 217 GLU B C 1
ATOM 3364 O O . GLU B 1 217 ? 20.422 -34.438 -19.688 1 86.31 217 GLU B O 1
ATOM 3369 N N . ASP B 1 218 ? 21 -34.188 -17.688 1 89.38 218 ASP B N 1
ATOM 3370 C CA . ASP B 1 218 ? 21.062 -35.625 -17.484 1 89.38 218 ASP B CA 1
ATOM 3371 C C . ASP B 1 218 ? 19.688 -36.188 -17.156 1 89.38 218 ASP B C 1
ATOM 3373 O O . ASP B 1 218 ? 19.578 -37.344 -16.719 1 89.38 218 ASP B O 1
ATOM 3377 N N . GLY B 1 219 ? 18.594 -35.375 -17.219 1 89.5 219 GLY B N 1
ATOM 3378 C CA . GLY B 1 219 ? 17.25 -35.844 -16.938 1 89.5 219 GLY B CA 1
ATOM 3379 C C . GLY B 1 219 ? 16.859 -35.688 -15.477 1 89.5 219 GLY B C 1
ATOM 3380 O O . GLY B 1 219 ? 15.805 -36.156 -15.055 1 89.5 219 GLY B O 1
ATOM 3381 N N . LEU B 1 220 ? 17.703 -35.125 -14.773 1 90.94 220 LEU B N 1
ATOM 3382 C CA . LEU B 1 220 ? 17.438 -34.969 -13.344 1 90.94 220 LEU B CA 1
ATOM 3383 C C . LEU B 1 220 ? 16.109 -34.281 -13.125 1 90.94 220 LEU B C 1
ATOM 3385 O O . LEU B 1 220 ? 15.297 -34.719 -12.297 1 90.94 220 LEU B O 1
ATOM 3389 N N . ALA B 1 221 ? 15.836 -33.219 -13.805 1 91.88 221 ALA B N 1
ATOM 3390 C CA . ALA B 1 221 ? 14.594 -32.469 -13.664 1 91.88 221 ALA B CA 1
ATOM 3391 C C . ALA B 1 221 ? 13.375 -33.344 -13.891 1 91.88 221 ALA B C 1
ATOM 3393 O O . ALA B 1 221 ? 12.344 -33.188 -13.234 1 91.88 221 ALA B O 1
ATOM 3394 N N . ASP B 1 222 ? 13.508 -34.312 -14.758 1 93.06 222 ASP B N 1
ATOM 3395 C CA . ASP B 1 222 ? 12.406 -35.188 -15.102 1 93.06 222 ASP B CA 1
ATOM 3396 C C . ASP B 1 222 ? 12.117 -36.188 -13.969 1 93.06 222 ASP B C 1
ATOM 3398 O O . ASP B 1 222 ? 11.023 -36.75 -13.891 1 93.06 222 ASP B O 1
ATOM 3402 N N . ARG B 1 223 ? 13.062 -36.406 -13.141 1 92.88 223 ARG B N 1
ATOM 3403 C CA . ARG B 1 223 ? 12.961 -37.438 -12.125 1 92.88 223 ARG B CA 1
ATOM 3404 C C . ARG B 1 223 ? 12.586 -36.844 -10.766 1 92.88 223 ARG B C 1
ATOM 3406 O O . ARG B 1 223 ? 12.484 -37.562 -9.773 1 92.88 223 ARG B O 1
ATOM 3413 N N . LEU B 1 224 ? 12.438 -35.594 -10.812 1 93.94 224 LEU B N 1
ATOM 3414 C CA . LEU B 1 224 ? 12.078 -34.969 -9.539 1 93.94 224 LEU B CA 1
ATOM 3415 C C . LEU B 1 224 ? 10.688 -35.406 -9.094 1 93.94 224 LEU B C 1
ATOM 3417 O O . LEU B 1 224 ? 9.805 -35.625 -9.93 1 93.94 224 LEU B O 1
ATOM 3421 N N . PRO B 1 225 ? 10.492 -35.562 -7.824 1 92.25 225 PRO B N 1
ATOM 3422 C CA . PRO B 1 225 ? 9.227 -36.094 -7.309 1 92.25 225 PRO B CA 1
ATOM 3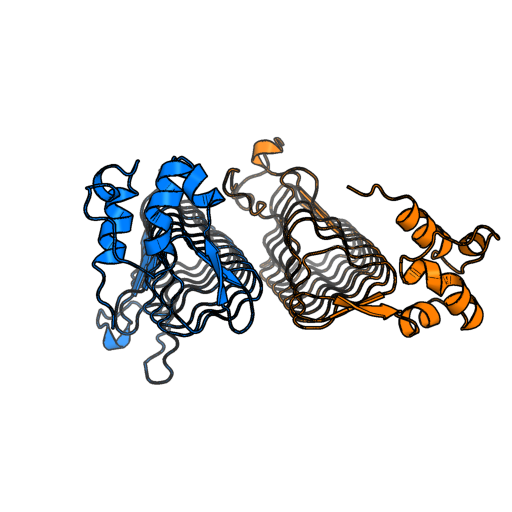423 C C . PRO B 1 225 ? 8.094 -35.062 -7.383 1 92.25 225 PRO B C 1
ATOM 3425 O O . PRO B 1 225 ? 8.344 -33.875 -7.441 1 92.25 225 PRO B O 1
ATOM 3428 N N . GLY B 1 226 ? 6.848 -35.656 -7.328 1 84.38 226 GLY B N 1
ATOM 3429 C CA . GLY B 1 226 ? 5.648 -34.812 -7.273 1 84.38 226 GLY B CA 1
ATOM 3430 C C . GLY B 1 226 ? 5.508 -33.906 -8.469 1 84.38 226 GLY B C 1
ATOM 3431 O O . GLY B 1 226 ? 5.695 -34.312 -9.609 1 84.38 226 GLY B O 1
ATOM 3432 N N . ASP B 1 227 ? 5.141 -32.719 -8.133 1 88.81 227 ASP B N 1
ATOM 3433 C CA . ASP B 1 227 ? 4.934 -31.719 -9.18 1 88.81 227 ASP B CA 1
ATOM 3434 C C . ASP B 1 227 ? 6.176 -30.859 -9.359 1 88.81 227 ASP B C 1
ATOM 3436 O O . ASP B 1 227 ? 6.129 -29.828 -10.039 1 88.81 227 ASP B O 1
ATOM 3440 N N . LEU B 1 228 ? 7.219 -31.312 -8.75 1 94.06 228 LEU B N 1
ATOM 3441 C CA . LEU B 1 228 ? 8.438 -30.516 -8.75 1 94.06 228 LEU B CA 1
ATOM 3442 C C . LEU B 1 228 ? 9.055 -30.469 -10.141 1 94.06 228 LEU B C 1
ATOM 3444 O O . LEU B 1 228 ? 9.625 -29.453 -10.539 1 94.06 228 LEU B O 1
ATOM 3448 N N . SER B 1 229 ? 8.992 -31.562 -10.805 1 94.12 229 SER B N 1
ATOM 3449 C CA . SER B 1 229 ? 9.523 -31.594 -12.164 1 94.12 229 SER B CA 1
ATOM 3450 C C . SER B 1 229 ? 8.875 -30.531 -13.039 1 94.12 229 SER B C 1
ATOM 3452 O O . SER B 1 229 ? 9.578 -29.75 -13.688 1 94.12 229 SER B O 1
ATOM 3454 N N . THR B 1 230 ? 7.547 -30.531 -13 1 94.75 230 THR B N 1
ATOM 3455 C CA . THR B 1 230 ? 6.805 -29.562 -13.789 1 94.75 230 THR B CA 1
ATOM 3456 C C . THR B 1 230 ? 7.145 -28.141 -13.344 1 94.75 230 THR B C 1
ATOM 3458 O O . THR B 1 230 ? 7.359 -27.25 -14.18 1 94.75 230 THR B O 1
ATOM 3461 N N . LEU B 1 231 ? 7.199 -28 -12.094 1 95.31 231 LEU B N 1
ATOM 3462 C CA . LEU B 1 231 ? 7.438 -26.688 -11.516 1 95.31 231 LEU B CA 1
ATOM 3463 C C . LEU B 1 231 ? 8.828 -26.172 -11.883 1 95.31 231 LEU B C 1
ATOM 3465 O O . LEU B 1 231 ? 8.977 -25.031 -12.32 1 95.31 231 LEU B O 1
ATOM 3469 N N . VAL B 1 232 ? 9.82 -26.969 -11.742 1 94.88 232 VAL B N 1
ATOM 3470 C CA . VAL B 1 232 ? 11.211 -26.594 -12 1 94.88 232 VAL B CA 1
ATOM 3471 C C . VAL B 1 232 ? 11.398 -26.312 -13.492 1 94.88 232 VAL B C 1
ATOM 3473 O O . VAL B 1 232 ? 12.055 -25.344 -13.867 1 94.88 232 VAL B O 1
ATOM 3476 N N . LYS B 1 233 ? 10.797 -27.094 -14.273 1 94.38 233 LYS B N 1
ATOM 3477 C CA . LYS B 1 233 ? 10.906 -26.891 -15.719 1 94.38 233 LYS B CA 1
ATOM 3478 C C . LYS B 1 233 ? 10.203 -25.609 -16.156 1 94.38 233 LYS B C 1
ATOM 3480 O O . LYS B 1 233 ? 10.711 -24.891 -17.016 1 94.38 233 LYS B O 1
ATOM 3485 N N . ALA B 1 234 ? 9.039 -25.375 -15.609 1 95.81 234 ALA B N 1
ATOM 3486 C CA . ALA B 1 234 ? 8.328 -24.141 -15.914 1 95.81 234 ALA B CA 1
ATOM 3487 C C . ALA B 1 234 ? 9.141 -22.922 -15.508 1 95.81 234 ALA B C 1
ATOM 3489 O O . ALA B 1 234 ? 9.203 -21.938 -16.25 1 95.81 234 ALA B O 1
ATOM 3490 N N . TRP B 1 235 ? 9.695 -22.922 -14.352 1 95.62 235 TRP B N 1
ATOM 3491 C CA . TRP B 1 235 ? 10.531 -21.828 -13.867 1 95.62 235 TRP B CA 1
ATOM 3492 C C . TRP B 1 235 ? 11.703 -21.578 -14.805 1 95.62 235 TRP B C 1
ATOM 3494 O O . TRP B 1 235 ? 12.008 -20.438 -15.148 1 95.62 235 TRP B O 1
ATOM 3504 N N . ASP B 1 236 ? 12.344 -22.641 -15.188 1 92.88 236 ASP B N 1
ATOM 3505 C CA . ASP B 1 236 ? 13.516 -22.516 -16.047 1 92.88 236 ASP B CA 1
ATOM 3506 C C . ASP B 1 236 ? 13.141 -21.953 -17.422 1 92.88 236 ASP B C 1
ATOM 3508 O O . ASP B 1 236 ? 13.922 -21.234 -18.031 1 92.88 236 ASP B O 1
ATOM 3512 N N . ALA B 1 237 ? 11.945 -22.219 -17.844 1 92.06 237 ALA B N 1
ATOM 3513 C CA . ALA B 1 237 ? 11.516 -21.859 -19.188 1 92.06 237 ALA B CA 1
ATOM 3514 C C . ALA B 1 237 ? 10.883 -20.469 -19.203 1 92.06 237 ALA B C 1
ATOM 3516 O O . ALA B 1 237 ? 10.594 -19.922 -20.266 1 92.06 237 ALA B O 1
ATOM 3517 N N . ARG B 1 238 ? 10.648 -19.828 -18.094 1 91.25 238 ARG B N 1
ATOM 3518 C CA . ARG B 1 238 ? 9.891 -18.578 -18 1 91.25 238 ARG B CA 1
ATOM 3519 C C . ARG B 1 238 ? 10.578 -17.469 -18.781 1 91.25 238 ARG B C 1
ATOM 3521 O O . ARG B 1 238 ? 11.805 -17.438 -18.875 1 91.25 238 ARG B O 1
ATOM 3528 N N . PRO B 1 239 ? 9.836 -16.547 -19.25 1 84.25 239 PRO B N 1
ATOM 3529 C CA . PRO B 1 239 ? 10.477 -15.414 -19.906 1 84.25 239 PRO B CA 1
ATOM 3530 C C . PRO B 1 239 ? 11.266 -14.531 -18.938 1 84.25 239 PRO B C 1
ATOM 3532 O O . PRO B 1 239 ? 10.852 -14.352 -17.797 1 84.25 239 PRO B O 1
ATOM 3535 N N . ARG B 1 240 ? 12.461 -14.297 -19.25 1 74.25 240 ARG B N 1
ATOM 3536 C CA . ARG B 1 240 ? 13.273 -13.398 -18.438 1 74.25 240 ARG B CA 1
ATOM 3537 C C . ARG B 1 240 ? 13.25 -11.984 -19 1 74.25 240 ARG B C 1
ATOM 3539 O O . ARG B 1 240 ? 13.383 -11.789 -20.219 1 74.25 240 ARG B O 1
ATOM 3546 N N . GLU B 1 241 ? 12.422 -11.117 -18.484 1 58.25 241 GLU B N 1
ATOM 3547 C CA . GLU B 1 241 ? 12.445 -9.734 -18.969 1 58.25 241 GLU B CA 1
ATOM 3548 C C . GLU B 1 241 ? 13.773 -9.062 -18.641 1 58.25 241 GLU B C 1
ATOM 3550 O O . GLU B 1 241 ? 14.414 -9.391 -17.641 1 58.25 241 GLU B O 1
#

Organism: Amycolatopsis orientalis (NCBI:txid31958)

Solvent-accessible surface area (backbone atoms only — not comparable to full-atom values): 22280 Å² total; per-residue (Å²): 103,73,59,48,66,36,86,66,33,45,77,20,44,58,51,43,71,48,40,38,27,39,36,27,50,56,17,36,39,20,18,44,22,40,37,38,32,44,26,42,33,30,37,46,22,39,36,24,50,55,34,94,45,90,89,50,62,73,69,61,29,82,80,39,62,57,81,80,43,48,82,55,52,30,47,14,27,39,37,41,29,44,27,40,37,29,37,48,20,37,34,22,6,2,77,85,38,51,12,33,38,37,34,45,26,39,36,29,42,45,15,38,43,30,19,31,18,39,35,36,36,43,22,36,38,27,39,46,18,39,42,28,41,45,20,36,37,30,41,43,17,34,39,23,40,44,17,35,36,38,59,56,26,37,38,22,41,40,14,37,36,35,57,57,13,35,35,77,55,73,40,52,45,32,19,29,29,40,33,78,68,42,42,77,77,50,67,33,57,68,61,44,38,75,60,69,46,50,72,68,58,52,57,69,41,38,48,34,56,69,68,74,41,68,76,66,85,84,48,56,53,75,66,39,53,84,64,46,24,62,50,54,51,49,63,73,65,48,86,80,127,103,73,59,46,65,37,87,62,33,45,75,19,44,55,52,43,74,48,38,36,28,38,37,26,51,56,16,36,38,19,16,42,23,40,37,37,33,45,26,42,34,31,36,47,21,39,34,23,50,52,35,94,47,89,90,49,59,73,62,64,28,76,79,40,62,56,84,81,44,44,82,52,52,29,46,14,27,39,36,40,29,44,28,39,37,30,38,46,22,38,35,23,5,1,76,87,36,51,11,34,37,38,34,46,25,40,35,30,42,46,16,38,44,29,16,31,18,39,35,36,36,42,23,35,37,26,40,43,18,39,43,28,41,44,20,36,38,30,40,43,16,33,39,22,42,44,18,36,36,38,61,55,25,36,38,22,40,42,12,36,36,34,58,56,12,32,35,76,56,72,41,52,45,34,19,28,30,40,36,79,67,41,40,77,76,46,68,34,57,68,61,43,39,74,59,67,46,50,70,68,57,51,57,70,41,39,48,33,56,68,67,73,40,67,74,65,85,83,50,57,54,75,67,40,53,84,64,45,23,61,49,53,50,50,62,72,66,50,85,79,129

Nearest PDB structures (foldseek):
  6p9p-assembly1_A  TM=7.755E-01  e=3.770E-15  Escherichia coli
  6oss-assembly1_C  TM=7.570E-01  e=7.932E-15  Proteus mirabilis HI4320
  7ojq-assembly1_B  TM=7.508E-01  e=4.405E-13  Pseudomonas paraeruginosa PA7
  5dg3-assembly2_D  TM=6.727E-01  e=1.566E-11  Pseudomonas paraeruginosa PA7
  4r36-assembly1_A  TM=6.318E-01  e=1.909E-11  Bacteroides fragilis NCTC 9343